Protein 1YIQ (pdb70)

Foldseek 3Di:
DDQWLADDDVCQCVLLVALQFQAWLLSHLLSQQAGADAPPFLVFVALKDFFEKFFDDAQFDEAERWGGDFQWIWTADFQFWIFIARNRHGHTQDIARPCQQLLLLLLDLWGRAAHTWHGHRQWIWGFGFNQKIWIARNRPRHTQDIDRRDPDPLASWTAHEYWGADPQWTKGWTDRLQQAAWTKIWIAGNHHRHTQEMGTFFDAALVDDADAPNRNVQSVFAADHLSNVQHFAFTLRYDWHADPVLQKIKTWTWATGQLALCLNGVVTGQRGPYQKIWIARNRHRGGDDMAHQGRSHRFRWTRSAYKGWDWDQAPNDIATWIWGQTQQFWIFTARPNRRQTRDIAGPADWQQFPAADNVVRYTHGDCVAPVQVPDPDFHWTPPGNCGQAHHFAWHADPVAQWIKGWTKTATKTWHADPDNDDRDSDSSWGRNNTDMDDWDLALLGLLVRLQRIWIKIFGHRVRVRDTQDMDIDSHGLWHHWHHYPSQWIWTWGQLFKIWIARNRYRHTSYIDGQQHGFHYYKHWRDDPRFIKIKTWGHDHIQCQFQAVSSSCLSVHAGTTMMTMMGRNRDDDHDHDDDDDDFDAFDDADPPVVLLVLLLVVCCGRPRRGCHNSQRGNNSHDRLLRDDPVCLVCQQVQCQPVCSSVSRHHCVVPDDVSNSVSNSNNSSVSNVSCVVDPVSSVPSD

Structure (mmCIF, N/CA/C/O backbone):
data_1YIQ
#
_entry.id   1YIQ
#
_cell.length_a   75.476
_cell.length_b   75.476
_cell.length_c   237.894
_cell.angle_alpha   90.00
_cell.angle_beta   90.00
_cell.angle_gamma   120.00
#
_symmetry.space_group_name_H-M   'P 61'
#
loop_
_entity.id
_entity.type
_entity.pdbx_description
1 polymer 'Quinohemoprotein alcohol dehydrogenase'
2 non-polymer 'CALCIUM ION'
3 non-polymer 'PYRROLOQUINOLINE QUINONE'
4 non-polymer 'HEME C'
5 non-polymer R-1,2-PROPANEDIOL
6 water water
#
loop_
_atom_site.group_PDB
_atom_site.id
_atom_site.type_symbol
_atom_site.label_atom_id
_atom_site.label_alt_id
_atom_site.label_comp_id
_atom_site.label_asym_id
_atom_site.label_entity_id
_atom_site.label_seq_id
_atom_site.pdbx_PDB_ins_code
_atom_site.Cartn_x
_atom_site.Cartn_y
_atom_site.Cartn_z
_atom_site.occupancy
_atom_site.B_iso_or_equiv
_atom_site.auth_seq_id
_atom_site.auth_comp_id
_atom_site.auth_asym_id
_atom_site.auth_atom_id
_atom_site.pdbx_PDB_model_num
ATOM 1 N N . ALA A 1 1 ? 3.602 66.738 -14.895 1.00 38.38 1 ALA A N 1
ATOM 2 C CA . ALA A 1 1 ? 3.673 65.590 -13.947 1.00 40.02 1 ALA A CA 1
ATOM 3 C C . ALA A 1 1 ? 5.118 65.148 -13.736 1.00 40.82 1 ALA A C 1
ATOM 4 O O . ALA A 1 1 ? 5.950 65.236 -14.642 1.00 40.81 1 ALA A O 1
ATOM 6 N N . ASP A 1 2 ? 5.404 64.672 -12.530 1.00 41.38 2 ASP A N 1
ATOM 7 C CA . ASP A 1 2 ? 6.740 64.213 -12.178 1.00 42.05 2 ASP A CA 1
ATOM 8 C C . ASP A 1 2 ? 7.009 62.881 -12.863 1.00 41.87 2 ASP A C 1
ATOM 9 O O . ASP A 1 2 ? 6.076 62.198 -13.294 1.00 41.23 2 ASP A O 1
ATOM 14 N N . ILE A 1 3 ? 8.284 62.525 -12.982 1.00 40.81 3 ILE A N 1
ATOM 15 C CA . ILE A 1 3 ? 8.666 61.264 -13.604 1.00 39.37 3 ILE A CA 1
ATOM 16 C C . ILE A 1 3 ? 7.935 60.136 -12.881 1.00 37.01 3 ILE A C 1
ATOM 17 O O . ILE A 1 3 ? 7.789 60.168 -11.660 1.00 36.95 3 ILE A O 1
ATOM 22 N N . PRO A 1 4 ? 7.442 59.139 -13.629 1.00 34.95 4 PRO A N 1
ATOM 23 C CA . PRO A 1 4 ? 6.732 58.021 -13.004 1.00 35.39 4 PRO A CA 1
ATOM 24 C C . PRO A 1 4 ? 7.683 57.243 -12.103 1.00 33.35 4 PRO A C 1
ATOM 25 O O . PRO A 1 4 ? 8.867 57.122 -12.410 1.00 34.36 4 PRO A O 1
ATOM 29 N N . ALA A 1 5 ? 7.168 56.733 -10.991 1.00 32.14 5 ALA A N 1
ATOM 30 C CA . ALA A 1 5 ? 7.976 55.943 -10.070 1.00 31.06 5 ALA A CA 1
ATOM 31 C C . ALA A 1 5 ? 9.287 56.633 -9.679 1.00 30.42 5 ALA A C 1
ATOM 32 O O . ALA A 1 5 ? 10.347 56.001 -9.652 1.00 28.55 5 ALA A O 1
ATOM 34 N N . ASN A 1 6 ? 9.218 57.925 -9.375 1.00 28.85 6 ASN A N 1
ATOM 35 C CA . ASN A 1 6 ? 10.416 58.660 -8.990 1.00 30.66 6 ASN A CA 1
ATOM 36 C C . ASN A 1 6 ? 10.657 58.507 -7.488 1.00 30.18 6 ASN A C 1
ATOM 37 O O . ASN A 1 6 ? 10.538 59.466 -6.721 1.00 29.58 6 ASN A O 1
ATOM 42 N N . VAL A 1 7 ? 11.003 57.293 -7.074 1.00 28.30 7 VAL A N 1
ATOM 43 C CA . VAL A 1 7 ? 11.240 57.006 -5.666 1.00 27.78 7 VAL A CA 1
ATOM 44 C C . VAL A 1 7 ? 12.721 56.942 -5.317 1.00 27.66 7 VAL A C 1
ATOM 45 O O . VAL A 1 7 ? 13.536 56.435 -6.090 1.00 28.81 7 VAL A O 1
ATOM 49 N N . ASP A 1 8 ? 13.064 57.475 -4.148 1.00 28.85 8 ASP A N 1
ATOM 50 C CA . ASP A 1 8 ? 14.440 57.461 -3.670 1.00 28.97 8 ASP A CA 1
ATOM 51 C C . ASP A 1 8 ? 14.454 57.186 -2.170 1.00 28.91 8 ASP A C 1
ATOM 52 O O . ASP A 1 8 ? 13.400 57.030 -1.553 1.00 28.79 8 ASP A O 1
ATOM 57 N N . GLY A 1 9 ? 15.647 57.136 -1.587 1.00 28.27 9 GLY A N 1
ATOM 58 C CA . GLY A 1 9 ? 15.771 56.851 -0.168 1.00 26.84 9 GLY A CA 1
ATOM 59 C C . GLY A 1 9 ? 14.927 57.690 0.770 1.00 27.49 9 GLY A C 1
ATOM 60 O O . GLY A 1 9 ? 14.240 57.155 1.643 1.00 27.42 9 GLY A O 1
ATOM 61 N N . ALA A 1 10 ? 14.979 59.004 0.595 1.00 29.15 10 ALA A N 1
ATOM 62 C CA . ALA A 1 10 ? 14.235 59.921 1.452 1.00 28.90 10 ALA A CA 1
ATOM 63 C C . ALA A 1 10 ? 12.724 59.830 1.273 1.00 29.15 10 ALA A C 1
ATOM 64 O O . ALA A 1 10 ? 11.968 60.036 2.229 1.00 30.07 10 ALA A O 1
ATOM 66 N N . ARG A 1 11 ? 12.277 59.527 0.058 1.00 28.67 11 ARG A N 1
ATOM 67 C CA . ARG A 1 11 ? 10.841 59.436 -0.187 1.00 27.51 11 ARG A CA 1
ATOM 68 C C . ARG A 1 11 ? 10.273 58.203 0.517 1.00 26.29 11 ARG A C 1
ATOM 69 O O . ARG A 1 11 ? 9.182 58.249 1.086 1.00 26.58 11 ARG A O 1
ATOM 77 N N . ILE A 1 12 ? 11.021 57.104 0.492 1.00 25.92 12 ILE A N 1
ATOM 78 C CA . ILE A 1 12 ? 10.577 55.885 1.152 1.00 25.54 12 ILE A CA 1
ATOM 79 C C . ILE A 1 12 ? 10.629 56.108 2.653 1.00 25.58 12 ILE A C 1
ATOM 80 O O . ILE A 1 12 ? 9.661 55.839 3.363 1.00 25.10 12 ILE A O 1
ATOM 85 N N . ILE A 1 13 ? 11.762 56.611 3.130 1.00 27.51 13 ILE A N 1
ATOM 86 C CA . ILE A 1 13 ? 11.940 56.891 4.551 1.00 29.01 13 ILE A CA 1
ATOM 87 C C . ILE A 1 13 ? 10.822 57.802 5.064 1.00 30.56 13 ILE A C 1
ATOM 88 O O . ILE A 1 13 ? 10.434 57.722 6.230 1.00 31.95 13 ILE A O 1
ATOM 93 N N . ALA A 1 14 ? 10.300 58.654 4.183 1.00 31.28 14 ALA A N 1
ATOM 94 C CA . ALA A 1 14 ? 9.224 59.577 4.541 1.00 32.37 14 ALA A CA 1
ATOM 95 C C . ALA A 1 14 ? 7.887 59.134 3.946 1.00 33.25 14 ALA A C 1
ATOM 96 O O . ALA A 1 14 ? 7.028 59.961 3.627 1.00 32.79 14 ALA A O 1
ATOM 98 N N . ALA A 1 15 ? 7.718 57.822 3.814 1.00 32.30 15 ALA A N 1
ATOM 99 C CA . ALA A 1 15 ? 6.505 57.239 3.254 1.00 30.36 15 ALA A CA 1
ATOM 100 C C . ALA A 1 15 ? 5.221 57.680 3.949 1.00 31.24 15 ALA A C 1
ATOM 101 O O . ALA A 1 15 ? 4.161 57.745 3.321 1.00 30.51 15 ALA A O 1
ATOM 103 N N . ASP A 1 16 ? 5.304 57.974 5.241 1.00 31.30 16 ASP A N 1
ATOM 104 C CA . ASP A 1 16 ? 4.123 58.395 5.985 1.00 34.12 16 ASP A CA 1
ATOM 105 C C . ASP A 1 16 ? 3.556 59.732 5.515 1.00 35.02 16 ASP A C 1
ATOM 106 O O . ASP A 1 16 ? 2.392 60.038 5.773 1.00 36.69 16 ASP A O 1
ATOM 111 N N . LYS A 1 17 ? 4.369 60.525 4.823 1.00 36.24 17 LYS A N 1
ATOM 112 C CA . LYS A 1 17 ? 3.904 61.808 4.304 1.00 37.73 17 LYS A CA 1
ATOM 113 C C . LYS A 1 17 ? 3.121 61.572 3.011 1.00 37.90 17 LYS A C 1
ATOM 114 O O . LYS A 1 17 ? 2.447 62.469 2.501 1.00 37.29 17 LYS A O 1
ATOM 120 N N . GLU A 1 18 ? 3.216 60.351 2.494 1.00 37.01 18 GLU A N 1
ATOM 121 C CA . GLU A 1 18 ? 2.534 59.953 1.266 1.00 36.15 18 GLU A CA 1
ATOM 122 C C . GLU A 1 18 ? 1.849 58.602 1.483 1.00 35.10 18 GLU A C 1
ATOM 123 O O . GLU A 1 18 ? 2.108 57.644 0.758 1.00 35.30 18 GLU A O 1
ATOM 129 N N . PRO A 1 19 ? 0.960 58.509 2.480 1.00 34.25 19 PRO A N 1
ATOM 130 C CA . PRO A 1 19 ? 0.257 57.255 2.765 1.00 32.18 19 PRO A CA 1
ATOM 131 C C . PRO A 1 19 ? -0.542 56.712 1.581 1.00 31.81 19 PRO A C 1
ATOM 132 O O . PRO A 1 19 ? -0.928 55.541 1.569 1.00 32.66 19 PRO A O 1
ATOM 136 N N . GLY A 1 20 ? -0.792 57.564 0.592 1.00 30.11 20 GLY A N 1
ATOM 137 C CA . GLY A 1 20 ? -1.540 57.143 -0.580 1.00 27.38 20 GLY A CA 1
ATOM 138 C C . GLY A 1 20 ? -0.698 56.338 -1.549 1.00 27.89 20 GLY A C 1
ATOM 139 O O . GLY A 1 20 ? -1.215 55.769 -2.510 1.00 29.78 20 GLY A O 1
ATOM 140 N N . ASN A 1 21 ? 0.607 56.297 -1.296 1.00 27.80 21 ASN A N 1
ATOM 141 C CA . ASN A 1 21 ? 1.545 55.548 -2.128 1.00 26.82 21 ASN A CA 1
ATOM 142 C C . ASN A 1 21 ? 2.107 54.341 -1.372 1.00 25.91 21 ASN A C 1
ATOM 143 O O . ASN A 1 21 ? 2.115 54.310 -0.137 1.00 21.51 21 ASN A O 1
ATOM 148 N N . TRP A 1 22 ? 2.580 53.361 -2.139 1.00 24.67 22 TRP A N 1
ATOM 149 C CA . TRP A 1 22 ? 3.182 52.133 -1.617 1.00 24.70 22 TRP A CA 1
ATOM 150 C C . TRP A 1 22 ? 4.421 51.998 -2.498 1.00 23.81 22 TRP A C 1
ATOM 151 O O . TRP A 1 22 ? 4.392 51.350 -3.541 1.00 24.37 22 TRP A O 1
ATOM 162 N N . MET A 1 23 ? 5.508 52.618 -2.052 1.00 25.11 23 MET A N 1
ATOM 163 C CA . MET A 1 23 ? 6.753 52.686 -2.812 1.00 24.44 23 MET A CA 1
ATOM 164 C C . MET A 1 23 ? 7.868 51.668 -2.572 1.00 24.61 23 MET A C 1
ATOM 165 O O . MET A 1 23 ? 8.950 51.792 -3.147 1.00 23.88 23 MET A O 1
ATOM 170 N N . SER A 1 24 ? 7.616 50.678 -1.726 1.00 22.74 24 SER A N 1
ATOM 171 C CA . SER A 1 24 ? 8.596 49.630 -1.454 1.00 21.75 24 SER A CA 1
ATOM 172 C C . SER A 1 24 ? 7.723 48.400 -1.233 1.00 22.16 24 SER A C 1
ATOM 173 O O . SER A 1 24 ? 6.570 48.541 -0.825 1.00 20.35 24 SER A O 1
ATOM 176 N N . THR A 1 25 ? 8.247 47.205 -1.497 1.00 19.93 25 THR A N 1
ATOM 177 C CA . THR A 1 25 ? 7.432 46.006 -1.356 1.00 19.95 25 THR A CA 1
ATOM 178 C C . THR A 1 25 ? 6.683 45.919 -0.023 1.00 20.80 25 THR A C 1
ATOM 179 O O . THR A 1 25 ? 5.536 45.460 0.019 1.00 19.57 25 THR A O 1
ATOM 183 N N . GLY A 1 26 ? 7.314 46.366 1.060 1.00 18.88 26 GLY A N 1
ATOM 184 C CA . GLY A 1 26 ? 6.646 46.337 2.356 1.00 21.65 26 GLY A CA 1
ATOM 185 C C . GLY A 1 26 ? 6.177 47.728 2.763 1.00 21.78 26 GLY A C 1
ATOM 186 O O . GLY A 1 26 ? 6.005 48.016 3.947 1.00 24.00 26 GLY A O 1
ATOM 187 N N . ARG A 1 27 ? 5.949 48.567 1.753 1.00 22.27 27 ARG A N 1
ATOM 188 C CA . ARG A 1 27 ? 5.543 49.974 1.877 1.00 22.62 27 ARG A CA 1
ATOM 189 C C . ARG A 1 27 ? 6.676 50.817 2.434 1.00 23.37 27 ARG A C 1
ATOM 190 O O . ARG A 1 27 ? 7.049 51.831 1.846 1.00 23.36 27 ARG A O 1
ATOM 198 N N . THR A 1 28 ? 7.224 50.385 3.566 1.00 23.06 28 THR A N 1
ATOM 199 C CA . THR A 1 28 ? 8.320 51.090 4.218 1.00 21.98 28 THR A CA 1
ATOM 200 C C . THR A 1 28 ? 9.514 50.160 4.374 1.00 23.50 28 THR A C 1
ATOM 201 O O . THR A 1 28 ? 9.372 48.944 4.245 1.00 24.30 28 THR A O 1
ATOM 205 N N . TYR A 1 29 ? 10.683 50.726 4.665 1.00 21.65 29 TYR A N 1
ATOM 206 C CA . TYR A 1 29 ? 11.884 49.919 4.842 1.00 22.28 29 TYR A CA 1
ATOM 207 C C . TYR A 1 29 ? 11.758 48.938 6.008 1.00 21.11 29 TYR A C 1
ATOM 208 O O . TYR A 1 29 ? 12.388 47.875 6.004 1.00 20.64 29 TYR A O 1
ATOM 217 N N . ASP A 1 30 ? 10.950 49.292 7.005 1.00 20.78 30 ASP A N 1
ATOM 218 C CA . ASP A 1 30 ? 10.744 48.422 8.160 1.00 19.30 30 ASP A CA 1
ATOM 219 C C . ASP A 1 30 ? 9.784 47.290 7.793 1.00 19.51 30 ASP A C 1
ATOM 220 O O . ASP A 1 30 ? 9.543 46.367 8.580 1.00 16.60 30 ASP A O 1
ATOM 225 N N . GLU A 1 31 ? 9.234 47.382 6.586 1.00 19.31 31 GLU A N 1
ATOM 226 C CA . GLU A 1 31 ? 8.321 46.378 6.061 1.00 18.02 31 GLU A CA 1
ATOM 227 C C . GLU A 1 31 ? 7.198 45.983 7.027 1.00 17.99 31 GLU A C 1
ATOM 228 O O . GLU A 1 31 ? 6.816 44.815 7.106 1.00 17.40 31 GLU A O 1
ATOM 234 N N . GLN A 1 32 ? 6.665 46.960 7.759 1.00 16.67 32 GLN A N 1
ATOM 235 C CA . GLN A 1 32 ? 5.570 46.694 8.688 1.00 15.87 32 GLN A CA 1
ATOM 236 C C . GLN A 1 32 ? 4.285 46.389 7.917 1.00 15.39 32 GLN A C 1
ATOM 237 O O . GLN A 1 32 ? 3.387 45.713 8.427 1.00 13.72 32 GLN A O 1
ATOM 243 N N . ARG A 1 33 ? 4.216 46.877 6.680 1.00 17.32 33 ARG A N 1
ATOM 244 C CA . ARG A 1 33 ? 3.042 46.681 5.836 1.00 18.50 33 ARG A CA 1
ATOM 245 C C . ARG A 1 33 ? 1.815 47.185 6.588 1.00 20.15 33 ARG A C 1
ATOM 246 O O . ARG A 1 33 ? 0.797 46.492 6.722 1.00 19.66 33 ARG A O 1
ATOM 254 N N . TYR A 1 34 ? 1.946 48.408 7.092 1.00 21.04 34 TYR A N 1
ATOM 255 C CA . TYR A 1 34 ? 0.893 49.079 7.838 1.00 22.04 34 TYR A CA 1
ATOM 256 C C . TYR A 1 34 ? 0.590 50.380 7.130 1.00 21.61 34 TYR A C 1
ATOM 257 O O . TYR A 1 34 ? 1.460 51.239 7.017 1.00 22.11 34 TYR A O 1
ATOM 266 N N . SER A 1 35 ? -0.641 50.528 6.658 1.00 21.66 35 SER A N 1
ATOM 267 C CA . SER A 1 35 ? -1.027 51.739 5.948 1.00 23.57 35 SER A CA 1
ATOM 268 C C . SER A 1 35 ? -1.733 52.751 6.845 1.00 24.77 35 SER A C 1
ATOM 269 O O . SER A 1 35 ? -2.710 52.421 7.521 1.00 25.49 35 SER A O 1
ATOM 272 N N . PRO A 1 36 ? -1.247 54.001 6.858 1.00 24.02 36 PRO A N 1
ATOM 273 C CA . PRO A 1 36 ? -1.852 55.051 7.681 1.00 24.59 36 PRO A CA 1
ATOM 274 C C . PRO A 1 36 ? -3.261 55.427 7.205 1.00 25.77 36 PRO A C 1
ATOM 275 O O . PRO A 1 36 ? -4.044 56.002 7.963 1.00 25.71 36 PRO A O 1
ATOM 279 N N . LEU A 1 37 ? -3.573 55.097 5.951 1.00 27.03 37 LEU A N 1
ATOM 280 C CA . LEU A 1 37 ? -4.875 55.403 5.352 1.00 27.38 37 LEU A CA 1
ATOM 281 C C . LEU A 1 37 ? -6.040 54.841 6.168 1.00 29.69 37 LEU A C 1
ATOM 282 O O . LEU A 1 37 ? -5.964 53.723 6.682 1.00 30.09 37 LEU A O 1
ATOM 287 N N . LYS A 1 38 ? -7.117 55.613 6.290 1.00 31.29 38 LYS A N 1
ATOM 288 C CA . LYS A 1 38 ? -8.274 55.152 7.048 1.00 31.81 38 LYS A CA 1
ATOM 289 C C . LYS A 1 38 ? -9.646 55.560 6.503 1.00 32.31 38 LYS A C 1
ATOM 290 O O . LYS A 1 38 ? -10.628 55.569 7.250 1.00 32.28 38 LYS A O 1
ATOM 296 N N . GLN A 1 39 ? -9.726 55.899 5.217 1.00 32.63 39 GLN A N 1
ATOM 297 C CA . GLN A 1 39 ? -11.016 56.260 4.627 1.00 32.38 39 GLN A CA 1
ATOM 298 C C . GLN A 1 39 ? -11.892 55.027 4.823 1.00 31.12 39 GLN A C 1
ATOM 299 O O . GLN A 1 39 ? -13.073 55.123 5.148 1.00 30.30 39 GLN A O 1
ATOM 305 N N . ILE A 1 40 ? -11.288 53.864 4.615 1.00 29.73 40 ILE A N 1
ATOM 306 C CA . ILE A 1 40 ? -11.969 52.594 4.797 1.00 28.13 40 ILE A CA 1
ATOM 307 C C . ILE A 1 40 ? -11.631 52.176 6.225 1.00 28.49 40 ILE A C 1
ATOM 308 O O . ILE A 1 40 ? -10.465 52.230 6.626 1.00 28.87 40 ILE A O 1
ATOM 313 N N . SER A 1 41 ? -12.636 51.777 6.998 1.00 27.28 41 SER A N 1
ATOM 314 C CA . SER A 1 41 ? -12.394 51.382 8.380 1.00 28.06 41 SER A CA 1
ATOM 315 C C . SER A 1 41 ? -13.326 50.275 8.847 1.00 28.63 41 SER A C 1
ATOM 316 O O . SER A 1 41 ? -14.121 49.744 8.073 1.00 28.97 41 SER A O 1
ATOM 319 N N . ASP A 1 42 ? -13.222 49.935 10.126 1.00 29.10 42 ASP A N 1
ATOM 320 C CA . ASP A 1 42 ? -14.061 48.901 10.702 1.00 30.65 42 ASP A CA 1
ATOM 321 C C . ASP A 1 42 ? -15.498 49.409 10.818 1.00 34.00 42 ASP A C 1
ATOM 322 O O . ASP A 1 42 ? -16.390 48.684 11.254 1.00 35.78 42 ASP A O 1
ATOM 327 N N . GLN A 1 43 ? -15.719 50.657 10.409 1.00 34.95 43 GLN A N 1
ATOM 328 C CA . GLN A 1 43 ? -17.052 51.254 10.471 1.00 36.31 43 GLN A CA 1
ATOM 329 C C . GLN A 1 43 ? -17.807 51.151 9.143 1.00 37.07 43 GLN A C 1
ATOM 330 O O . GLN A 1 43 ? -19.039 51.094 9.129 1.00 38.21 43 GLN A O 1
ATOM 336 N N . ASN A 1 44 ? -17.075 51.120 8.030 1.00 35.87 44 ASN A N 1
ATOM 337 C CA . ASN A 1 44 ? -17.711 51.058 6.719 1.00 34.61 44 ASN A CA 1
ATOM 338 C C . ASN A 1 44 ? -17.137 50.037 5.738 1.00 34.89 44 ASN A C 1
ATOM 339 O O . ASN A 1 44 ? -17.616 49.934 4.608 1.00 34.01 44 ASN A O 1
ATOM 344 N N . VAL A 1 45 ? -16.113 49.296 6.149 1.00 34.13 45 VAL A N 1
ATOM 345 C CA . VAL A 1 45 ? -15.509 48.312 5.258 1.00 31.91 45 VAL A CA 1
ATOM 346 C C . VAL A 1 45 ? -16.576 47.401 4.642 1.00 32.54 45 VAL A C 1
ATOM 347 O O . VAL A 1 45 ? -16.369 46.826 3.573 1.00 31.85 45 VAL A O 1
ATOM 351 N N . GLY A 1 46 ? -17.719 47.286 5.315 1.00 32.23 46 GLY A N 1
ATOM 352 C CA . GLY A 1 46 ? -18.797 46.451 4.814 1.00 32.09 46 GLY A CA 1
ATOM 353 C C . GLY A 1 46 ? -19.400 46.973 3.519 1.00 32.56 46 GLY A C 1
ATOM 354 O O . GLY A 1 46 ? -20.116 46.248 2.830 1.00 30.90 46 GLY A O 1
ATOM 355 N N . GLN A 1 47 ? -19.109 48.229 3.187 1.00 32.51 47 GLN A N 1
ATOM 356 C CA . GLN A 1 47 ? -19.628 48.848 1.966 1.00 34.69 47 GLN A CA 1
ATOM 357 C C . GLN A 1 47 ? -18.666 48.638 0.795 1.00 34.94 47 GLN A C 1
ATOM 358 O O . GLN A 1 47 ? -18.963 49.006 -0.344 1.00 35.13 47 GLN A O 1
ATOM 364 N N . LEU A 1 48 ? -17.514 48.044 1.086 1.00 34.00 48 LEU A N 1
ATOM 365 C CA . LEU A 1 48 ? -16.489 47.792 0.080 1.00 32.76 48 LEU A CA 1
ATOM 366 C C . LEU A 1 48 ? -17.019 46.958 -1.090 1.00 32.76 48 LEU A C 1
ATOM 367 O O . LEU A 1 48 ? -17.862 46.077 -0.911 1.00 33.50 48 LEU A O 1
ATOM 372 N N . GLY A 1 49 ? -16.523 47.248 -2.289 1.00 31.96 49 GLY A N 1
ATOM 373 C CA . GLY A 1 49 ? -16.949 46.518 -3.469 1.00 30.23 49 GLY A CA 1
ATOM 374 C C . GLY A 1 49 ? -15.903 46.594 -4.565 1.00 31.06 49 GLY A C 1
ATOM 375 O O . GLY A 1 49 ? -15.171 47.582 -4.665 1.00 32.54 49 GLY A O 1
ATOM 376 N N . LEU A 1 50 ? -15.829 45.554 -5.391 1.00 31.20 50 LEU A N 1
ATOM 377 C CA . LEU A 1 50 ? -14.852 45.506 -6.480 1.00 30.68 50 LEU A CA 1
ATOM 378 C C . LEU A 1 50 ? -14.959 46.751 -7.348 1.00 28.73 50 LEU A C 1
ATOM 379 O O . LEU A 1 50 ? -16.044 47.088 -7.811 1.00 28.20 50 LEU A O 1
ATOM 384 N N . ALA A 1 51 ? -13.833 47.429 -7.563 1.00 29.35 51 ALA A N 1
ATOM 385 C CA . ALA A 1 51 ? -13.801 48.642 -8.381 1.00 29.24 51 ALA A CA 1
ATOM 386 C C . ALA A 1 51 ? -13.367 48.320 -9.808 1.00 30.22 51 ALA A C 1
ATOM 387 O O . ALA A 1 51 ? -13.950 48.816 -10.775 1.00 32.67 51 ALA A O 1
ATOM 389 N N . TRP A 1 52 ? -12.323 47.507 -9.932 1.00 27.78 52 TRP A N 1
ATOM 390 C CA . TRP A 1 52 ? -11.817 47.097 -11.234 1.00 25.78 52 TRP A CA 1
ATOM 391 C C . TRP A 1 52 ? -10.953 45.863 -11.100 1.00 25.84 52 TRP A C 1
ATOM 392 O O . TRP A 1 52 ? -10.490 45.531 -10.012 1.00 26.56 52 TRP A O 1
ATOM 403 N N . SER A 1 53 ? -10.746 45.177 -12.215 1.00 26.38 53 SER A N 1
ATOM 404 C CA . SER A 1 53 ? -9.925 43.984 -12.220 1.00 26.04 53 SER A CA 1
ATOM 405 C C . SER A 1 53 ? -9.167 43.911 -13.530 1.00 27.14 53 SER A C 1
ATOM 406 O O . SER A 1 53 ? -9.559 44.527 -14.524 1.00 27.39 53 SER A O 1
ATOM 409 N N . TYR A 1 54 ? -8.070 43.161 -13.517 1.00 27.69 54 TYR A N 1
ATOM 410 C CA . TYR A 1 54 ? -7.243 42.975 -14.695 1.00 26.32 54 TYR A CA 1
ATOM 411 C C . TYR A 1 54 ? -6.844 41.509 -14.762 1.00 26.72 54 TYR A C 1
ATOM 412 O O . TYR A 1 54 ? -6.347 40.950 -13.782 1.00 25.18 54 TYR A O 1
ATOM 421 N N . LYS A 1 55 ? -7.063 40.893 -15.918 1.00 24.87 55 LYS A N 1
ATOM 422 C CA . LYS A 1 55 ? -6.727 39.489 -16.109 1.00 24.27 55 LYS A CA 1
ATOM 423 C C . LYS A 1 55 ? -5.251 39.347 -16.472 1.00 25.56 55 LYS A C 1
ATOM 424 O O . LYS A 1 55 ? -4.761 40.016 -17.385 1.00 26.51 55 LYS A O 1
ATOM 430 N N . LEU A 1 56 ? -4.543 38.491 -15.741 1.00 25.74 56 LEU A N 1
ATOM 431 C CA . LEU A 1 56 ? -3.134 38.254 -16.008 1.00 25.72 56 LEU A CA 1
ATOM 432 C C . LEU A 1 56 ? -3.039 37.190 -17.101 1.00 27.54 56 LEU A C 1
ATOM 433 O O . LEU A 1 56 ? -3.999 36.456 -17.341 1.00 27.70 56 LEU A O 1
ATOM 438 N N . ASP A 1 57 ? -1.885 37.112 -17.757 1.00 29.16 57 ASP A N 1
ATOM 439 C CA . ASP A 1 57 ? -1.683 36.181 -18.864 1.00 29.54 57 ASP A CA 1
ATOM 440 C C . ASP A 1 57 ? -1.637 34.679 -18.580 1.00 29.04 57 ASP A C 1
ATOM 441 O O . ASP A 1 57 ? -2.109 33.892 -19.397 1.00 30.33 57 ASP A O 1
ATOM 446 N N . LEU A 1 58 ? -1.070 34.265 -17.452 1.00 27.35 58 LEU A N 1
ATOM 447 C CA . LEU A 1 58 ? -1.014 32.833 -17.145 1.00 26.31 58 LEU A CA 1
ATOM 448 C C . LEU A 1 58 ? -1.697 32.482 -15.829 1.00 24.32 58 LEU A C 1
ATOM 449 O O . LEU A 1 58 ? -1.499 33.153 -14.820 1.00 25.25 58 LEU A O 1
ATOM 454 N N . ASP A 1 59 ? -2.493 31.421 -15.835 1.00 23.02 59 ASP A N 1
ATOM 455 C CA . ASP A 1 59 ? -3.176 31.014 -14.618 1.00 23.05 59 ASP A CA 1
ATOM 456 C C . ASP A 1 59 ? -2.325 30.079 -13.763 1.00 20.85 59 ASP A C 1
ATOM 457 O O . ASP A 1 59 ? -2.565 28.874 -13.690 1.00 19.25 59 ASP A O 1
ATOM 462 N N . ARG A 1 60 ? -1.315 30.658 -13.127 1.00 19.68 60 ARG A N 1
ATOM 463 C CA . ARG A 1 60 ? -0.427 29.920 -12.239 1.00 18.58 60 ARG A CA 1
ATOM 464 C C . ARG A 1 60 ? -0.265 30.800 -11.001 1.00 18.14 60 ARG A C 1
ATOM 465 O O . ARG A 1 60 ? -0.886 31.863 -10.916 1.00 17.59 60 ARG A O 1
ATOM 473 N N . GLY A 1 61 ? 0.540 30.363 -10.038 1.00 17.79 61 GLY A N 1
ATOM 474 C CA . GLY A 1 61 ? 0.717 31.138 -8.822 1.00 14.56 61 GLY A CA 1
ATOM 475 C C . GLY A 1 61 ? 0.949 32.631 -8.997 1.00 16.23 61 GLY A C 1
ATOM 476 O O . GLY A 1 61 ? 1.747 33.060 -9.831 1.00 17.23 61 GLY A O 1
ATOM 477 N N . VAL A 1 62 ? 0.239 33.425 -8.202 1.00 17.34 62 VAL A N 1
ATOM 478 C CA . VAL A 1 62 ? 0.366 34.883 -8.217 1.00 14.41 62 VAL A CA 1
ATOM 479 C C . VAL A 1 62 ? 0.743 35.299 -6.797 1.00 16.36 62 VAL A C 1
ATOM 480 O O . VAL A 1 62 ? -0.081 35.238 -5.880 1.00 17.01 62 VAL A O 1
ATOM 484 N N . GLU A 1 63 ? 1.989 35.727 -6.614 1.00 14.32 63 GLU A N 1
ATOM 485 C CA . GLU A 1 63 ? 2.463 36.087 -5.288 1.00 14.02 63 GLU A CA 1
ATOM 486 C C . GLU A 1 63 ? 2.895 37.536 -5.131 1.00 15.51 63 GLU A C 1
ATOM 487 O O . GLU A 1 63 ? 3.403 37.929 -4.077 1.00 16.60 63 GLU A O 1
ATOM 493 N N . ALA A 1 64 ? 2.671 38.331 -6.165 1.00 16.13 64 ALA A N 1
ATOM 494 C CA . ALA A 1 64 ? 3.094 39.728 -6.170 1.00 19.54 64 ALA A CA 1
ATOM 495 C C . ALA A 1 64 ? 2.459 40.716 -5.198 1.00 20.22 64 ALA A C 1
ATOM 496 O O . ALA A 1 64 ? 1.241 40.742 -5.008 1.00 21.12 64 ALA A O 1
ATOM 498 N N . THR A 1 65 ? 3.310 41.527 -4.574 1.00 20.63 65 THR A N 1
ATOM 499 C CA . THR A 1 65 ? 2.831 42.601 -3.718 1.00 20.02 65 THR A CA 1
ATOM 500 C C . THR A 1 65 ? 2.902 43.795 -4.679 1.00 20.17 65 THR A C 1
ATOM 501 O O . THR A 1 65 ? 3.983 44.162 -5.142 1.00 20.24 65 THR A O 1
ATOM 505 N N . PRO A 1 66 ? 1.750 44.387 -5.025 1.00 19.50 66 PRO A N 1
ATOM 506 C CA . PRO A 1 66 ? 1.743 45.534 -5.941 1.00 19.60 66 PRO A CA 1
ATOM 507 C C . PRO A 1 66 ? 2.504 46.733 -5.389 1.00 21.20 66 PRO A C 1
ATOM 508 O O . PRO A 1 66 ? 2.599 46.916 -4.172 1.00 22.74 66 PRO A O 1
ATOM 512 N N . ILE A 1 67 ? 3.055 47.537 -6.294 1.00 21.19 67 ILE A N 1
ATOM 513 C CA . ILE A 1 67 ? 3.776 48.753 -5.935 1.00 21.46 67 ILE A CA 1
ATOM 514 C C . ILE A 1 67 ? 2.945 49.875 -6.554 1.00 22.67 67 ILE A C 1
ATOM 515 O O . ILE A 1 67 ? 2.596 49.811 -7.736 1.00 24.40 67 ILE A O 1
ATOM 520 N N . VAL A 1 68 ? 2.613 50.890 -5.767 1.00 23.57 68 VAL A N 1
ATOM 521 C CA . VAL A 1 68 ? 1.812 51.992 -6.292 1.00 26.02 68 VAL A CA 1
ATOM 522 C C . VAL A 1 68 ? 2.471 53.350 -6.060 1.00 26.42 68 VAL A C 1
ATOM 523 O O . VAL A 1 68 ? 2.779 53.723 -4.932 1.00 28.05 68 VAL A O 1
ATOM 527 N N . VAL A 1 69 ? 2.688 54.082 -7.147 1.00 27.84 69 VAL A N 1
ATOM 528 C CA . VAL A 1 69 ? 3.316 55.395 -7.080 1.00 28.60 69 VAL A CA 1
ATOM 529 C C . VAL A 1 69 ? 2.626 56.405 -7.986 1.00 28.66 69 VAL A C 1
ATOM 530 O O . VAL A 1 69 ? 2.586 56.236 -9.205 1.00 28.49 69 VAL A O 1
ATOM 534 N N . ASP A 1 70 ? 2.078 57.449 -7.379 1.00 30.00 70 ASP A N 1
ATOM 535 C CA . ASP A 1 70 ? 1.429 58.521 -8.120 1.00 29.27 70 ASP A CA 1
ATOM 536 C C . ASP A 1 70 ? 0.516 58.055 -9.258 1.00 31.22 70 ASP A C 1
ATOM 537 O O . ASP A 1 70 ? 0.804 58.289 -10.437 1.00 30.03 70 ASP A O 1
ATOM 542 N N . GLY A 1 71 ? -0.580 57.390 -8.898 1.00 31.29 71 GLY A N 1
ATOM 543 C CA . GLY A 1 71 ? -1.531 56.928 -9.894 1.00 31.29 71 GLY A CA 1
ATOM 544 C C . GLY A 1 71 ? -1.224 55.666 -10.690 1.00 31.12 71 GLY A C 1
ATOM 545 O O . GLY A 1 71 ? -2.127 55.124 -11.335 1.00 31.87 71 GLY A O 1
ATOM 546 N N . VAL A 1 72 ? 0.019 55.187 -10.666 1.00 29.61 72 VAL A N 1
ATOM 547 C CA . VAL A 1 72 ? 0.358 53.979 -11.418 1.00 25.96 72 VAL A CA 1
ATOM 548 C C . VAL A 1 72 ? 0.710 52.794 -10.529 1.00 26.22 72 VAL A C 1
ATOM 549 O O . VAL A 1 72 ? 1.399 52.932 -9.518 1.00 27.06 72 VAL A O 1
ATOM 553 N N . MET A 1 73 ? 0.222 51.625 -10.921 1.00 26.04 73 MET A N 1
ATOM 554 C CA . MET A 1 73 ? 0.486 50.402 -10.186 1.00 25.30 73 MET A CA 1
ATOM 555 C C . MET A 1 73 ? 1.445 49.525 -10.982 1.00 24.37 73 MET A C 1
ATOM 556 O O . MET A 1 73 ? 1.289 49.351 -12.192 1.00 21.60 73 MET A O 1
ATOM 561 N N . TYR A 1 74 ? 2.441 48.982 -10.295 1.00 22.66 74 TYR A N 1
ATOM 562 C CA . TYR A 1 74 ? 3.417 48.116 -10.935 1.00 23.24 74 TYR A CA 1
ATOM 563 C C . TYR A 1 74 ? 3.344 46.765 -10.241 1.00 22.57 74 TYR A C 1
ATOM 564 O O . TYR A 1 74 ? 3.706 46.640 -9.069 1.00 21.66 74 TYR A O 1
ATOM 573 N N . THR A 1 75 ? 2.847 45.761 -10.956 1.00 20.47 75 THR A N 1
ATOM 574 C CA . THR A 1 75 ? 2.718 44.432 -10.381 1.00 19.79 75 THR A CA 1
ATOM 575 C C . THR A 1 75 ? 3.220 43.370 -11.355 1.00 19.32 75 THR A C 1
ATOM 576 O O . THR A 1 75 ? 3.625 43.689 -12.477 1.00 19.39 75 THR A O 1
ATOM 580 N N . THR A 1 76 ? 3.198 42.110 -10.931 1.00 18.94 76 THR A N 1
ATOM 581 C CA . THR A 1 76 ? 3.697 41.028 -11.777 1.00 19.77 76 THR A CA 1
ATOM 582 C C . THR A 1 76 ? 2.813 39.794 -11.836 1.00 20.02 76 THR A C 1
ATOM 583 O O . THR A 1 76 ? 1.920 39.601 -11.014 1.00 19.67 76 THR A O 1
ATOM 587 N N . GLY A 1 77 ? 3.089 38.961 -12.829 1.00 20.38 77 GLY A N 1
ATOM 588 C CA . GLY A 1 77 ? 2.353 37.728 -13.010 1.00 19.89 77 GLY A CA 1
ATOM 589 C C . GLY A 1 77 ? 3.348 36.591 -13.159 1.00 21.20 77 GLY A C 1
ATOM 590 O O . GLY A 1 77 ? 4.554 36.789 -12.959 1.00 20.58 77 GLY A O 1
ATOM 591 N N . PRO A 1 78 ? 2.879 35.383 -13.498 1.00 19.72 78 PRO A N 1
ATOM 592 C CA . PRO A 1 78 ? 3.781 34.241 -13.660 1.00 20.17 78 PRO A CA 1
ATOM 593 C C . PRO A 1 78 ? 4.888 34.503 -14.678 1.00 21.57 78 PRO A C 1
ATOM 594 O O . PRO A 1 78 ? 4.681 35.179 -15.688 1.00 21.93 78 PRO A O 1
ATOM 598 N N . PHE A 1 79 ? 6.064 33.957 -14.397 1.00 21.12 79 PHE A N 1
ATOM 599 C CA . PHE A 1 79 ? 7.233 34.115 -15.252 1.00 20.08 79 PHE A CA 1
ATOM 600 C C . PHE A 1 79 ? 7.760 35.536 -15.307 1.00 19.45 79 PHE A C 1
ATOM 601 O O . PHE A 1 79 ? 8.318 35.975 -16.313 1.00 19.14 79 PHE A O 1
ATOM 609 N N . SER A 1 80 ? 7.568 36.243 -14.199 1.00 20.24 80 SER A N 1
ATOM 610 C CA . SER A 1 80 ? 8.065 37.600 -14.023 1.00 18.80 80 SER A CA 1
ATOM 611 C C . SER A 1 80 ? 7.592 38.660 -15.009 1.00 18.84 80 SER A C 1
ATOM 612 O O . SER A 1 80 ? 8.281 39.654 -15.218 1.00 19.74 80 SER A O 1
ATOM 615 N N . VAL A 1 81 ? 6.438 38.463 -15.630 1.00 20.24 81 VAL A N 1
ATOM 616 C CA . VAL A 1 81 ? 5.933 39.475 -16.548 1.00 21.04 81 VAL A CA 1
ATOM 617 C C . VAL A 1 81 ? 5.495 40.675 -15.696 1.00 22.81 81 VAL A C 1
ATOM 618 O O . VAL A 1 81 ? 4.724 40.521 -14.746 1.00 24.72 81 VAL A O 1
ATOM 622 N N . VAL A 1 82 ? 5.990 41.862 -16.038 1.00 23.18 82 VAL A N 1
ATOM 623 C CA . VAL A 1 82 ? 5.682 43.083 -15.290 1.00 22.78 82 VAL A CA 1
ATOM 624 C C . VAL A 1 82 ? 4.569 43.925 -15.901 1.00 24.73 82 VAL A C 1
ATOM 625 O O . VAL A 1 82 ? 4.580 44.219 -17.095 1.00 28.48 82 VAL A O 1
ATOM 629 N N . TYR A 1 83 ? 3.612 44.332 -15.079 1.00 25.89 83 TYR A N 1
ATOM 630 C CA . TYR A 1 83 ? 2.511 45.148 -15.572 1.00 26.07 83 TYR A CA 1
ATOM 631 C C . TYR A 1 83 ? 2.459 46.510 -14.900 1.00 26.18 83 TYR A C 1
ATOM 632 O O . TYR A 1 83 ? 2.703 46.631 -13.701 1.00 28.26 83 TYR A O 1
ATOM 641 N N . ALA A 1 84 ? 2.158 47.535 -15.694 1.00 27.27 84 ALA A N 1
ATOM 642 C CA . ALA A 1 84 ? 2.004 48.902 -15.202 1.00 25.93 84 ALA A CA 1
ATOM 643 C C . ALA A 1 84 ? 0.555 49.216 -15.544 1.00 26.70 84 ALA A C 1
ATOM 644 O O . ALA A 1 84 ? 0.171 49.190 -16.713 1.00 26.56 84 ALA A O 1
ATOM 646 N N . LEU A 1 85 ? -0.251 49.486 -14.523 1.00 27.42 85 LEU A N 1
ATOM 647 C CA . LEU A 1 85 ? -1.669 49.764 -14.717 1.00 27.69 85 LEU A CA 1
ATOM 648 C C . LEU A 1 85 ? -2.084 51.095 -14.103 1.00 29.72 85 LEU A C 1
ATOM 649 O O . LEU A 1 85 ? -1.489 51.558 -13.129 1.00 30.53 85 LEU A O 1
ATOM 654 N N . ASP A 1 86 ? -3.108 51.708 -14.681 1.00 31.54 86 ASP A N 1
ATOM 655 C CA . ASP A 1 86 ? -3.628 52.964 -14.160 1.00 32.32 86 ASP A CA 1
ATOM 656 C C . ASP A 1 86 ? -4.309 52.522 -12.869 1.00 31.77 86 ASP A C 1
ATOM 657 O O . ASP A 1 86 ? -5.247 51.733 -12.911 1.00 32.55 86 ASP A O 1
ATOM 662 N N . ALA A 1 87 ? -3.832 53.015 -11.730 1.00 32.83 87 ALA A N 1
ATOM 663 C CA . ALA A 1 87 ? -4.377 52.620 -10.428 1.00 33.17 87 ALA A CA 1
ATOM 664 C C . ALA A 1 87 ? -5.832 53.003 -10.174 1.00 34.74 87 ALA A C 1
ATOM 665 O O . ALA A 1 87 ? -6.441 52.532 -9.207 1.00 35.22 87 ALA A O 1
ATOM 667 N N . ARG A 1 88 ? -6.393 53.842 -11.037 1.00 34.90 88 ARG A N 1
ATOM 668 C CA . ARG A 1 88 ? -7.774 54.275 -10.867 1.00 36.18 88 ARG A CA 1
ATOM 669 C C . ARG A 1 88 ? -8.809 53.352 -11.500 1.00 35.70 88 ARG A C 1
ATOM 670 O O . ARG A 1 88 ? -9.855 53.091 -10.904 1.00 35.56 88 ARG A O 1
ATOM 678 N N . ASP A 1 89 ? -8.520 52.847 -12.697 1.00 35.66 89 ASP A N 1
ATOM 679 C CA . ASP A 1 89 ? -9.475 51.991 -13.395 1.00 36.08 89 ASP A CA 1
ATOM 680 C C . ASP A 1 89 ? -8.926 50.678 -13.947 1.00 36.57 89 ASP A C 1
ATOM 681 O O . ASP A 1 89 ? -9.666 49.910 -14.571 1.00 37.21 89 ASP A O 1
ATOM 686 N N . GLY A 1 90 ? -7.638 50.420 -13.732 1.00 35.11 90 GLY A N 1
ATOM 687 C CA . GLY A 1 90 ? -7.044 49.182 -14.214 1.00 32.57 90 GLY A CA 1
ATOM 688 C C . GLY A 1 90 ? -6.627 49.165 -15.675 1.00 31.59 90 GLY A C 1
ATOM 689 O O . GLY A 1 90 ? -6.306 48.115 -16.222 1.00 30.54 90 GLY A O 1
ATOM 690 N N . ARG A 1 91 ? -6.632 50.326 -16.317 1.00 32.79 91 ARG A N 1
ATOM 691 C CA . ARG A 1 91 ? -6.233 50.405 -17.718 1.00 31.23 91 ARG A CA 1
ATOM 692 C C . ARG A 1 91 ? -4.777 49.971 -17.853 1.00 30.47 91 ARG A C 1
ATOM 693 O O . ARG A 1 91 ? -3.929 50.344 -17.040 1.00 29.32 91 ARG A O 1
ATOM 701 N N . LEU A 1 92 ? -4.488 49.182 -18.881 1.00 30.35 92 LEU A N 1
ATOM 702 C CA . LEU A 1 92 ? -3.131 48.709 -19.107 1.00 30.38 92 LEU A CA 1
ATOM 703 C C . LEU A 1 92 ? -2.289 49.808 -19.754 1.00 29.99 92 LEU A C 1
ATOM 704 O O . LEU A 1 92 ? -2.594 50.277 -20.852 1.00 28.61 92 LEU A O 1
ATOM 709 N N . ILE A 1 93 ? -1.243 50.229 -19.047 1.00 28.67 93 ILE A N 1
ATOM 710 C CA . ILE A 1 93 ? -0.336 51.262 -19.535 1.00 29.57 93 ILE A CA 1
ATOM 711 C C . ILE A 1 93 ? 0.712 50.580 -20.420 1.00 31.49 93 ILE A C 1
ATOM 712 O O . ILE A 1 93 ? 0.762 50.828 -21.628 1.00 32.20 93 ILE A O 1
ATOM 717 N N . TRP A 1 94 ? 1.546 49.730 -19.822 1.00 30.86 94 TRP A N 1
ATOM 718 C CA . TRP A 1 94 ? 2.534 48.970 -20.584 1.00 29.77 94 TRP A CA 1
ATOM 719 C C . TRP A 1 94 ? 2.772 47.602 -19.953 1.00 29.99 94 TRP A C 1
ATOM 720 O O . TRP A 1 94 ? 2.487 47.388 -18.774 1.00 29.88 94 TRP A O 1
ATOM 731 N N . LYS A 1 95 ? 3.279 46.674 -20.756 1.00 29.70 95 LYS A N 1
ATOM 732 C CA . LYS A 1 95 ? 3.554 45.318 -20.304 1.00 29.49 95 LYS A CA 1
ATOM 733 C C . LYS A 1 95 ? 4.969 44.922 -20.708 1.00 29.71 95 LYS A C 1
ATOM 734 O O . LYS A 1 95 ? 5.321 44.989 -21.885 1.00 30.83 95 LYS A O 1
ATOM 740 N N . TYR A 1 96 ? 5.783 44.518 -19.737 1.00 28.95 96 TYR A N 1
ATOM 741 C CA . TYR A 1 96 ? 7.145 44.096 -20.032 1.00 27.25 96 TYR A CA 1
ATOM 742 C C . TYR A 1 96 ? 7.347 42.615 -19.719 1.00 27.74 96 TYR A C 1
ATOM 743 O O . TYR A 1 96 ? 7.341 42.207 -18.556 1.00 27.25 96 TYR A O 1
ATOM 752 N N . ASP A 1 97 ? 7.521 41.814 -20.762 1.00 25.98 97 ASP A N 1
ATOM 753 C CA . ASP A 1 97 ? 7.742 40.387 -20.588 1.00 26.80 97 ASP A CA 1
ATOM 754 C C . ASP A 1 97 ? 9.230 40.142 -20.823 1.00 26.07 97 ASP A C 1
ATOM 755 O O . ASP A 1 97 ? 9.721 40.245 -21.946 1.00 26.54 97 ASP A O 1
ATOM 760 N N . PRO A 1 98 ? 9.974 39.833 -19.752 1.00 25.42 98 PRO A N 1
ATOM 761 C CA . PRO A 1 98 ? 11.413 39.584 -19.882 1.00 23.65 98 PRO A CA 1
ATOM 762 C C . PRO A 1 98 ? 11.688 38.306 -20.659 1.00 23.63 98 PRO A C 1
ATOM 763 O O . PRO A 1 98 ? 12.829 38.017 -21.017 1.00 23.49 98 PRO A O 1
ATOM 767 N N . GLN A 1 99 ? 10.627 37.552 -20.925 1.00 23.87 99 GLN A N 1
ATOM 768 C CA . GLN A 1 99 ? 10.740 36.290 -21.642 1.00 25.76 99 GLN A CA 1
ATOM 769 C C . GLN A 1 99 ? 11.709 35.366 -20.908 1.00 24.90 99 GLN A C 1
ATOM 770 O O . GLN A 1 99 ? 12.735 34.969 -21.460 1.00 26.49 99 GLN A O 1
ATOM 776 N N . SER A 1 100 ? 11.387 35.030 -19.662 1.00 22.63 100 SER A N 1
ATOM 777 C CA . SER A 1 100 ? 12.244 34.148 -18.877 1.00 23.16 100 SER A CA 1
ATOM 778 C C . SER A 1 100 ? 12.490 32.893 -19.710 1.00 22.04 100 SER A C 1
ATOM 779 O O . SER A 1 100 ? 11.549 32.318 -20.262 1.00 22.50 100 SER A O 1
ATOM 782 N N . ASP A 1 101 ? 13.755 32.490 -19.811 1.00 20.75 101 ASP A N 1
ATOM 783 C CA . ASP A 1 101 ? 14.148 31.323 -20.600 1.00 19.71 101 ASP A CA 1
ATOM 784 C C . ASP A 1 101 ? 13.411 30.076 -20.150 1.00 19.58 101 ASP A C 1
ATOM 785 O O . ASP A 1 101 ? 13.735 29.487 -19.118 1.00 20.12 101 ASP A O 1
ATOM 790 N N . ARG A 1 102 ? 12.442 29.655 -20.952 1.00 19.55 102 ARG A N 1
ATOM 791 C CA . ARG A 1 102 ? 11.639 28.489 -20.623 1.00 19.76 102 ARG A CA 1
ATOM 792 C C . ARG A 1 102 ? 12.428 27.189 -20.527 1.00 20.44 102 ARG A C 1
ATOM 793 O O . ARG A 1 102 ? 12.017 26.263 -19.829 1.00 21.64 102 ARG A O 1
ATOM 801 N N . HIS A 1 103 ? 13.560 27.123 -21.220 1.00 20.02 103 HIS A N 1
ATOM 802 C CA . HIS A 1 103 ? 14.408 25.935 -21.179 1.00 19.00 103 HIS A CA 1
ATOM 803 C C . HIS A 1 103 ? 14.851 25.680 -19.743 1.00 19.60 103 HIS A C 1
ATOM 804 O O . HIS A 1 103 ? 15.207 24.555 -19.384 1.00 20.40 103 HIS A O 1
ATOM 811 N N . ARG A 1 104 ? 14.832 26.732 -18.927 1.00 17.58 104 ARG A N 1
ATOM 812 C CA . ARG A 1 104 ? 15.238 26.627 -17.529 1.00 19.44 104 ARG A CA 1
ATOM 813 C C . ARG A 1 104 ? 14.042 26.739 -16.574 1.00 19.13 104 ARG A C 1
ATOM 814 O O . ARG A 1 104 ? 14.207 27.007 -15.381 1.00 20.53 104 ARG A O 1
ATOM 822 N N . ALA A 1 105 ? 12.840 26.530 -17.094 1.00 18.38 105 ALA A N 1
ATOM 823 C CA . ALA A 1 105 ? 11.648 26.638 -16.266 1.00 18.32 105 ALA A CA 1
ATOM 824 C C . ALA A 1 105 ? 11.606 25.588 -15.161 1.00 17.61 105 ALA A C 1
ATOM 825 O O . ALA A 1 105 ? 11.060 25.833 -14.084 1.00 18.47 105 ALA A O 1
ATOM 827 N N . GLY A 1 106 ? 12.191 24.424 -15.426 1.00 16.93 106 GLY A N 1
ATOM 828 C CA . GLY A 1 106 ? 12.201 23.355 -14.444 1.00 14.84 106 GLY A CA 1
ATOM 829 C C . GLY A 1 106 ? 13.209 23.576 -13.334 1.00 17.40 106 GLY A C 1
ATOM 830 O O . GLY A 1 106 ? 13.338 22.745 -12.436 1.00 18.48 106 GLY A O 1
ATOM 831 N N . GLU A 1 107 ? 13.931 24.690 -13.387 1.00 15.24 107 GLU A N 1
ATOM 832 C CA . GLU A 1 107 ? 14.920 24.984 -12.357 1.00 16.48 107 GLU A CA 1
ATOM 833 C C . GLU A 1 107 ? 14.242 25.675 -11.192 1.00 16.13 107 GLU A C 1
ATOM 834 O O . GLU A 1 107 ? 14.871 25.958 -10.173 1.00 16.98 107 GLU A O 1
ATOM 840 N N . ALA A 1 108 ? 12.951 25.947 -11.356 1.00 15.06 108 ALA A N 1
ATOM 841 C CA . ALA A 1 108 ? 12.162 26.594 -10.317 1.00 16.03 108 ALA A CA 1
ATOM 842 C C . ALA A 1 108 ? 11.467 25.489 -9.523 1.00 18.42 108 ALA A C 1
ATOM 843 O O . ALA A 1 108 ? 10.689 24.700 -10.067 1.00 18.72 108 ALA A O 1
ATOM 845 N N . CYS A 1 109 ? 11.760 25.439 -8.231 1.00 19.07 109 CYS A N 1
ATOM 846 C CA . CYS A 1 109 ? 11.206 24.422 -7.349 1.00 17.13 109 CYS A CA 1
ATOM 847 C C . CYS A 1 109 ? 9.744 24.544 -7.100 1.00 16.81 109 CYS A C 1
ATOM 848 O O . CYS A 1 109 ? 9.010 23.556 -7.031 1.00 15.41 109 CYS A O 1
ATOM 851 N N . CYS A 1 110 ? 9.324 25.784 -6.973 1.00 16.41 110 CYS A N 1
ATOM 852 C CA . CYS A 1 110 ? 7.990 26.025 -6.526 1.00 17.47 110 CYS A CA 1
ATOM 853 C C . CYS A 1 110 ? 7.056 26.881 -7.365 1.00 17.45 110 CYS A C 1
ATOM 854 O O . CYS A 1 110 ? 6.453 27.827 -6.855 1.00 18.98 110 CYS A O 1
ATOM 857 N N . ASP A 1 111 ? 6.920 26.517 -8.640 1.00 16.41 111 ASP A N 1
ATOM 858 C CA . ASP A 1 111 ? 6.063 27.221 -9.593 1.00 19.30 111 ASP A CA 1
ATOM 859 C C . ASP A 1 111 ? 6.746 28.511 -10.081 1.00 20.70 111 ASP A C 1
ATOM 860 O O . ASP A 1 111 ? 7.594 29.077 -9.385 1.00 20.96 111 ASP A O 1
ATOM 865 N N . ALA A 1 112 ? 6.382 28.956 -11.282 1.00 18.79 112 ALA A N 1
ATOM 866 C CA . ALA A 1 112 ? 6.971 30.148 -11.901 1.00 18.82 112 ALA A CA 1
ATOM 867 C C . ALA A 1 112 ? 6.480 31.456 -11.297 1.00 18.11 112 ALA A C 1
ATOM 868 O O . ALA A 1 112 ? 5.955 32.314 -12.007 1.00 19.75 112 ALA A O 1
ATOM 870 N N . VAL A 1 113 ? 6.697 31.634 -10.001 1.00 16.74 113 VAL A N 1
ATOM 871 C CA . VAL A 1 113 ? 6.218 32.821 -9.314 1.00 15.42 113 VAL A CA 1
ATOM 872 C C . VAL A 1 113 ? 7.168 34.012 -9.248 1.00 18.89 113 VAL A C 1
ATOM 873 O O . VAL A 1 113 ? 8.360 33.908 -9.551 1.00 17.24 113 VAL A O 1
ATOM 877 N N . ASN A 1 114 ? 6.610 35.150 -8.842 1.00 19.63 114 ASN A N 1
ATOM 878 C CA . ASN A 1 114 ? 7.354 36.394 -8.677 1.00 18.41 114 ASN A CA 1
ATOM 879 C C . ASN A 1 114 ? 6.607 37.211 -7.629 1.00 20.02 114 ASN A C 1
ATOM 880 O O . ASN A 1 114 ? 5.398 37.429 -7.753 1.00 20.90 114 ASN A O 1
ATOM 885 N N . ARG A 1 115 ? 7.317 37.670 -6.598 1.00 18.97 115 ARG A N 1
ATOM 886 C CA . ARG A 1 115 ? 6.665 38.417 -5.522 1.00 19.66 115 ARG A CA 1
ATOM 887 C C . ARG A 1 115 ? 6.583 39.935 -5.672 1.00 20.21 115 ARG A C 1
ATOM 888 O O . ARG A 1 115 ? 6.259 40.636 -4.714 1.00 21.64 115 ARG A O 1
ATOM 896 N N . GLY A 1 116 ? 6.865 40.441 -6.869 1.00 18.95 116 GLY A N 1
ATOM 897 C CA . GLY A 1 116 ? 6.764 41.871 -7.085 1.00 19.10 116 GLY A CA 1
ATOM 898 C C . GLY A 1 116 ? 8.022 42.589 -7.522 1.00 19.14 116 GLY A C 1
ATOM 899 O O . GLY A 1 116 ? 9.094 41.995 -7.626 1.00 16.78 116 GLY A O 1
ATOM 900 N N . VAL A 1 117 ? 7.880 43.888 -7.772 1.00 20.66 117 VAL A N 1
ATOM 901 C CA . VAL A 1 117 ? 8.998 44.714 -8.204 1.00 21.08 117 VAL A CA 1
ATOM 902 C C . VAL A 1 117 ? 9.341 45.769 -7.168 1.00 23.12 117 VAL A C 1
ATOM 903 O O . VAL A 1 117 ? 8.695 45.882 -6.122 1.00 22.80 117 VAL A O 1
ATOM 907 N N . ALA A 1 118 ? 10.374 46.541 -7.484 1.00 24.42 118 ALA A N 1
ATOM 908 C CA . ALA A 1 118 ? 10.831 47.632 -6.637 1.00 23.40 118 ALA A CA 1
ATOM 909 C C . ALA A 1 118 ? 10.981 48.818 -7.582 1.00 23.20 118 ALA A C 1
ATOM 910 O O . ALA A 1 118 ? 11.071 48.637 -8.799 1.00 21.28 118 ALA A O 1
ATOM 912 N N . VAL A 1 119 ? 10.986 50.028 -7.034 1.00 23.19 119 VAL A N 1
ATOM 913 C CA . VAL A 1 119 ? 11.128 51.214 -7.866 1.00 23.08 119 VAL A CA 1
ATOM 914 C C . VAL A 1 119 ? 12.216 52.130 -7.344 1.00 22.88 119 VAL A C 1
ATOM 915 O O . VAL A 1 119 ? 12.567 52.081 -6.165 1.00 20.43 119 VAL A O 1
ATOM 919 N N . TRP A 1 120 ? 12.746 52.966 -8.232 1.00 25.04 120 TRP A N 1
ATOM 920 C CA . TRP A 1 120 ? 13.807 53.896 -7.863 1.00 25.90 120 TRP A CA 1
ATOM 921 C C . TRP A 1 120 ? 14.162 54.834 -9.005 1.00 26.80 120 TRP A C 1
ATOM 922 O O . TRP A 1 120 ? 14.444 54.392 -10.124 1.00 25.14 120 TRP A O 1
ATOM 933 N N . LYS A 1 121 ? 14.151 56.131 -8.714 1.00 29.04 121 LYS A N 1
ATOM 934 C CA . LYS A 1 121 ? 14.487 57.142 -9.708 1.00 31.61 121 LYS A CA 1
ATOM 935 C C . LYS A 1 121 ? 13.980 56.814 -11.111 1.00 31.32 121 LYS A C 1
ATOM 936 O O . LYS A 1 121 ? 14.769 56.661 -12.044 1.00 33.35 121 LYS A O 1
ATOM 942 N N . GLY A 1 122 ? 12.664 56.689 -11.247 1.00 29.62 122 GLY A N 1
ATOM 943 C CA . GLY A 1 122 ? 12.064 56.415 -12.543 1.00 30.74 122 GLY A CA 1
ATOM 944 C C . GLY A 1 122 ? 12.294 55.062 -13.197 1.00 31.73 122 GLY A C 1
ATOM 945 O O . GLY A 1 122 ? 12.119 54.925 -14.411 1.00 31.88 122 GLY A O 1
ATOM 946 N N . LYS A 1 123 ? 12.680 54.061 -12.412 1.00 29.89 123 LYS A N 1
ATOM 947 C CA . LYS A 1 123 ? 12.904 52.722 -12.954 1.00 27.94 123 LYS A CA 1
ATOM 948 C C . LYS A 1 123 ? 12.215 51.642 -12.118 1.00 26.56 123 LYS A C 1
ATOM 949 O O . LYS A 1 123 ? 12.064 51.780 -10.899 1.00 24.73 123 LYS A O 1
ATOM 955 N N . VAL A 1 124 ? 11.791 50.578 -12.796 1.00 23.86 124 VAL A N 1
ATOM 956 C CA . VAL A 1 124 ? 11.129 49.441 -12.170 1.00 23.47 124 VAL A CA 1
ATOM 957 C C . VAL A 1 124 ? 12.102 48.268 -12.246 1.00 24.79 124 VAL A C 1
ATOM 958 O O . VAL A 1 124 ? 12.630 47.956 -13.316 1.00 25.05 124 VAL A O 1
ATOM 962 N N . TYR A 1 125 ? 12.333 47.622 -11.107 1.00 23.37 125 TYR A N 1
ATOM 963 C CA . TYR A 1 125 ? 13.269 46.510 -11.033 1.00 22.22 125 TYR A CA 1
ATOM 964 C C . TYR A 1 125 ? 12.552 45.200 -10.785 1.00 21.55 125 TYR A C 1
ATOM 965 O O . TYR A 1 125 ? 11.719 45.103 -9.887 1.00 24.77 125 TYR A O 1
ATOM 974 N N . VAL A 1 126 ? 12.883 44.194 -11.588 1.00 20.12 126 VAL A N 1
ATOM 975 C CA . VAL A 1 126 ? 12.255 42.889 -11.467 1.00 19.15 126 VAL A CA 1
ATOM 976 C C . VAL A 1 126 ? 13.270 41.753 -11.510 1.00 19.74 126 VAL A C 1
ATOM 977 O O . VAL A 1 126 ? 14.233 41.781 -12.283 1.00 19.02 126 VAL A O 1
ATOM 981 N N . GLY A 1 127 ? 13.049 40.761 -10.659 1.00 19.98 127 GLY A N 1
ATOM 982 C CA . GLY A 1 127 ? 13.918 39.607 -10.631 1.00 19.27 127 GLY A CA 1
ATOM 983 C C . GLY A 1 127 ? 13.243 38.596 -11.525 1.00 19.96 127 GLY A C 1
ATOM 984 O O . GLY A 1 127 ? 12.120 38.165 -11.245 1.00 21.27 127 GLY A O 1
ATOM 985 N N . VAL A 1 128 ? 13.914 38.226 -12.611 1.00 19.28 128 VAL A N 1
ATOM 986 C CA . VAL A 1 128 ? 13.354 37.273 -13.559 1.00 18.98 128 VAL A CA 1
ATOM 987 C C . VAL A 1 128 ? 13.595 35.827 -13.124 1.00 19.19 128 VAL A C 1
ATOM 988 O O . VAL A 1 128 ? 14.645 35.498 -12.568 1.00 20.40 128 VAL A O 1
ATOM 992 N N . LEU A 1 129 ? 12.617 34.962 -13.369 1.00 18.68 129 LEU A N 1
ATOM 993 C CA . LEU A 1 129 ? 12.746 33.563 -12.982 1.00 17.66 129 LEU A CA 1
ATOM 994 C C . LEU A 1 129 ? 14.096 32.971 -13.376 1.00 17.75 129 LEU A C 1
ATOM 995 O O . LEU A 1 129 ? 14.777 32.390 -12.538 1.00 18.55 129 LEU A O 1
ATOM 1000 N N . ASP A 1 130 ? 14.492 33.123 -14.641 1.00 18.46 130 ASP A N 1
ATOM 1001 C CA . ASP A 1 130 ? 15.760 32.546 -15.093 1.00 19.02 130 ASP A CA 1
ATOM 1002 C C . ASP A 1 130 ? 17.028 33.122 -14.464 1.00 18.94 130 ASP A C 1
ATOM 1003 O O . ASP A 1 130 ? 18.137 32.811 -14.894 1.00 19.31 130 ASP A O 1
ATOM 1008 N N . GLY A 1 131 ? 16.868 33.962 -13.448 1.00 20.53 131 GLY A N 1
ATOM 1009 C CA . GLY A 1 131 ? 18.030 34.501 -12.765 1.00 18.37 131 GLY A CA 1
ATOM 1010 C C . GLY A 1 131 ? 18.524 35.888 -13.120 1.00 19.26 131 GLY A C 1
ATOM 1011 O O . GLY A 1 131 ? 19.535 36.332 -12.572 1.00 20.12 131 GLY A O 1
ATOM 1012 N N . ARG A 1 132 ? 17.842 36.579 -14.027 1.00 19.34 132 ARG A N 1
ATOM 1013 C CA . ARG A 1 132 ? 18.265 37.929 -14.405 1.00 19.82 132 ARG A CA 1
ATOM 1014 C C . ARG A 1 132 ? 17.636 38.985 -13.509 1.00 19.80 132 ARG A C 1
ATOM 1015 O O . ARG A 1 132 ? 16.531 38.801 -13.005 1.00 19.99 132 ARG A O 1
ATOM 1023 N N . LEU A 1 133 ? 18.353 40.088 -13.313 1.00 19.92 133 LEU A N 1
ATOM 1024 C CA . LEU A 1 133 ? 17.839 41.215 -12.553 1.00 20.39 133 LEU A CA 1
ATOM 1025 C C . LEU A 1 133 ? 17.773 42.308 -13.614 1.00 23.05 133 LEU A C 1
ATOM 1026 O O . LEU A 1 133 ? 18.782 42.614 -14.248 1.00 23.58 133 LEU A O 1
ATOM 1031 N N . GLU A 1 134 ? 16.596 42.888 -13.828 1.00 24.26 134 GLU A N 1
ATOM 1032 C CA . GLU A 1 134 ? 16.467 43.910 -14.856 1.00 23.91 134 GLU A CA 1
ATOM 1033 C C . GLU A 1 134 ? 15.806 45.207 -14.421 1.00 24.91 134 GLU A C 1
ATOM 1034 O O . GLU A 1 134 ? 14.919 45.216 -13.563 1.00 27.34 134 GLU A O 1
ATOM 1040 N N . ALA A 1 135 ? 16.259 46.304 -15.023 1.00 23.38 135 ALA A N 1
ATOM 1041 C CA . ALA A 1 135 ? 15.709 47.628 -14.757 1.00 25.40 135 ALA A CA 1
ATOM 1042 C C . ALA A 1 135 ? 14.806 47.959 -15.943 1.00 24.55 135 ALA A C 1
ATOM 1043 O O . ALA A 1 135 ? 15.116 47.614 -17.079 1.00 24.76 135 ALA A O 1
ATOM 1045 N N . ILE A 1 136 ? 13.692 48.624 -15.675 1.00 25.14 136 ILE A N 1
ATOM 1046 C CA . ILE A 1 136 ? 12.739 48.972 -16.724 1.00 26.23 136 ILE A CA 1
ATOM 1047 C C . ILE A 1 136 ? 12.363 50.446 -16.623 1.00 27.17 136 ILE A C 1
ATOM 1048 O O . ILE A 1 136 ? 12.091 50.948 -15.532 1.00 24.64 136 ILE A O 1
ATOM 1053 N N . ASP A 1 137 ? 12.359 51.138 -17.758 1.00 28.81 137 ASP A N 1
ATOM 1054 C CA . ASP A 1 137 ? 11.981 52.548 -17.778 1.00 31.95 137 ASP A CA 1
ATOM 1055 C C . ASP A 1 137 ? 10.512 52.596 -17.366 1.00 32.11 137 ASP A C 1
ATOM 1056 O O . ASP A 1 137 ? 9.667 51.971 -18.008 1.00 31.96 137 ASP A O 1
ATOM 1061 N N . ALA A 1 138 ? 10.212 53.331 -16.299 1.00 31.98 138 ALA A N 1
ATOM 1062 C CA . ALA A 1 138 ? 8.846 53.442 -15.792 1.00 34.30 138 ALA A CA 1
ATOM 1063 C C . ALA A 1 138 ? 7.864 54.069 -16.779 1.00 35.84 138 ALA A C 1
ATOM 1064 O O . ALA A 1 138 ? 6.677 53.745 -16.783 1.00 36.46 138 ALA A O 1
ATOM 1066 N N . LYS A 1 139 ? 8.368 54.965 -17.616 1.00 37.65 139 LYS A N 1
ATOM 1067 C CA . LYS A 1 139 ? 7.551 55.658 -18.602 1.00 39.22 139 LYS A CA 1
ATOM 1068 C C . LYS A 1 139 ? 7.372 54.877 -19.913 1.00 38.32 139 LYS A C 1
ATOM 1069 O O . LYS A 1 139 ? 6.249 54.701 -20.381 1.00 37.78 139 LYS A O 1
ATOM 1075 N N . THR A 1 140 ? 8.470 54.397 -20.493 1.00 37.64 140 THR A N 1
ATOM 1076 C CA . THR A 1 140 ? 8.409 53.683 -21.772 1.00 37.58 140 THR A CA 1
ATOM 1077 C C . THR A 1 140 ? 8.066 52.198 -21.719 1.00 37.41 140 THR A C 1
ATOM 1078 O O . THR A 1 140 ? 7.541 51.643 -22.686 1.00 37.82 140 THR A O 1
ATOM 1082 N N . GLY A 1 141 ? 8.359 51.552 -20.598 1.00 36.15 141 GLY A N 1
ATOM 1083 C CA . GLY A 1 141 ? 8.082 50.135 -20.499 1.00 33.33 141 GLY A CA 1
ATOM 1084 C C . GLY A 1 141 ? 9.188 49.353 -21.181 1.00 32.84 141 GLY A C 1
ATOM 1085 O O . GLY A 1 141 ? 9.105 48.133 -21.317 1.00 33.54 141 GLY A O 1
ATOM 1086 N N . GLN A 1 142 ? 10.227 50.062 -21.613 1.00 31.18 142 GLN A N 1
ATOM 1087 C CA . GLN A 1 142 ? 11.365 49.437 -22.279 1.00 32.54 142 GLN A CA 1
ATOM 1088 C C . GLN A 1 142 ? 12.483 49.126 -21.287 1.00 31.55 142 GLN A C 1
ATOM 1089 O O . GLN A 1 142 ? 12.670 49.840 -20.299 1.00 30.58 142 GLN A O 1
ATOM 1095 N N . ARG A 1 143 ? 13.231 48.065 -21.568 1.00 31.82 143 ARG A N 1
ATOM 1096 C CA . ARG A 1 143 ? 14.338 47.648 -20.713 1.00 32.61 143 ARG A CA 1
ATOM 1097 C C . ARG A 1 143 ? 15.445 48.702 -20.669 1.00 32.92 143 ARG A C 1
ATOM 1098 O O . ARG A 1 143 ? 15.803 49.280 -21.698 1.00 33.91 143 ARG A O 1
ATOM 1106 N N . ALA A 1 144 ? 15.979 48.945 -19.473 1.00 32.36 144 ALA A N 1
ATOM 1107 C CA . ALA A 1 144 ? 17.059 49.914 -19.273 1.00 30.77 144 ALA A CA 1
ATOM 1108 C C . ALA A 1 144 ? 18.372 49.143 -19.226 1.00 31.15 144 ALA A C 1
ATOM 1109 O O . ALA A 1 144 ? 19.323 49.465 -19.936 1.00 31.75 144 ALA A O 1
ATOM 1111 N N . TRP A 1 145 ? 18.427 48.133 -18.364 1.00 29.32 145 TRP A N 1
ATOM 1112 C CA . TRP A 1 145 ? 19.604 47.278 -18.276 1.00 27.08 145 TRP A CA 1
ATOM 1113 C C . TRP A 1 145 ? 19.232 45.889 -17.782 1.00 26.55 145 TRP A C 1
ATOM 1114 O O . TRP A 1 145 ? 18.123 45.661 -17.296 1.00 28.02 145 TRP A O 1
ATOM 1125 N N . SER A 1 146 ? 20.160 44.953 -17.921 1.00 27.02 146 SER A N 1
ATOM 1126 C CA . SER A 1 146 ? 19.914 43.580 -17.514 1.00 25.88 146 SER A CA 1
ATOM 1127 C C . SER A 1 146 ? 21.208 42.883 -17.151 1.00 26.66 146 SER A C 1
ATOM 1128 O O . SER A 1 146 ? 22.193 42.973 -17.884 1.00 28.82 146 SER A O 1
ATOM 1131 N N . VAL A 1 147 ? 21.209 42.197 -16.015 1.00 25.70 147 VAL A N 1
ATOM 1132 C CA . VAL A 1 147 ? 22.388 41.465 -15.592 1.00 27.23 147 VAL A CA 1
ATOM 1133 C C . VAL A 1 147 ? 21.992 40.052 -15.175 1.00 26.11 147 VAL A C 1
ATOM 1134 O O . VAL A 1 147 ? 20.918 39.832 -14.621 1.00 27.88 147 VAL A O 1
ATOM 1138 N N . ASP A 1 148 ? 22.861 39.097 -15.476 1.00 25.91 148 ASP A N 1
ATOM 1139 C CA . ASP A 1 148 ? 22.643 37.703 -15.114 1.00 25.10 148 ASP A CA 1
ATOM 1140 C C . ASP A 1 148 ? 23.310 37.559 -13.746 1.00 24.71 148 ASP A C 1
ATOM 1141 O O . ASP A 1 148 ? 24.544 37.559 -13.655 1.00 22.93 148 ASP A O 1
ATOM 1146 N N . THR A 1 149 ? 22.500 37.448 -12.692 1.00 21.98 149 THR A N 1
ATOM 1147 C CA . THR A 1 149 ? 23.018 37.322 -11.327 1.00 19.49 149 THR A CA 1
ATOM 1148 C C . THR A 1 149 ? 23.605 35.952 -10.992 1.00 19.31 149 THR A C 1
ATOM 1149 O O . THR A 1 149 ? 24.225 35.782 -9.939 1.00 17.18 149 THR A O 1
ATOM 1153 N N . ARG A 1 150 ? 23.402 34.977 -11.870 1.00 19.86 150 ARG A N 1
ATOM 1154 C CA . ARG A 1 150 ? 23.896 33.623 -11.621 1.00 20.64 150 ARG A CA 1
ATOM 1155 C C . ARG A 1 150 ? 25.417 33.516 -11.589 1.00 21.40 150 ARG A C 1
ATOM 1156 O O . ARG A 1 150 ? 26.091 33.798 -12.585 1.00 21.12 150 ARG A O 1
ATOM 1164 N N . ALA A 1 151 ? 25.946 33.094 -10.441 1.00 21.07 151 ALA A N 1
ATOM 1165 C CA . ALA A 1 151 ? 27.386 32.942 -10.255 1.00 24.06 151 ALA A CA 1
ATOM 1166 C C . ALA A 1 151 ? 27.948 31.688 -10.936 1.00 24.81 151 ALA A C 1
ATOM 1167 O O . ALA A 1 151 ? 29.158 31.560 -11.126 1.00 26.39 151 ALA A O 1
ATOM 1169 N N . ASP A 1 152 ? 27.064 30.768 -11.296 1.00 25.32 152 ASP A N 1
ATOM 1170 C CA . ASP A 1 152 ? 27.466 29.528 -11.957 1.00 24.78 152 ASP A CA 1
ATOM 1171 C C . ASP A 1 152 ? 26.293 29.045 -12.802 1.00 24.21 152 ASP A C 1
ATOM 1172 O O . ASP A 1 152 ? 25.270 28.613 -12.268 1.00 23.98 152 ASP A O 1
ATOM 1177 N N . HIS A 1 153 ? 26.448 29.120 -14.119 1.00 24.10 153 HIS A N 1
ATOM 1178 C CA . HIS A 1 153 ? 25.402 28.706 -15.044 1.00 24.11 153 HIS A CA 1
ATOM 1179 C C . HIS A 1 153 ? 25.084 27.210 -14.969 1.00 25.83 153 HIS A C 1
ATOM 1180 O O . HIS A 1 153 ? 24.082 26.753 -15.523 1.00 27.42 153 HIS A O 1
ATOM 1187 N N . LYS A 1 154 ? 25.930 26.451 -14.280 1.00 24.42 154 LYS A N 1
ATOM 1188 C CA . LYS A 1 154 ? 25.719 25.014 -14.141 1.00 24.74 154 LYS A CA 1
ATOM 1189 C C . LYS A 1 154 ? 24.764 24.690 -12.985 1.00 23.87 154 LYS A C 1
ATOM 1190 O O . LYS A 1 154 ? 24.326 23.550 -12.833 1.00 22.15 154 LYS A O 1
ATOM 1196 N N . ARG A 1 155 ? 24.450 25.697 -12.175 1.00 24.79 155 ARG A N 1
ATOM 1197 C CA . ARG A 1 155 ? 23.563 25.524 -11.025 1.00 22.14 155 ARG A CA 1
ATOM 1198 C C . ARG A 1 155 ? 22.162 26.071 -11.294 1.00 21.09 155 ARG A C 1
ATOM 1199 O O . ARG A 1 155 ? 21.992 27.053 -12.017 1.00 18.84 155 ARG A O 1
ATOM 1207 N N . SER A 1 156 ? 21.163 25.424 -10.699 1.00 21.47 156 SER A N 1
ATOM 1208 C CA . SER A 1 156 ? 19.772 25.811 -10.863 1.00 18.89 156 SER A CA 1
ATOM 1209 C C . SER A 1 156 ? 19.401 27.022 -10.012 1.00 19.97 156 SER A C 1
ATOM 1210 O O . SER A 1 156 ? 18.692 26.892 -9.015 1.00 19.21 156 SER A O 1
ATOM 1213 N N . TYR A 1 157 ? 19.891 28.192 -10.411 1.00 20.22 157 TYR A N 1
ATOM 1214 C CA . TYR A 1 157 ? 19.611 29.446 -9.717 1.00 20.91 157 TYR A CA 1
ATOM 1215 C C . TYR A 1 157 ? 18.419 30.132 -10.379 1.00 21.49 157 TYR A C 1
ATOM 1216 O O . TYR A 1 157 ? 18.311 30.162 -11.613 1.00 22.17 157 TYR A O 1
ATOM 1225 N N . THR A 1 158 ? 17.535 30.693 -9.561 1.00 17.66 158 THR A N 1
ATOM 1226 C CA . THR A 1 158 ? 16.365 31.400 -10.071 1.00 16.81 158 THR A CA 1
ATOM 1227 C C . THR A 1 158 ? 16.075 32.557 -9.127 1.00 16.11 158 THR A C 1
ATOM 1228 O O . THR A 1 158 ? 16.649 32.632 -8.041 1.00 16.35 158 THR A O 1
ATOM 1232 N N . ILE A 1 159 ? 15.200 33.466 -9.545 1.00 15.51 159 ILE A N 1
ATOM 1233 C CA . ILE A 1 159 ? 14.811 34.587 -8.692 1.00 15.88 159 ILE A CA 1
ATOM 1234 C C . ILE A 1 159 ? 13.288 34.640 -8.667 1.00 14.97 159 ILE A C 1
ATOM 1235 O O . ILE A 1 159 ? 12.642 34.670 -9.719 1.00 15.59 159 ILE A O 1
ATOM 1240 N N . THR A 1 160 ? 12.723 34.637 -7.466 1.00 14.10 160 THR A N 1
ATOM 1241 C CA . THR A 1 160 ? 11.273 34.673 -7.288 1.00 13.81 160 THR A CA 1
ATOM 1242 C C . THR A 1 160 ? 10.797 35.836 -6.409 1.00 16.77 160 THR A C 1
ATOM 1243 O O . THR A 1 160 ? 9.657 36.281 -6.524 1.00 18.26 160 THR A O 1
ATOM 1247 N N . GLY A 1 161 ? 11.667 36.319 -5.528 1.00 16.76 161 GLY A N 1
ATOM 1248 C CA . GLY A 1 161 ? 11.285 37.403 -4.639 1.00 17.55 161 GLY A CA 1
ATOM 1249 C C . GLY A 1 161 ? 11.361 38.802 -5.220 1.00 18.52 161 GLY A C 1
ATOM 1250 O O . GLY A 1 161 ? 11.765 38.999 -6.368 1.00 19.04 161 GLY A O 1
ATOM 1251 N N . ALA A 1 162 ? 10.965 39.784 -4.416 1.00 17.03 162 ALA A N 1
ATOM 1252 C CA . ALA A 1 162 ? 10.991 41.170 -4.845 1.00 15.73 162 ALA A CA 1
ATOM 1253 C C . ALA A 1 162 ? 12.286 41.816 -4.390 1.00 17.14 162 ALA A C 1
ATOM 1254 O O . ALA A 1 162 ? 12.760 41.572 -3.280 1.00 16.12 162 ALA A O 1
ATOM 1256 N N . PRO A 1 163 ? 12.903 42.619 -5.260 1.00 17.33 163 PRO A N 1
ATOM 1257 C CA . PRO A 1 163 ? 14.143 43.251 -4.813 1.00 18.03 163 PRO A CA 1
ATOM 1258 C C . PRO A 1 163 ? 13.807 44.443 -3.928 1.00 20.35 163 PRO A C 1
ATOM 1259 O O . PRO A 1 163 ? 12.666 44.898 -3.893 1.00 20.05 163 PRO A O 1
ATOM 1263 N N . ARG A 1 164 ? 14.791 44.916 -3.178 1.00 19.52 164 ARG A N 1
ATOM 1264 C CA . ARG A 1 164 ? 14.602 46.087 -2.342 1.00 18.95 164 ARG A CA 1
ATOM 1265 C C . ARG A 1 164 ? 15.708 47.019 -2.807 1.00 22.40 164 ARG A C 1
ATOM 1266 O O . ARG A 1 164 ? 16.768 46.554 -3.244 1.00 21.84 164 ARG A O 1
ATOM 1274 N N . VAL A 1 165 ? 15.473 48.325 -2.745 1.00 23.36 165 VAL A N 1
ATOM 1275 C CA . VAL A 1 165 ? 16.506 49.260 -3.163 1.00 22.82 165 VAL A CA 1
ATOM 1276 C C . VAL A 1 165 ? 16.971 50.068 -1.965 1.00 22.61 165 VAL A C 1
ATOM 1277 O O . VAL A 1 165 ? 16.181 50.723 -1.289 1.00 23.30 165 VAL A O 1
ATOM 1281 N N . VAL A 1 166 ? 18.270 50.002 -1.712 1.00 22.57 166 VAL A N 1
ATOM 1282 C CA . VAL A 1 166 ? 18.881 50.671 -0.581 1.00 21.82 166 VAL A CA 1
ATOM 1283 C C . VAL A 1 166 ? 20.100 51.492 -0.992 1.00 21.93 166 VAL A C 1
ATOM 1284 O O . VAL A 1 166 ? 21.052 50.960 -1.560 1.00 22.49 166 VAL A O 1
ATOM 1288 N N . ASN A 1 167 ? 20.054 52.790 -0.707 1.00 22.61 167 ASN A N 1
ATOM 1289 C CA . ASN A 1 167 ? 21.156 53.696 -1.018 1.00 24.30 167 ASN A CA 1
ATOM 1290 C C . ASN A 1 167 ? 21.588 53.591 -2.470 1.00 23.31 167 ASN A C 1
ATOM 1291 O O . ASN A 1 167 ? 22.780 53.518 -2.769 1.00 22.01 167 ASN A O 1
ATOM 1296 N N . GLY A 1 168 ? 20.613 53.583 -3.371 1.00 24.10 168 GLY A N 1
ATOM 1297 C CA . GLY A 1 168 ? 20.921 53.492 -4.785 1.00 25.94 168 GLY A CA 1
ATOM 1298 C C . GLY A 1 168 ? 21.401 52.122 -5.226 1.00 27.49 168 GLY A C 1
ATOM 1299 O O . GLY A 1 168 ? 21.922 51.968 -6.336 1.00 28.29 168 GLY A O 1
ATOM 1300 N N . LYS A 1 169 ? 21.232 51.126 -4.362 1.00 26.43 169 LYS A N 1
ATOM 1301 C CA . LYS A 1 169 ? 21.644 49.769 -4.682 1.00 25.94 169 LYS A CA 1
ATOM 1302 C C . LYS A 1 169 ? 20.432 48.832 -4.692 1.00 24.68 169 LYS A C 1
ATOM 1303 O O . LYS A 1 169 ? 19.610 48.843 -3.768 1.00 22.29 169 LYS A O 1
ATOM 1309 N N . VAL A 1 170 ? 20.317 48.035 -5.749 1.00 23.16 170 VAL A N 1
ATOM 1310 C CA . VAL A 1 170 ? 19.222 47.080 -5.868 1.00 22.19 170 VAL A CA 1
ATOM 1311 C C . VAL A 1 170 ? 19.692 45.771 -5.247 1.00 22.49 170 VAL A C 1
ATOM 1312 O O . VAL A 1 170 ? 20.656 45.166 -5.724 1.00 23.26 170 VAL A O 1
ATOM 1316 N N . VAL A 1 171 ? 19.018 45.354 -4.177 1.00 20.22 171 VAL A N 1
ATOM 1317 C CA . VAL A 1 171 ? 19.359 44.124 -3.465 1.00 20.08 171 VAL A CA 1
ATOM 1318 C C . VAL A 1 171 ? 18.484 42.948 -3.889 1.00 20.60 171 VAL A C 1
ATOM 1319 O O . VAL A 1 171 ? 17.260 43.055 -3.906 1.00 21.70 171 VAL A O 1
ATOM 1323 N N . ILE A 1 172 ? 19.116 41.827 -4.230 1.00 19.24 172 ILE A N 1
ATOM 1324 C CA . ILE A 1 172 ? 18.374 40.643 -4.626 1.00 17.97 172 ILE A CA 1
ATOM 1325 C C . ILE A 1 172 ? 19.154 39.370 -4.350 1.00 19.49 172 ILE A C 1
ATOM 1326 O O . ILE A 1 172 ? 20.385 39.353 -4.408 1.00 20.32 172 ILE A O 1
ATOM 1331 N N . GLY A 1 173 ? 18.422 38.306 -4.044 1.00 18.05 173 GLY A N 1
ATOM 1332 C CA . GLY A 1 173 ? 19.035 37.021 -3.786 1.00 17.85 173 GLY A CA 1
ATOM 1333 C C . GLY A 1 173 ? 18.612 36.074 -4.894 1.00 18.49 173 GLY A C 1
ATOM 1334 O O . GLY A 1 173 ? 18.518 36.475 -6.055 1.00 17.65 173 GLY A O 1
ATOM 1335 N N . ASN A 1 174 ? 18.335 34.824 -4.542 1.00 17.88 174 ASN A N 1
ATOM 1336 C CA . ASN A 1 174 ? 17.919 33.834 -5.530 1.00 16.72 174 ASN A CA 1
ATOM 1337 C C . ASN A 1 174 ? 17.419 32.568 -4.841 1.00 15.56 174 ASN A C 1
ATOM 1338 O O . ASN A 1 174 ? 17.578 32.402 -3.628 1.00 15.61 174 ASN A O 1
ATOM 1343 N N . GLY A 1 175 ? 16.810 31.679 -5.617 1.00 16.47 175 GLY A N 1
ATOM 1344 C CA . GLY A 1 175 ? 16.311 30.436 -5.056 1.00 15.90 175 GLY A CA 1
ATOM 1345 C C . GLY A 1 175 ? 17.030 29.268 -5.695 1.00 16.44 175 GLY A C 1
ATOM 1346 O O . GLY A 1 175 ? 17.706 29.439 -6.708 1.00 16.99 175 GLY A O 1
ATOM 1347 N N . GLY A 1 176 ? 16.898 28.082 -5.110 1.00 16.81 176 GLY A N 1
ATOM 1348 C CA . GLY A 1 176 ? 17.545 26.917 -5.683 1.00 16.24 176 GLY A CA 1
ATOM 1349 C C . GLY A 1 176 ? 18.122 25.919 -4.695 1.00 17.01 176 GLY A C 1
ATOM 1350 O O . GLY A 1 176 ? 18.768 24.954 -5.103 1.00 18.84 176 GLY A O 1
ATOM 1351 N N . ALA A 1 177 ? 17.899 26.128 -3.402 1.00 16.60 177 ALA A N 1
ATOM 1352 C CA . ALA A 1 177 ? 18.425 25.205 -2.405 1.00 15.60 177 ALA A CA 1
ATOM 1353 C C . ALA A 1 177 ? 17.829 23.800 -2.523 1.00 18.06 177 ALA A C 1
ATOM 1354 O O . ALA A 1 177 ? 18.356 22.852 -1.936 1.00 20.10 177 ALA A O 1
ATOM 1356 N N . GLU A 1 178 ? 16.740 23.657 -3.277 1.00 15.84 178 GLU A N 1
ATOM 1357 C CA . GLU A 1 178 ? 16.122 22.346 -3.455 1.00 17.28 178 GLU A CA 1
ATOM 1358 C C . GLU A 1 178 ? 16.831 21.543 -4.527 1.00 18.98 178 GLU A C 1
ATOM 1359 O O . GLU A 1 178 ? 16.657 20.326 -4.614 1.00 19.28 178 GLU A O 1
ATOM 1365 N N . PHE A 1 179 ? 17.621 22.234 -5.343 1.00 16.17 179 PHE A N 1
ATOM 1366 C CA . PHE A 1 179 ? 18.373 21.595 -6.412 1.00 17.80 179 PHE A CA 1
ATOM 1367 C C . PHE A 1 179 ? 19.850 21.478 -6.018 1.00 18.02 179 PHE A C 1
ATOM 1368 O O . PHE A 1 179 ? 20.578 20.620 -6.520 1.00 18.57 179 PHE A O 1
ATOM 1376 N N . GLY A 1 180 ? 20.281 22.338 -5.104 1.00 17.88 180 GLY A N 1
ATOM 1377 C CA . GLY A 1 180 ? 21.661 22.310 -4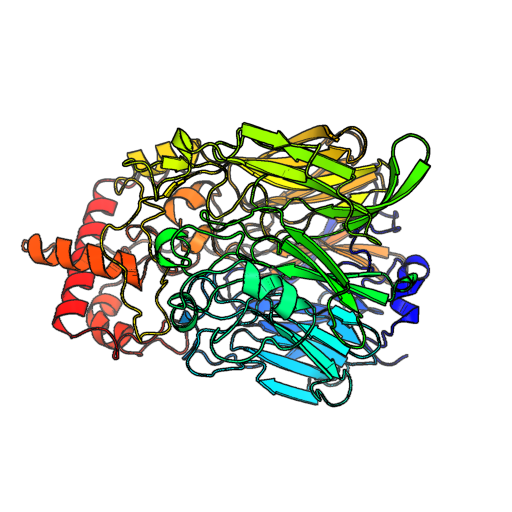.662 1.00 15.64 180 GLY A CA 1
ATOM 1378 C C . GLY A 1 180 ? 22.481 23.469 -5.201 1.00 18.11 180 GLY A C 1
ATOM 1379 O O . GLY A 1 180 ? 23.045 23.379 -6.292 1.00 19.18 180 GLY A O 1
ATOM 1380 N N . VAL A 1 181 ? 22.532 24.569 -4.453 1.00 17.08 181 VAL A N 1
ATOM 1381 C CA . VAL A 1 181 ? 23.320 25.729 -4.858 1.00 15.37 181 VAL A CA 1
ATOM 1382 C C . VAL A 1 181 ? 23.873 26.419 -3.621 1.00 18.44 181 VAL A C 1
ATOM 1383 O O . VAL A 1 181 ? 23.413 26.171 -2.498 1.00 19.44 181 VAL A O 1
ATOM 1387 N N . ARG A 1 182 ? 24.866 27.278 -3.834 1.00 19.37 182 ARG A N 1
ATOM 1388 C CA . ARG A 1 182 ? 25.475 28.034 -2.750 1.00 18.17 182 ARG A CA 1
ATOM 1389 C C . ARG A 1 182 ? 24.754 29.374 -2.731 1.00 18.53 182 ARG A C 1
ATOM 1390 O O . ARG A 1 182 ? 24.781 30.110 -3.718 1.00 17.61 182 ARG A O 1
ATOM 1398 N N . GLY A 1 183 ? 24.108 29.680 -1.611 1.00 18.72 183 GLY A N 1
ATOM 1399 C CA . GLY A 1 183 ? 23.366 30.921 -1.494 1.00 17.33 183 GLY A CA 1
ATOM 1400 C C . GLY A 1 183 ? 24.206 32.177 -1.392 1.00 18.21 183 GLY A C 1
ATOM 1401 O O . GLY A 1 183 ? 25.346 32.146 -0.927 1.00 17.77 183 GLY A O 1
ATOM 1402 N N . TYR A 1 184 ? 23.630 33.293 -1.829 1.00 16.47 184 TYR A N 1
ATOM 1403 C CA . TYR A 1 184 ? 24.316 34.579 -1.783 1.00 17.52 184 TYR A CA 1
ATOM 1404 C C . TYR A 1 184 ? 23.349 35.726 -2.078 1.00 16.98 184 TYR A C 1
ATOM 1405 O O . TYR A 1 184 ? 22.260 35.516 -2.621 1.00 16.25 184 TYR A O 1
ATOM 1414 N N . VAL A 1 185 ? 23.751 36.932 -1.696 1.00 17.05 185 VAL A N 1
ATOM 1415 C CA . VAL A 1 185 ? 22.945 38.129 -1.917 1.00 18.41 185 VAL A CA 1
ATOM 1416 C C . VAL A 1 185 ? 23.821 39.139 -2.642 1.00 21.75 185 VAL A C 1
ATOM 1417 O O . VAL A 1 185 ? 24.956 39.391 -2.228 1.00 22.20 185 VAL A O 1
ATOM 1421 N N . THR A 1 186 ? 23.309 39.710 -3.727 1.00 21.59 186 THR A N 1
ATOM 1422 C CA . THR A 1 186 ? 24.089 40.682 -4.480 1.00 22.90 186 THR A CA 1
ATOM 1423 C C . THR A 1 186 ? 23.410 42.039 -4.499 1.00 25.63 186 THR A C 1
ATOM 1424 O O . THR A 1 186 ? 22.181 42.136 -4.448 1.00 27.66 186 THR A O 1
ATOM 1428 N N . ALA A 1 187 ? 24.221 43.090 -4.556 1.00 26.45 187 ALA A N 1
ATOM 1429 C CA . ALA A 1 187 ? 23.714 44.452 -4.609 1.00 25.68 187 ALA A CA 1
ATOM 1430 C C . ALA A 1 187 ? 24.217 45.050 -5.911 1.00 26.70 187 ALA A C 1
ATOM 1431 O O . ALA A 1 187 ? 25.416 45.033 -6.183 1.00 27.12 187 ALA A O 1
ATOM 1433 N N . TYR A 1 188 ? 23.303 45.562 -6.726 1.00 26.40 188 TYR A N 1
ATOM 1434 C CA . TYR A 1 188 ? 23.689 46.158 -7.998 1.00 26.78 188 TYR A CA 1
ATOM 1435 C C . TYR A 1 188 ? 23.329 47.637 -8.017 1.00 26.38 188 TYR A C 1
ATOM 1436 O O . TYR A 1 188 ? 22.382 48.056 -7.355 1.00 26.70 188 TYR A O 1
ATOM 1445 N N . ASP A 1 189 ? 24.094 48.429 -8.765 1.00 28.73 189 ASP A N 1
ATOM 1446 C CA . ASP A 1 189 ? 23.836 49.863 -8.857 1.00 28.58 189 ASP A CA 1
ATOM 1447 C C . ASP A 1 189 ? 22.506 50.085 -9.563 1.00 28.24 189 ASP A C 1
ATOM 1448 O O . ASP A 1 189 ? 22.263 49.529 -10.635 1.00 27.62 189 ASP A O 1
ATOM 1453 N N . ALA A 1 190 ? 21.651 50.904 -8.965 1.00 27.70 190 ALA A N 1
ATOM 1454 C CA . ALA A 1 190 ? 20.343 51.182 -9.542 1.00 29.55 190 ALA A CA 1
ATOM 1455 C C . ALA A 1 190 ? 20.427 51.782 -10.944 1.00 30.33 190 ALA A C 1
ATOM 1456 O O . ALA A 1 190 ? 19.548 51.559 -11.774 1.00 30.22 190 ALA A O 1
ATOM 1458 N N . GLU A 1 191 ? 21.495 52.524 -11.217 1.00 32.61 191 GLU A N 1
ATOM 1459 C CA . GLU A 1 191 ? 21.650 53.166 -12.521 1.00 34.80 191 GLU A CA 1
ATOM 1460 C C . GLU A 1 191 ? 22.257 52.318 -13.641 1.00 33.54 191 GLU A C 1
ATOM 1461 O O . GLU A 1 191 ? 21.687 52.224 -14.725 1.00 32.60 191 GLU A O 1
ATOM 1467 N N . THR A 1 192 ? 23.411 51.713 -13.383 1.00 34.27 192 THR A N 1
ATOM 1468 C CA . THR A 1 192 ? 24.099 50.912 -14.397 1.00 35.27 192 THR A CA 1
ATOM 1469 C C . THR A 1 192 ? 23.986 49.401 -14.229 1.00 35.07 192 THR A C 1
ATOM 1470 O O . THR A 1 192 ? 24.349 48.641 -15.127 1.00 34.86 192 THR A O 1
ATOM 1474 N N . GLY A 1 193 ? 23.493 48.960 -13.079 1.00 35.77 193 GLY A N 1
ATOM 1475 C CA . GLY A 1 193 ? 23.388 47.533 -12.851 1.00 33.65 193 GLY A CA 1
ATOM 1476 C C . GLY A 1 193 ? 24.774 46.965 -12.605 1.00 32.60 193 GLY A C 1
ATOM 1477 O O . GLY A 1 193 ? 24.998 45.763 -12.735 1.00 32.35 193 GLY A O 1
ATOM 1478 N N . LYS A 1 194 ? 25.712 47.841 -12.258 1.00 31.77 194 LYS A N 1
ATOM 1479 C CA . LYS A 1 194 ? 27.078 47.420 -11.980 1.00 32.48 194 LYS A CA 1
ATOM 1480 C C . LYS A 1 194 ? 27.109 46.783 -10.592 1.00 30.66 194 LYS A C 1
ATOM 1481 O O . LYS A 1 194 ? 26.639 47.377 -9.623 1.00 29.14 194 LYS A O 1
ATOM 1487 N N . GLU A 1 195 ? 27.662 45.579 -10.487 1.00 30.19 195 GLU A N 1
ATOM 1488 C CA . GLU A 1 195 ? 27.711 44.904 -9.194 1.00 31.04 195 GLU A CA 1
ATOM 1489 C C . GLU A 1 195 ? 28.470 45.709 -8.144 1.00 30.60 195 GLU A C 1
ATOM 1490 O O . GLU A 1 195 ? 29.654 45.996 -8.313 1.00 31.14 195 GLU A O 1
ATOM 1496 N N . ALA A 1 196 ? 27.784 46.063 -7.058 1.00 28.94 196 ALA A N 1
ATOM 1497 C CA . ALA A 1 196 ? 28.393 46.821 -5.969 1.00 28.04 196 ALA A CA 1
ATOM 1498 C C . ALA A 1 196 ? 29.115 45.874 -5.011 1.00 28.65 196 ALA A C 1
ATOM 1499 O O . ALA A 1 196 ? 30.281 46.086 -4.677 1.00 29.96 196 ALA A O 1
ATOM 1501 N N . TRP A 1 197 ? 28.410 44.837 -4.562 1.00 27.79 197 TRP A N 1
ATOM 1502 C CA . TRP A 1 197 ? 28.983 43.838 -3.662 1.00 25.65 197 TRP A CA 1
ATOM 1503 C C . TRP A 1 197 ? 28.162 42.556 -3.667 1.00 24.32 197 TRP A C 1
ATOM 1504 O O . TRP A 1 197 ? 27.043 42.531 -4.174 1.00 25.07 197 TRP A O 1
ATOM 1515 N N . ARG A 1 198 ? 28.735 41.491 -3.114 1.00 23.94 198 ARG A N 1
ATOM 1516 C CA . ARG A 1 198 ? 28.065 40.198 -3.030 1.00 24.31 198 ARG A CA 1
ATOM 1517 C C . ARG A 1 198 ? 28.442 39.506 -1.729 1.00 24.63 198 ARG A C 1
ATOM 1518 O O . ARG A 1 198 ? 29.623 39.340 -1.423 1.00 24.75 198 ARG A O 1
ATOM 1526 N N . PHE A 1 199 ? 27.424 39.113 -0.969 1.00 25.42 199 PHE A N 1
ATOM 1527 C CA . PHE A 1 199 ? 27.603 38.436 0.312 1.00 24.03 199 PHE A CA 1
ATOM 1528 C C . PHE A 1 199 ? 27.126 36.990 0.216 1.00 23.57 199 PHE A C 1
ATOM 1529 O O . PHE A 1 199 ? 25.930 36.741 0.071 1.00 25.06 199 PHE A O 1
ATOM 1537 N N . TYR A 1 200 ? 28.056 36.042 0.277 1.00 21.49 200 TYR A N 1
ATOM 1538 C CA . TYR A 1 200 ? 27.690 34.629 0.246 1.00 21.89 200 TYR A CA 1
ATOM 1539 C C . TYR A 1 200 ? 27.197 34.235 1.637 1.00 21.67 200 TYR A C 1
ATOM 1540 O O . TYR A 1 200 ? 27.736 34.699 2.643 1.00 20.99 200 TYR A O 1
ATOM 1549 N N . THR A 1 201 ? 26.186 33.373 1.692 1.00 19.43 201 THR A N 1
ATOM 1550 C CA . THR A 1 201 ? 25.605 32.967 2.968 1.00 18.57 201 THR A CA 1
ATOM 1551 C C . THR A 1 201 ? 26.161 31.701 3.614 1.00 19.86 201 THR A C 1
ATOM 1552 O O . THR A 1 201 ? 25.842 31.406 4.769 1.00 20.70 201 THR A O 1
ATOM 1556 N N . VAL A 1 202 ? 26.966 30.945 2.868 1.00 17.99 202 VAL A N 1
ATOM 1557 C CA . VAL A 1 202 ? 27.585 29.720 3.381 1.00 17.54 202 VAL A CA 1
ATOM 1558 C C . VAL A 1 202 ? 28.959 29.565 2.745 1.00 16.98 202 VAL A C 1
ATOM 1559 O O . VAL A 1 202 ? 29.194 30.020 1.629 1.00 17.53 202 VAL A O 1
ATOM 1563 N N . PRO A 1 203 ? 29.885 28.909 3.446 1.00 17.83 203 PRO A N 1
ATOM 1564 C CA . PRO A 1 203 ? 31.222 28.745 2.876 1.00 20.07 203 PRO A CA 1
ATOM 1565 C C . PRO A 1 203 ? 31.291 27.982 1.563 1.00 22.78 203 PRO A C 1
ATOM 1566 O O . PRO A 1 203 ? 30.357 27.269 1.185 1.00 21.64 203 PRO A O 1
ATOM 1570 N N . GLY A 1 204 ? 32.411 28.167 0.867 1.00 24.08 204 GLY A N 1
ATOM 1571 C CA . GLY A 1 204 ? 32.651 27.480 -0.388 1.00 25.89 204 GLY A CA 1
ATOM 1572 C C . GLY A 1 204 ? 33.754 26.468 -0.125 1.00 28.34 204 GLY A C 1
ATOM 1573 O O . GLY A 1 204 ? 33.801 25.875 0.958 1.00 25.87 204 GLY A O 1
ATOM 1574 N N . ASP A 1 205 ? 34.644 26.277 -1.096 1.00 30.90 205 ASP A N 1
ATOM 1575 C CA . ASP A 1 205 ? 35.754 25.332 -0.950 1.00 34.42 205 ASP A CA 1
ATOM 1576 C C . ASP A 1 205 ? 36.530 25.640 0.334 1.00 35.74 205 ASP A C 1
ATOM 1577 O O . ASP A 1 205 ? 37.176 26.680 0.438 1.00 36.72 205 ASP A O 1
ATOM 1582 N N . PRO A 1 206 ? 36.476 24.736 1.325 1.00 36.87 206 PRO A N 1
ATOM 1583 C CA . PRO A 1 206 ? 37.169 24.918 2.605 1.00 39.82 206 PRO A CA 1
ATOM 1584 C C . PRO A 1 206 ? 38.690 24.964 2.492 1.00 42.81 206 PRO A C 1
ATOM 1585 O O . PRO A 1 206 ? 39.377 25.342 3.440 1.00 43.81 206 PRO A O 1
ATOM 1589 N N . LYS A 1 207 ? 39.212 24.573 1.334 1.00 44.82 207 LYS A N 1
ATOM 1590 C CA . LYS A 1 207 ? 40.652 24.590 1.096 1.00 47.20 207 LYS A CA 1
ATOM 1591 C C . LYS A 1 207 ? 41.121 26.034 0.992 1.00 47.82 207 LYS A C 1
ATOM 1592 O O . LYS A 1 207 ? 42.174 26.399 1.514 1.00 49.67 207 LYS A O 1
ATOM 1598 N N . LEU A 1 208 ? 40.323 26.848 0.309 1.00 46.80 208 LEU A N 1
ATOM 1599 C CA . LEU A 1 208 ? 40.637 28.252 0.105 1.00 45.91 208 LEU A CA 1
ATOM 1600 C C . LEU A 1 208 ? 40.336 29.071 1.354 1.00 46.38 208 LEU A C 1
ATOM 1601 O O . LEU A 1 208 ? 39.396 28.776 2.092 1.00 46.63 208 LEU A O 1
ATOM 1606 N N . PRO A 1 209 ? 41.146 30.107 1.613 1.00 46.46 209 PRO A N 1
ATOM 1607 C CA . PRO A 1 209 ? 40.948 30.961 2.785 1.00 45.96 209 PRO A CA 1
ATOM 1608 C C . PRO A 1 209 ? 39.608 31.682 2.734 1.00 45.11 209 PRO A C 1
ATOM 1609 O O . PRO A 1 209 ? 39.195 32.176 1.683 1.00 43.34 209 PRO A O 1
ATOM 1613 N N . PRO A 1 210 ? 38.909 31.744 3.875 1.00 44.74 210 PRO A N 1
ATOM 1614 C CA . PRO A 1 210 ? 37.608 32.412 3.954 1.00 45.08 210 PRO A CA 1
ATOM 1615 C C . PRO A 1 210 ? 37.707 33.877 3.540 1.00 45.18 210 PRO A C 1
ATOM 1616 O O . PRO A 1 210 ? 38.664 34.566 3.893 1.00 45.38 210 PRO A O 1
ATOM 1620 N N . GLU A 1 211 ? 36.718 34.350 2.791 1.00 44.79 211 GLU A N 1
ATOM 1621 C CA . GLU A 1 211 ? 36.724 35.731 2.343 1.00 45.19 211 GLU A CA 1
ATOM 1622 C C . GLU A 1 211 ? 35.682 36.576 3.058 1.00 44.10 211 GLU A C 1
ATOM 1623 O O . GLU A 1 211 ? 34.485 36.463 2.793 1.00 43.92 211 GLU A O 1
ATOM 1629 N N . GLY A 1 212 ? 36.154 37.427 3.965 1.00 42.44 212 GLY A N 1
ATOM 1630 C CA . GLY A 1 212 ? 35.262 38.288 4.718 1.00 40.43 212 GLY A CA 1
ATOM 1631 C C . GLY A 1 212 ? 35.015 37.751 6.112 1.00 39.35 212 GLY A C 1
ATOM 1632 O O . GLY A 1 212 ? 35.089 36.543 6.343 1.00 38.94 212 GLY A O 1
ATOM 1633 N N . LYS A 1 213 ? 34.723 38.650 7.043 1.00 38.64 213 LYS A N 1
ATOM 1634 C CA . LYS A 1 213 ? 34.463 38.270 8.425 1.00 39.03 213 LYS A CA 1
ATOM 1635 C C . LYS A 1 213 ? 33.328 37.256 8.496 1.00 37.09 213 LYS A C 1
ATOM 1636 O O . LYS A 1 213 ? 33.384 36.299 9.266 1.00 36.59 213 LYS A O 1
ATOM 1642 N N . GLY A 1 214 ? 32.300 37.478 7.685 1.00 35.43 214 GLY A N 1
ATOM 1643 C CA . GLY A 1 214 ? 31.163 36.581 7.678 1.00 33.66 214 GLY A CA 1
ATOM 1644 C C . GLY A 1 214 ? 31.575 35.143 7.457 1.00 32.73 214 GLY A C 1
ATOM 1645 O O . GLY A 1 214 ? 31.167 34.244 8.196 1.00 30.26 214 GLY A O 1
ATOM 1646 N N . MET A 1 215 ? 32.404 34.922 6.445 1.00 32.63 215 MET A N 1
ATOM 1647 C CA . MET A 1 215 ? 32.848 33.575 6.132 1.00 33.01 215 MET A CA 1
ATOM 1648 C C . MET A 1 215 ? 33.893 33.029 7.104 1.00 32.64 215 MET A C 1
ATOM 1649 O O . MET A 1 215 ? 33.981 31.817 7.302 1.00 32.01 215 MET A O 1
ATOM 1654 N N . GLU A 1 216 ? 34.688 33.904 7.712 1.00 32.52 216 GLU A N 1
ATOM 1655 C CA . GLU A 1 216 ? 35.692 33.421 8.657 1.00 34.43 216 GLU A CA 1
ATOM 1656 C C . GLU A 1 216 ? 34.931 32.766 9.799 1.00 33.22 216 GLU A C 1
ATOM 1657 O O . GLU A 1 216 ? 35.335 31.727 10.317 1.00 33.76 216 GLU A O 1
ATOM 1663 N N . ILE A 1 217 ? 33.820 33.390 10.175 1.00 31.66 217 ILE A N 1
ATOM 1664 C CA . ILE A 1 217 ? 32.978 32.889 11.250 1.00 33.23 217 ILE A CA 1
ATOM 1665 C C . ILE A 1 217 ? 32.211 31.629 10.840 1.00 31.69 217 ILE A C 1
ATOM 1666 O O . ILE A 1 217 ? 32.159 30.654 11.587 1.00 31.93 217 ILE A O 1
ATOM 1671 N N . ALA A 1 218 ? 31.630 31.652 9.645 1.00 29.87 218 ALA A N 1
ATOM 1672 C CA . ALA A 1 218 ? 30.857 30.521 9.143 1.00 28.54 218 ALA A CA 1
ATOM 1673 C C . ALA A 1 218 ? 31.681 29.261 8.883 1.00 27.92 218 ALA A C 1
ATOM 1674 O O . ALA A 1 218 ? 31.272 28.159 9.255 1.00 27.42 218 ALA A O 1
ATOM 1676 N N . ALA A 1 219 ? 32.837 29.427 8.243 1.00 28.03 219 ALA A N 1
ATOM 1677 C CA . ALA A 1 219 ? 33.707 28.302 7.900 1.00 29.21 219 ALA A CA 1
ATOM 1678 C C . ALA A 1 219 ? 33.965 27.324 9.045 1.00 29.55 219 ALA A C 1
ATOM 1679 O O . ALA A 1 219 ? 34.111 26.127 8.819 1.00 28.82 219 ALA A O 1
ATOM 1681 N N . LYS A 1 220 ? 34.021 27.834 10.269 1.00 31.17 220 LYS A N 1
ATOM 1682 C CA . LYS A 1 220 ? 34.271 26.997 11.437 1.00 33.42 220 LYS A CA 1
ATOM 1683 C C . LYS A 1 220 ? 33.120 26.036 11.734 1.00 32.42 220 LYS A C 1
ATOM 1684 O O . LYS A 1 220 ? 33.326 24.970 12.314 1.00 34.52 220 LYS A O 1
ATOM 1690 N N . THR A 1 221 ? 31.912 26.410 11.330 1.00 30.59 221 THR A N 1
ATOM 1691 C CA . THR A 1 221 ? 30.725 25.605 11.610 1.00 28.44 221 THR A CA 1
ATOM 1692 C C . THR A 1 221 ? 30.360 24.504 10.609 1.00 30.59 221 THR A C 1
ATOM 1693 O O . THR A 1 221 ? 29.270 23.923 10.697 1.00 28.99 221 THR A O 1
ATOM 1697 N N . TRP A 1 222 ? 31.255 24.218 9.664 1.00 29.32 222 TRP A N 1
ATOM 1698 C CA . TRP A 1 222 ? 31.010 23.168 8.673 1.00 29.57 222 TRP A CA 1
ATOM 1699 C C . TRP A 1 222 ? 32.139 22.138 8.699 1.00 30.27 222 TRP A C 1
ATOM 1700 O O . TRP A 1 222 ? 33.311 22.491 8.849 1.00 31.10 222 TRP A O 1
ATOM 1711 N N . PHE A 1 223 ? 31.784 20.868 8.547 1.00 30.20 223 PHE A N 1
ATOM 1712 C CA . PHE A 1 223 ? 32.781 19.801 8.561 1.00 30.32 223 PHE A CA 1
ATOM 1713 C C . PHE A 1 223 ? 32.785 19.027 7.255 1.00 30.20 223 PHE A C 1
ATOM 1714 O O . PHE A 1 223 ? 31.739 18.820 6.642 1.00 30.27 223 PHE A O 1
ATOM 1722 N N . GLY A 1 224 ? 33.972 18.611 6.829 1.00 32.15 224 GLY A N 1
ATOM 1723 C CA . GLY A 1 224 ? 34.093 17.886 5.578 1.00 31.35 224 GLY A CA 1
ATOM 1724 C C . GLY A 1 224 ? 33.969 18.881 4.441 1.00 31.58 224 GLY A C 1
ATOM 1725 O O . GLY A 1 224 ? 33.885 20.087 4.680 1.00 32.10 224 GLY A O 1
ATOM 1726 N N . ASP A 1 225 ? 33.953 18.398 3.204 1.00 30.66 225 ASP A N 1
ATOM 1727 C CA . ASP A 1 225 ? 33.832 19.303 2.069 1.00 29.40 225 ASP A CA 1
ATOM 1728 C C . ASP A 1 225 ? 32.853 18.775 1.035 1.00 28.46 225 ASP A C 1
ATOM 1729 O O . ASP A 1 225 ? 32.833 19.229 -0.109 1.00 27.44 225 ASP A O 1
ATOM 1734 N N . ALA A 1 226 ? 32.029 17.820 1.454 1.00 26.68 226 ALA A N 1
ATOM 1735 C CA . ALA A 1 226 ? 31.036 17.229 0.572 1.00 25.58 226 ALA A CA 1
ATOM 1736 C C . ALA A 1 226 ? 29.922 18.226 0.242 1.00 25.16 226 ALA A C 1
ATOM 1737 O O . ALA A 1 226 ? 29.214 18.065 -0.751 1.00 21.88 226 ALA A O 1
ATOM 1739 N N . TYR A 1 227 ? 29.775 19.253 1.075 1.00 25.84 227 TYR A N 1
ATOM 1740 C CA . TYR A 1 227 ? 28.734 20.258 0.871 1.00 27.02 227 TYR A CA 1
ATOM 1741 C C . TYR A 1 227 ? 29.078 21.179 -0.292 1.00 27.40 227 TYR A C 1
ATOM 1742 O O . TYR A 1 227 ? 28.211 21.871 -0.827 1.00 27.89 227 TYR A O 1
ATOM 1751 N N . VAL A 1 228 ? 30.347 21.198 -0.675 1.00 26.51 228 VAL A N 1
ATOM 1752 C CA . VAL A 1 228 ? 30.769 22.042 -1.778 1.00 27.08 228 VAL A CA 1
ATOM 1753 C C . VAL A 1 228 ? 30.088 21.605 -3.066 1.00 28.90 228 VAL A C 1
ATOM 1754 O O . VAL A 1 228 ? 29.607 22.440 -3.827 1.00 28.81 228 VAL A O 1
ATOM 1758 N N . GLU A 1 229 ? 30.037 20.299 -3.311 1.00 30.60 229 GLU A N 1
ATOM 1759 C CA . GLU A 1 229 ? 29.398 19.804 -4.528 1.00 31.69 229 GLU A CA 1
ATOM 1760 C C . GLU A 1 229 ? 27.883 19.865 -4.385 1.00 29.88 229 GLU A C 1
ATOM 1761 O O . GLU A 1 229 ? 27.163 20.037 -5.373 1.00 29.65 229 GLU A O 1
ATOM 1767 N N . GLN A 1 230 ? 27.398 19.712 -3.156 1.00 27.57 230 GLN A N 1
ATOM 1768 C CA . GLN A 1 230 ? 25.960 19.763 -2.903 1.00 27.10 230 GLN A CA 1
ATOM 1769 C C . GLN A 1 230 ? 25.481 21.196 -3.075 1.00 23.77 230 GLN A C 1
ATOM 1770 O O . GLN A 1 230 ? 24.403 21.436 -3.615 1.00 22.55 230 GLN A O 1
ATOM 1776 N N . GLY A 1 231 ? 26.302 22.139 -2.618 1.00 21.12 231 GLY A N 1
ATOM 1777 C CA . GLY A 1 231 ? 25.964 23.547 -2.731 1.00 20.67 231 GLY A CA 1
ATOM 1778 C C . GLY A 1 231 ? 25.992 24.281 -1.403 1.00 20.09 231 GLY A C 1
ATOM 1779 O O . GLY A 1 231 ? 26.471 25.414 -1.319 1.00 20.42 231 GLY A O 1
ATOM 1780 N N . GLY A 1 232 ? 25.471 23.638 -0.363 1.00 19.40 232 GLY A N 1
ATOM 1781 C CA . GLY A 1 232 ? 25.449 24.253 0.951 1.00 18.43 232 GLY A CA 1
ATOM 1782 C C . GLY A 1 232 ? 24.074 24.789 1.302 1.00 18.32 232 GLY A C 1
ATOM 1783 O O . GLY A 1 232 ? 23.611 24.634 2.433 1.00 19.01 232 GLY A O 1
ATOM 1784 N N . GLY A 1 233 ? 23.416 25.411 0.328 1.00 17.12 233 GLY A N 1
ATOM 1785 C CA . GLY A 1 233 ? 22.095 25.976 0.562 1.00 17.40 233 GLY A CA 1
ATOM 1786 C C . GLY A 1 233 ? 22.176 27.426 1.005 1.00 15.62 233 GLY A C 1
ATOM 1787 O O . GLY A 1 233 ? 23.031 28.181 0.528 1.00 15.08 233 GLY A O 1
ATOM 1788 N N . GLY A 1 234 ? 21.281 27.817 1.910 1.00 14.88 234 GLY A N 1
ATOM 1789 C CA . GLY A 1 234 ? 21.273 29.176 2.427 1.00 13.47 234 GLY A CA 1
ATOM 1790 C C . GLY A 1 234 ? 20.849 30.265 1.456 1.00 15.79 234 GLY A C 1
ATOM 1791 O O . GLY A 1 234 ? 21.280 31.418 1.575 1.00 15.31 234 GLY A O 1
ATOM 1792 N N . THR A 1 235 ? 20.006 29.922 0.490 1.00 14.71 235 THR A N 1
ATOM 1793 C CA . THR A 1 235 ? 19.554 30.918 -0.461 1.00 14.39 235 THR A CA 1
ATOM 1794 C C . THR A 1 235 ? 18.668 31.934 0.257 1.00 15.16 235 THR A C 1
ATOM 1795 O O . THR A 1 235 ? 17.943 31.579 1.192 1.00 14.64 235 THR A O 1
ATOM 1799 N N . ALA A 1 236 ? 18.764 33.193 -0.167 1.00 14.77 236 ALA A N 1
ATOM 1800 C CA . ALA A 1 236 ? 17.961 34.288 0.375 1.00 16.77 236 ALA A CA 1
ATOM 1801 C C . ALA A 1 236 ? 17.002 34.632 -0.767 1.00 16.36 236 ALA A C 1
ATOM 1802 O O . ALA A 1 236 ? 17.185 35.607 -1.484 1.00 15.95 236 ALA A O 1
ATOM 1804 N N . TRP A 1 237 ? 15.976 33.810 -0.922 1.00 16.34 237 TRP A N 1
ATOM 1805 C CA . TRP A 1 237 ? 15.020 33.964 -2.007 1.00 17.00 237 TRP A CA 1
ATOM 1806 C C . TRP A 1 237 ? 13.757 34.749 -1.695 1.00 17.21 237 TRP A C 1
ATOM 1807 O O . TRP A 1 237 ? 12.792 34.671 -2.445 1.00 18.61 237 TRP A O 1
ATOM 1818 N N . ASP A 1 238 ? 13.736 35.508 -0.610 1.00 18.22 238 ASP A N 1
ATOM 1819 C CA . ASP A 1 238 ? 12.511 36.227 -0.307 1.00 18.71 238 ASP A CA 1
ATOM 1820 C C . ASP A 1 238 ? 12.637 37.572 0.401 1.00 19.22 238 ASP A C 1
ATOM 1821 O O . ASP A 1 238 ? 12.900 38.595 -0.230 1.00 20.28 238 ASP A O 1
ATOM 1826 N N . SER A 1 239 ? 12.447 37.561 1.716 1.00 18.55 239 SER A N 1
ATOM 1827 C CA . SER A 1 239 ? 12.477 38.775 2.514 1.00 16.54 239 SER A CA 1
ATOM 1828 C C . SER A 1 239 ? 13.818 39.443 2.786 1.00 18.06 239 SER A C 1
ATOM 1829 O O . SER A 1 239 ? 14.867 38.800 2.874 1.00 17.14 239 SER A O 1
ATOM 1832 N N . PHE A 1 240 ? 13.740 40.764 2.925 1.00 19.06 240 PHE A N 1
ATOM 1833 C CA . PHE A 1 240 ? 14.868 41.635 3.216 1.00 18.88 240 PHE A CA 1
ATOM 1834 C C . PHE A 1 240 ? 14.234 42.792 3.977 1.00 19.76 240 PHE A C 1
ATOM 1835 O O . PHE A 1 240 ? 13.069 43.110 3.750 1.00 20.94 240 PHE A O 1
ATOM 1843 N N . ALA A 1 241 ? 14.988 43.404 4.884 1.00 19.53 241 ALA A N 1
ATOM 1844 C CA . ALA A 1 241 ? 14.508 44.546 5.660 1.00 20.95 241 ALA A CA 1
ATOM 1845 C C . ALA A 1 241 ? 15.680 45.521 5.748 1.00 20.44 241 ALA A C 1
ATOM 1846 O O . ALA A 1 241 ? 16.824 45.133 5.521 1.00 21.06 241 ALA A O 1
ATOM 1848 N N . TYR A 1 242 ? 15.410 46.776 6.087 1.00 20.97 242 TYR A N 1
ATOM 1849 C CA . TYR A 1 242 ? 16.476 47.765 6.139 1.00 19.90 242 TYR A CA 1
ATOM 1850 C C . TYR A 1 242 ? 16.258 48.871 7.163 1.00 20.75 242 TYR A C 1
ATOM 1851 O O . TYR A 1 242 ? 15.167 49.435 7.262 1.00 21.24 242 TYR A O 1
ATOM 1860 N N . ASP A 1 243 ? 17.305 49.181 7.923 1.00 21.36 243 ASP A N 1
ATOM 1861 C CA . ASP A 1 243 ? 17.239 50.248 8.916 1.00 23.82 243 ASP A CA 1
ATOM 1862 C C . ASP A 1 243 ? 18.214 51.359 8.519 1.00 25.70 243 ASP A C 1
ATOM 1863 O O . ASP A 1 243 ? 19.429 51.208 8.642 1.00 24.87 243 ASP A O 1
ATOM 1868 N N . PRO A 1 244 ? 17.685 52.492 8.030 1.00 26.58 244 PRO A N 1
ATOM 1869 C CA . PRO A 1 244 ? 18.487 53.640 7.601 1.00 28.74 244 PRO A CA 1
ATOM 1870 C C . PRO A 1 244 ? 19.453 54.152 8.660 1.00 31.78 244 PRO A C 1
ATOM 1871 O O . PRO A 1 244 ? 20.621 54.388 8.375 1.00 34.45 244 PRO A O 1
ATOM 1875 N N . GLU A 1 245 ? 18.962 54.318 9.882 1.00 35.18 245 GLU A N 1
ATOM 1876 C CA . GLU A 1 245 ? 19.783 54.829 10.973 1.00 37.30 245 GLU A CA 1
ATOM 1877 C C . GLU A 1 245 ? 21.022 53.991 11.264 1.00 36.71 245 GLU A C 1
ATOM 1878 O O . GLU A 1 245 ? 22.081 54.537 11.573 1.00 37.55 245 GLU A O 1
ATOM 1884 N N . LEU A 1 246 ? 20.896 52.670 11.179 1.00 35.16 246 LEU A N 1
ATOM 1885 C CA . LEU A 1 246 ? 22.033 51.788 11.435 1.00 33.33 246 LEU A CA 1
ATOM 1886 C C . LEU A 1 246 ? 22.690 51.351 10.136 1.00 31.46 246 LEU A C 1
ATOM 1887 O O . LEU A 1 246 ? 23.713 50.676 10.146 1.00 34.39 246 LEU A O 1
ATOM 1892 N N . ASN A 1 247 ? 22.090 51.747 9.021 1.00 31.84 247 ASN A N 1
ATOM 1893 C CA . ASN A 1 247 ? 22.585 51.408 7.693 1.00 29.91 247 ASN A CA 1
ATOM 1894 C C . ASN A 1 247 ? 22.848 49.910 7.576 1.00 28.30 247 ASN A C 1
ATOM 1895 O O . ASN A 1 247 ? 23.835 49.475 6.980 1.00 27.69 247 ASN A O 1
ATOM 1900 N N . LEU A 1 248 ? 21.952 49.124 8.160 1.00 26.67 248 LEU A N 1
ATOM 1901 C CA . LEU A 1 248 ? 22.070 47.672 8.121 1.00 25.17 248 LEU A CA 1
ATOM 1902 C C . LEU A 1 248 ? 20.993 47.032 7.252 1.00 24.56 248 LEU A C 1
ATOM 1903 O O . LEU A 1 248 ? 19.807 47.353 7.366 1.00 22.55 248 LEU A O 1
ATOM 1908 N N . LEU A 1 249 ? 21.422 46.145 6.362 1.00 24.58 249 LEU A N 1
ATOM 1909 C CA . LEU A 1 249 ? 20.489 45.411 5.518 1.00 24.00 249 LEU A CA 1
ATOM 1910 C C . LEU A 1 249 ? 20.295 44.079 6.239 1.00 23.12 249 LEU A C 1
ATOM 1911 O O . LEU A 1 249 ? 21.268 43.444 6.653 1.00 23.18 249 LEU A O 1
ATOM 1916 N N . TYR A 1 250 ? 19.045 43.670 6.414 1.00 22.86 250 TYR A N 1
ATOM 1917 C CA . TYR A 1 250 ? 18.755 42.406 7.082 1.00 23.17 250 TYR A CA 1
ATOM 1918 C C . TYR A 1 250 ? 18.408 41.350 6.033 1.00 23.14 250 TYR A C 1
ATOM 1919 O O . TYR A 1 250 ? 17.454 41.512 5.265 1.00 23.80 250 TYR A O 1
ATOM 1928 N N . ILE A 1 251 ? 19.208 40.283 5.999 1.00 20.48 251 ILE A N 1
ATOM 1929 C CA . ILE A 1 251 ? 19.032 39.192 5.049 1.00 17.78 251 ILE A CA 1
ATOM 1930 C C . ILE A 1 251 ? 18.468 37.928 5.694 1.00 19.63 251 ILE A C 1
ATOM 1931 O O . ILE A 1 251 ? 18.975 37.466 6.718 1.00 19.62 251 ILE A O 1
ATOM 1936 N N . GLY A 1 252 ? 17.424 37.371 5.083 1.00 18.21 252 GLY A N 1
ATOM 1937 C CA . GLY A 1 252 ? 16.829 36.143 5.579 1.00 15.29 252 GLY A CA 1
ATOM 1938 C C . GLY A 1 252 ? 17.437 34.986 4.807 1.00 16.34 252 GLY A C 1
ATOM 1939 O O . GLY A 1 252 ? 17.209 34.853 3.604 1.00 17.05 252 GLY A O 1
ATOM 1940 N N . VAL A 1 253 ? 18.213 34.150 5.491 1.00 17.47 253 VAL A N 1
ATOM 1941 C CA . VAL A 1 253 ? 18.877 33.013 4.855 1.00 18.80 253 VAL A CA 1
ATOM 1942 C C . VAL A 1 253 ? 18.068 31.708 4.941 1.00 19.73 253 VAL A C 1
ATOM 1943 O O . VAL A 1 253 ? 17.522 31.369 5.992 1.00 21.25 253 VAL A O 1
ATOM 1947 N N . GLY A 1 254 ? 18.007 30.980 3.825 1.00 19.24 254 GLY A N 1
ATOM 1948 C CA . GLY A 1 254 ? 17.248 29.737 3.756 1.00 17.69 254 GLY A CA 1
ATOM 1949 C C . GLY A 1 254 ? 17.848 28.442 4.295 1.00 18.08 254 GLY A C 1
ATOM 1950 O O . GLY A 1 254 ? 18.793 28.452 5.081 1.00 18.30 254 GLY A O 1
ATOM 1951 N N . ASN A 1 255 ? 17.289 27.320 3.845 1.00 16.67 255 ASN A N 1
ATOM 1952 C CA . ASN A 1 255 ? 17.695 25.983 4.288 1.00 18.28 255 ASN A CA 1
ATOM 1953 C C . ASN A 1 255 ? 18.983 25.411 3.711 1.00 18.12 255 ASN A C 1
ATOM 1954 O O . ASN A 1 255 ? 19.524 25.915 2.732 1.00 17.62 255 ASN A O 1
ATOM 1959 N N . GLY A 1 256 ? 19.445 24.322 4.320 1.00 19.04 256 GLY A N 1
ATOM 1960 C CA . GLY A 1 256 ? 20.662 23.673 3.865 1.00 19.77 256 GLY A CA 1
ATOM 1961 C C . GLY A 1 256 ? 20.445 22.722 2.700 1.00 20.09 256 GLY A C 1
ATOM 1962 O O . GLY A 1 256 ? 19.379 22.129 2.552 1.00 21.69 256 GLY A O 1
ATOM 1963 N N . SER A 1 257 ? 21.465 22.580 1.867 1.00 20.33 257 SER A N 1
ATOM 1964 C CA . SER A 1 257 ? 21.401 21.694 0.718 1.00 21.07 257 SER A CA 1
ATOM 1965 C C . SER A 1 257 ? 22.678 20.854 0.720 1.00 20.88 257 SER A C 1
ATOM 1966 O O . SER A 1 257 ? 23.771 21.418 0.722 1.00 23.65 257 SER A O 1
ATOM 1969 N N . LEU A 1 258 ? 22.570 19.526 0.802 1.00 20.69 258 LEU A N 1
ATOM 1970 C CA . LEU A 1 258 ? 21.311 18.792 0.908 1.00 20.94 258 LEU A CA 1
ATOM 1971 C C . LEU A 1 258 ? 20.641 19.040 2.263 1.00 21.71 258 LEU A C 1
ATOM 1972 O O . LEU A 1 258 ? 21.234 19.649 3.156 1.00 21.75 258 LEU A O 1
ATOM 1977 N N . TRP A 1 259 ? 19.412 18.548 2.416 1.00 21.27 259 TRP A N 1
ATOM 1978 C CA . TRP A 1 259 ? 18.664 18.707 3.667 1.00 21.37 259 TRP A CA 1
ATOM 1979 C C . TRP A 1 259 ? 19.275 17.909 4.804 1.00 20.37 259 TRP A C 1
ATOM 1980 O O . TRP A 1 259 ? 19.392 18.395 5.924 1.00 21.77 259 TRP A O 1
ATOM 1991 N N . ASP A 1 260 ? 19.651 16.671 4.514 1.00 21.79 260 ASP A N 1
ATOM 1992 C CA . ASP A 1 260 ? 20.224 15.791 5.525 1.00 20.86 260 ASP A CA 1
ATOM 1993 C C . ASP A 1 260 ? 21.577 16.293 6.013 1.00 21.10 260 ASP A C 1
ATOM 1994 O O . ASP A 1 260 ? 22.537 16.353 5.249 1.00 23.15 260 ASP A O 1
ATOM 1999 N N . PRO A 1 261 ? 21.672 16.652 7.304 1.00 21.16 261 PRO A N 1
ATOM 2000 C CA . PRO A 1 261 ? 22.920 17.151 7.884 1.00 21.39 261 PRO A CA 1
ATOM 2001 C C . PRO A 1 261 ? 24.063 16.135 7.905 1.00 23.28 261 PRO A C 1
ATOM 2002 O O . PRO A 1 261 ? 25.238 16.515 7.858 1.00 25.01 261 PRO A O 1
ATOM 2006 N N . LYS A 1 262 ? 23.732 14.850 7.970 1.00 23.95 262 LYS A N 1
ATOM 2007 C CA . LYS A 1 262 ? 24.768 13.824 7.990 1.00 27.25 262 LYS A CA 1
ATOM 2008 C C . LYS A 1 262 ? 25.517 13.796 6.662 1.00 26.39 262 LYS A C 1
ATOM 2009 O O . LYS A 1 262 ? 26.743 13.734 6.640 1.00 26.43 262 LYS A O 1
ATOM 2015 N N . TRP A 1 263 ? 24.777 13.851 5.559 1.00 25.62 263 TRP A N 1
ATOM 2016 C CA . TRP A 1 263 ? 25.383 13.847 4.231 1.00 24.45 263 TRP A CA 1
ATOM 2017 C C . TRP A 1 263 ? 25.951 15.224 3.890 1.00 24.65 263 TRP A C 1
ATOM 2018 O O . TRP A 1 263 ? 26.947 15.332 3.180 1.00 24.36 263 TRP A O 1
ATOM 2029 N N . ARG A 1 264 ? 25.319 16.275 4.404 1.00 23.44 264 ARG A N 1
ATOM 2030 C CA . ARG A 1 264 ? 25.766 17.634 4.122 1.00 22.97 264 ARG A CA 1
ATOM 2031 C C . ARG A 1 264 ? 27.002 18.090 4.897 1.00 23.23 264 ARG A C 1
ATOM 2032 O O . ARG A 1 264 ? 27.917 18.677 4.314 1.00 25.09 264 ARG A O 1
ATOM 2040 N N . SER A 1 265 ? 27.040 17.826 6.200 1.00 22.70 265 SER A N 1
ATOM 2041 C CA . SER A 1 265 ? 28.167 18.275 7.013 1.00 21.96 265 SER A CA 1
ATOM 2042 C C . SER A 1 265 ? 28.572 17.294 8.111 1.00 24.51 265 SER A C 1
ATOM 2043 O O . SER A 1 265 ? 28.840 17.697 9.251 1.00 21.77 265 SER A O 1
ATOM 2046 N N . GLN A 1 266 ? 28.620 16.010 7.763 1.00 26.13 266 GLN A N 1
ATOM 2047 C CA . GLN A 1 266 ? 29.000 14.962 8.706 1.00 27.50 266 GLN A CA 1
ATOM 2048 C C . GLN A 1 266 ? 28.187 15.009 9.992 1.00 28.29 266 GLN A C 1
ATOM 2049 O O . GLN A 1 266 ? 28.638 14.534 11.037 1.00 26.39 266 GLN A O 1
ATOM 2055 N N . ALA A 1 267 ? 26.985 15.576 9.914 1.00 26.97 267 ALA A N 1
ATOM 2056 C CA . ALA A 1 267 ? 26.111 15.673 11.080 1.00 27.18 267 ALA A CA 1
ATOM 2057 C C . ALA A 1 267 ? 26.762 16.481 12.199 1.00 26.28 267 ALA A C 1
ATOM 2058 O O . ALA A 1 267 ? 26.453 16.286 13.370 1.00 28.19 267 ALA A O 1
ATOM 2060 N N . LYS A 1 268 ? 27.660 17.387 11.831 1.00 26.45 268 LYS A N 1
ATOM 2061 C CA . LYS A 1 268 ? 28.354 18.226 12.804 1.00 27.42 268 LYS A CA 1
ATOM 2062 C C . LYS A 1 268 ? 28.270 19.679 12.367 1.00 26.00 268 LYS A C 1
ATOM 2063 O O . LYS A 1 268 ? 28.070 19.962 11.187 1.00 24.59 268 LYS A O 1
ATOM 2069 N N . GLY A 1 269 ? 28.440 20.590 13.323 1.00 25.10 269 GLY A N 1
ATOM 2070 C CA . GLY A 1 269 ? 28.406 22.012 13.021 1.00 25.82 269 GLY A CA 1
ATOM 2071 C C . GLY A 1 269 ? 27.036 22.661 12.899 1.00 24.74 269 GLY A C 1
ATOM 2072 O O . GLY A 1 269 ? 26.039 22.008 12.585 1.00 26.31 269 GLY A O 1
ATOM 2073 N N . ASP A 1 270 ? 26.993 23.963 13.157 1.00 22.98 270 ASP A N 1
ATOM 2074 C CA . ASP A 1 270 ? 25.757 24.732 13.070 1.00 24.25 270 ASP A CA 1
ATOM 2075 C C . ASP A 1 270 ? 25.459 25.093 11.612 1.00 24.19 270 ASP A C 1
ATOM 2076 O O . ASP A 1 270 ? 24.323 25.418 11.261 1.00 23.66 270 ASP A O 1
ATOM 2081 N N . ASN A 1 271 ? 26.496 25.046 10.777 1.00 23.59 271 ASN A N 1
ATOM 2082 C CA . ASN A 1 271 ? 26.382 25.343 9.354 1.00 22.75 271 ASN A CA 1
ATOM 2083 C C . ASN A 1 271 ? 25.850 26.747 9.073 1.00 22.46 271 ASN A C 1
ATOM 2084 O O . ASN A 1 271 ? 24.819 26.906 8.419 1.00 23.50 271 ASN A O 1
ATOM 2089 N N . LEU A 1 272 ? 26.558 27.762 9.562 1.00 22.35 272 LEU A N 1
ATOM 2090 C CA . LEU A 1 272 ? 26.155 29.150 9.350 1.00 22.13 272 LEU A CA 1
ATOM 2091 C C . LEU A 1 272 ? 26.325 29.517 7.876 1.00 20.73 272 LEU A C 1
ATOM 2092 O O . LEU A 1 272 ? 27.228 29.008 7.220 1.00 21.97 272 LEU A O 1
ATOM 2097 N N . PHE A 1 273 ? 25.453 30.371 7.343 1.00 21.00 273 PHE A N 1
ATOM 2098 C CA . PHE A 1 273 ? 24.374 31.016 8.091 1.00 20.16 273 PHE A CA 1
ATOM 2099 C C . PHE A 1 273 ? 23.004 30.414 7.791 1.00 21.72 273 PHE A C 1
ATOM 2100 O O . PHE A 1 273 ? 22.000 31.129 7.766 1.00 21.92 273 PHE A O 1
ATOM 2108 N N . LEU A 1 274 ? 22.960 29.105 7.561 1.00 19.00 274 LEU A N 1
ATOM 2109 C CA . LEU A 1 274 ? 21.698 28.438 7.269 1.00 17.00 274 LEU A CA 1
ATOM 2110 C C . LEU A 1 274 ? 20.609 28.818 8.263 1.00 16.60 274 LEU A C 1
ATOM 2111 O O . LEU A 1 274 ? 20.884 28.991 9.448 1.00 16.49 274 LEU A O 1
ATOM 2116 N N . SER A 1 275 ? 19.376 28.938 7.769 1.00 16.92 275 SER A N 1
ATOM 2117 C CA . SER A 1 275 ? 18.216 29.255 8.604 1.00 16.44 275 SER A CA 1
ATOM 2118 C C . SER A 1 275 ? 18.522 30.369 9.604 1.00 16.52 275 SER A C 1
ATOM 2119 O O . SER A 1 275 ? 18.153 30.271 10.775 1.00 16.87 275 SER A O 1
ATOM 2122 N N . SER A 1 276 ? 19.193 31.422 9.140 1.00 17.18 276 SER A N 1
ATOM 2123 C CA . SER A 1 276 ? 19.559 32.539 10.008 1.00 17.32 276 SER A CA 1
ATOM 2124 C C . SER A 1 276 ? 19.118 33.907 9.495 1.00 18.87 276 SER A C 1
ATOM 2125 O O . SER A 1 276 ? 18.798 34.085 8.312 1.00 19.52 276 SER A O 1
ATOM 2128 N N . ILE A 1 277 ? 19.110 34.867 10.417 1.00 19.62 277 ILE A N 1
ATOM 2129 C CA . ILE A 1 277 ? 18.790 36.263 10.125 1.00 18.31 277 ILE A CA 1
ATOM 2130 C C . ILE A 1 277 ? 20.165 36.930 10.143 1.00 19.25 277 ILE A C 1
ATOM 2131 O O . ILE A 1 277 ? 20.860 36.909 11.161 1.00 19.47 277 ILE A O 1
ATOM 2136 N N . VAL A 1 278 ? 20.572 37.508 9.023 1.00 19.06 278 VAL A N 1
ATOM 2137 C CA . VAL A 1 278 ? 21.888 38.123 8.965 1.00 17.19 278 VAL A CA 1
ATOM 2138 C C . VAL A 1 278 ? 21.851 39.598 8.617 1.00 17.53 278 VAL A C 1
ATOM 2139 O O . VAL A 1 278 ? 21.212 40.001 7.644 1.00 18.45 278 VAL A O 1
ATOM 2143 N N . ALA A 1 279 ? 22.552 40.396 9.419 1.00 16.88 279 ALA A N 1
ATOM 2144 C CA . ALA A 1 279 ? 22.635 41.837 9.207 1.00 18.22 279 ALA A CA 1
ATOM 2145 C C . ALA A 1 279 ? 24.007 42.192 8.643 1.00 20.16 279 ALA A C 1
ATOM 2146 O O . ALA A 1 279 ? 25.029 41.729 9.154 1.00 21.36 279 ALA A O 1
ATOM 2148 N N . VAL A 1 280 ? 24.026 43.004 7.588 1.00 21.09 280 VAL A N 1
ATOM 2149 C CA . VAL A 1 280 ? 25.280 43.444 6.979 1.00 21.85 280 VAL A CA 1
ATOM 2150 C C . VAL A 1 280 ? 25.182 44.922 6.596 1.00 22.96 280 VAL A C 1
ATOM 2151 O O . VAL A 1 280 ? 24.085 45.469 6.465 1.00 22.88 280 VAL A O 1
ATOM 2155 N N . ASN A 1 281 ? 26.332 45.567 6.428 1.00 23.93 281 ASN A N 1
ATOM 2156 C CA . ASN A 1 281 ? 26.358 46.969 6.044 1.00 25.61 281 ASN A CA 1
ATOM 2157 C C . ASN A 1 281 ? 25.725 47.084 4.660 1.00 25.94 281 ASN A C 1
ATOM 2158 O O . ASN A 1 281 ? 26.179 46.455 3.703 1.00 25.04 281 ASN A O 1
ATOM 2163 N N . ALA A 1 282 ? 24.678 47.890 4.556 1.00 25.94 282 ALA A N 1
ATOM 2164 C CA . ALA A 1 282 ? 23.981 48.060 3.288 1.00 27.09 282 ALA A CA 1
ATOM 2165 C C . ALA A 1 282 ? 24.894 48.482 2.137 1.00 27.36 282 ALA A C 1
ATOM 2166 O O . ALA A 1 282 ? 24.666 48.094 0.995 1.00 26.68 282 ALA A O 1
ATOM 2168 N N . ASP A 1 283 ? 25.928 49.264 2.435 1.00 29.55 283 ASP A N 1
ATOM 2169 C CA . ASP A 1 283 ? 26.834 49.746 1.394 1.00 29.85 283 ASP A CA 1
ATOM 2170 C C . ASP A 1 283 ? 28.013 48.842 1.020 1.00 30.21 283 ASP A C 1
ATOM 2171 O O . ASP A 1 283 ? 28.453 48.844 -0.133 1.00 29.04 283 ASP A O 1
ATOM 2176 N N . THR A 1 284 ? 28.526 48.076 1.977 1.00 28.40 284 THR A N 1
ATOM 2177 C CA . THR A 1 284 ? 29.660 47.198 1.698 1.00 29.91 284 THR A CA 1
ATOM 2178 C C . THR A 1 284 ? 29.253 45.733 1.639 1.00 30.06 284 THR A C 1
ATOM 2179 O O . THR A 1 284 ? 29.870 44.942 0.931 1.00 30.43 284 THR A O 1
ATOM 2183 N N . GLY A 1 285 ? 28.222 45.378 2.397 1.00 30.65 285 GLY A N 1
ATOM 2184 C CA . GLY A 1 285 ? 27.752 44.007 2.419 1.00 29.94 285 GLY A CA 1
ATOM 2185 C C . GLY A 1 285 ? 28.483 43.166 3.446 1.00 30.57 285 GLY A C 1
ATOM 2186 O O . GLY A 1 285 ? 28.221 41.969 3.571 1.00 30.74 285 GLY A O 1
ATOM 2187 N N . GLU A 1 286 ? 29.393 43.784 4.194 1.00 29.49 286 GLU A N 1
ATOM 2188 C CA . GLU A 1 286 ? 30.151 43.048 5.198 1.00 30.50 286 GLU A CA 1
ATOM 2189 C C . GLU A 1 286 ? 29.324 42.685 6.433 1.00 27.87 286 GLU A C 1
ATOM 2190 O O . GLU A 1 286 ? 28.453 43.435 6.877 1.00 24.01 286 GLU A O 1
ATOM 2196 N N . TYR A 1 287 ? 29.612 41.511 6.976 1.00 26.87 287 TYR A N 1
ATOM 2197 C CA . TYR A 1 287 ? 28.913 40.994 8.143 1.00 27.22 287 TYR A CA 1
ATOM 2198 C C . TYR A 1 287 ? 28.973 41.892 9.381 1.00 28.18 287 TYR A C 1
ATOM 2199 O O . TYR A 1 287 ? 30.002 42.505 9.673 1.00 27.97 287 TYR A O 1
ATOM 2208 N N . VAL A 1 288 ? 27.858 41.954 10.103 1.00 27.04 288 VAL A N 1
ATOM 2209 C CA . VAL A 1 288 ? 27.771 42.729 11.331 1.00 26.24 288 VAL A CA 1
ATOM 2210 C C . VAL A 1 288 ? 27.291 41.810 12.455 1.00 26.28 288 VAL A C 1
ATOM 2211 O O . VAL A 1 288 ? 27.977 41.642 13.463 1.00 27.04 288 VAL A O 1
ATOM 2215 N N . TRP A 1 289 ? 26.111 41.219 12.290 1.00 25.92 289 TRP A N 1
ATOM 2216 C CA . TRP A 1 289 ? 25.594 40.285 13.287 1.00 24.67 289 TRP A CA 1
ATOM 2217 C C . TRP A 1 289 ? 24.638 39.293 12.657 1.00 24.09 289 TRP A C 1
ATOM 2218 O O . TRP A 1 289 ? 24.220 39.456 11.512 1.00 23.85 289 TRP A O 1
ATOM 2229 N N . HIS A 1 290 ? 24.305 38.252 13.409 1.00 23.60 290 HIS A N 1
ATOM 2230 C CA . HIS A 1 290 ? 23.394 37.236 12.916 1.00 23.78 290 HIS A CA 1
ATOM 2231 C C . HIS A 1 290 ? 22.744 36.486 14.068 1.00 23.68 290 HIS A C 1
ATOM 2232 O O . HIS A 1 290 ? 23.232 36.505 15.201 1.00 23.57 290 HIS A O 1
ATOM 2239 N N . TYR A 1 291 ? 21.630 35.835 13.761 1.00 20.51 291 TYR A N 1
ATOM 2240 C CA . TYR A 1 291 ? 20.937 34.998 14.721 1.00 21.27 291 TYR A CA 1
ATOM 2241 C C . TYR A 1 291 ? 20.446 33.785 13.936 1.00 21.86 291 TYR A C 1
ATOM 2242 O O . TYR A 1 291 ? 19.699 33.926 12.964 1.00 20.58 291 TYR A O 1
ATOM 2251 N N . GLN A 1 292 ? 20.878 32.599 14.349 1.00 21.82 292 GLN A N 1
ATOM 2252 C CA . GLN A 1 292 ? 20.472 31.376 13.670 1.00 22.73 292 GLN A CA 1
ATOM 2253 C C . GLN A 1 292 ? 19.246 30.773 14.350 1.00 22.17 292 GLN A C 1
ATOM 2254 O O . GLN A 1 292 ? 19.305 30.381 15.510 1.00 24.17 292 GLN A O 1
ATOM 2260 N N . THR A 1 293 ? 18.133 30.714 13.624 1.00 22.00 293 THR A N 1
ATOM 2261 C CA . THR A 1 293 ? 16.894 30.168 14.164 1.00 19.16 293 THR A CA 1
ATOM 2262 C C . THR A 1 293 ? 16.944 28.647 14.249 1.00 20.54 293 THR A C 1
ATOM 2263 O O . THR A 1 293 ? 16.360 28.059 15.158 1.00 21.41 293 THR A O 1
ATOM 2267 N N . THR A 1 294 ? 17.638 28.009 13.308 1.00 20.79 294 THR A N 1
ATOM 2268 C CA . THR A 1 294 ? 17.729 26.549 13.302 1.00 22.13 294 THR A CA 1
ATOM 2269 C C . THR A 1 294 ? 19.141 26.021 13.040 1.00 24.29 294 THR A C 1
ATOM 2270 O O . THR A 1 294 ? 19.487 25.687 11.903 1.00 25.10 294 THR A O 1
ATOM 2274 N N . PRO A 1 295 ? 19.971 25.924 14.090 1.00 23.59 295 PRO A N 1
ATOM 2275 C CA . PRO A 1 295 ? 21.338 25.423 13.919 1.00 24.06 295 PRO A CA 1
ATOM 2276 C C . PRO A 1 295 ? 21.310 24.030 13.295 1.00 23.54 295 PRO A C 1
ATOM 2277 O O . PRO A 1 295 ? 20.498 23.193 13.682 1.00 24.90 295 PRO A O 1
ATOM 2281 N N . GLY A 1 296 ? 22.187 23.789 12.328 1.00 22.48 296 GLY A N 1
ATOM 2282 C CA . GLY A 1 296 ? 22.230 22.489 11.677 1.00 23.12 296 GLY A CA 1
ATOM 2283 C C . GLY A 1 296 ? 20.934 22.086 10.988 1.00 23.49 296 GLY A C 1
ATOM 2284 O O . GLY A 1 296 ? 20.596 20.904 10.944 1.00 22.71 296 GLY A O 1
ATOM 2285 N N . ASP A 1 297 ? 20.217 23.069 10.444 1.00 22.23 297 ASP A N 1
ATOM 2286 C CA . ASP A 1 297 ? 18.953 22.834 9.751 1.00 22.30 297 ASP A CA 1
ATOM 2287 C C . ASP A 1 297 ? 18.918 21.502 9.016 1.00 22.08 297 ASP A C 1
ATOM 2288 O O . ASP A 1 297 ? 19.781 21.211 8.179 1.00 20.55 297 ASP A O 1
ATOM 2293 N N . ALA A 1 298 ? 17.903 20.703 9.331 1.00 21.46 298 ALA A N 1
ATOM 2294 C CA . ALA A 1 298 ? 17.740 19.388 8.726 1.00 21.79 298 ALA A CA 1
ATOM 2295 C C . ALA A 1 298 ? 16.318 19.137 8.242 1.00 21.39 298 ALA A C 1
ATOM 2296 O O . ALA A 1 298 ? 16.023 18.058 7.731 1.00 22.63 298 ALA A O 1
ATOM 2298 N N . TRP A 1 299 ? 15.443 20.128 8.384 1.00 20.67 299 TRP A N 1
ATOM 2299 C CA . TRP A 1 299 ? 14.043 19.951 7.993 1.00 19.89 299 TRP A CA 1
ATOM 2300 C C . TRP A 1 299 ? 13.517 20.969 6.985 1.00 17.04 299 TRP A C 1
ATOM 2301 O O . TRP A 1 299 ? 12.311 21.189 6.906 1.00 18.38 299 TRP A O 1
ATOM 2312 N N . ASP A 1 300 ? 14.414 21.570 6.209 1.00 16.43 300 ASP A N 1
ATOM 2313 C CA . ASP A 1 300 ? 14.037 22.572 5.208 1.00 16.82 300 ASP A CA 1
ATOM 2314 C C . ASP A 1 300 ? 13.507 23.812 5.910 1.00 15.00 300 ASP A C 1
ATOM 2315 O O . ASP A 1 300 ? 12.624 24.485 5.395 1.00 17.25 300 ASP A O 1
ATOM 2320 N N . TYR A 1 301 ? 14.038 24.098 7.095 1.00 16.21 301 TYR A N 1
ATOM 2321 C CA . TYR A 1 301 ? 13.612 25.262 7.868 1.00 15.02 301 TYR A CA 1
ATOM 2322 C C . TYR A 1 301 ? 14.350 26.522 7.441 1.00 15.67 301 TYR A C 1
ATOM 2323 O O . TYR A 1 301 ? 15.433 26.817 7.937 1.00 15.86 301 TYR A O 1
ATOM 2332 N N . THR A 1 302 ? 13.756 27.261 6.517 1.00 15.74 302 THR A N 1
ATOM 2333 C CA . THR A 1 302 ? 14.343 28.504 6.041 1.00 15.75 302 THR A CA 1
ATOM 2334 C C . THR A 1 302 ? 14.098 29.614 7.062 1.00 17.54 302 THR A C 1
ATOM 2335 O O . THR A 1 302 ? 13.323 29.451 8.014 1.00 17.26 302 THR A O 1
ATOM 2339 N N . ALA A 1 303 ? 14.775 30.739 6.857 1.00 17.04 303 ALA A N 1
ATOM 2340 C CA . ALA A 1 303 ? 14.602 31.922 7.693 1.00 18.15 303 ALA A CA 1
ATOM 2341 C C . ALA A 1 303 ? 14.578 33.101 6.715 1.00 18.34 303 ALA A C 1
ATOM 2342 O O . ALA A 1 303 ? 15.116 34.175 6.983 1.00 18.54 303 ALA A O 1
ATOM 2344 N N . THR A 1 304 ? 13.945 32.863 5.570 1.00 17.20 304 THR A N 1
ATOM 2345 C CA . THR A 1 304 ? 13.800 33.858 4.510 1.00 17.95 304 THR A CA 1
ATOM 2346 C C . THR A 1 304 ? 12.469 34.567 4.691 1.00 17.62 304 THR A C 1
ATOM 2347 O O . THR A 1 304 ? 12.124 35.480 3.939 1.00 17.30 304 THR A O 1
ATOM 2351 N N . GLN A 1 305 ? 11.722 34.120 5.692 1.00 19.02 305 GLN A N 1
ATOM 2352 C CA . GLN A 1 305 ? 10.415 34.672 5.984 1.00 17.87 305 GLN A CA 1
ATOM 2353 C C . GLN A 1 305 ? 10.445 36.137 6.400 1.00 17.31 305 GLN A C 1
ATOM 2354 O O . GLN A 1 305 ? 11.439 36.634 6.936 1.00 15.89 305 GLN A O 1
ATOM 2360 N N . HIS A 1 306 ? 9.329 36.809 6.141 1.00 18.37 306 HIS A N 1
ATOM 2361 C CA . HIS A 1 306 ? 9.133 38.226 6.427 1.00 20.38 306 HIS A CA 1
ATOM 2362 C C . HIS A 1 306 ? 9.700 38.696 7.761 1.00 20.22 306 HIS A C 1
ATOM 2363 O O . HIS A 1 306 ? 9.429 38.104 8.809 1.00 23.29 306 HIS A O 1
ATOM 2370 N N . MET A 1 307 ? 10.491 39.764 7.711 1.00 18.12 307 MET A N 1
ATOM 2371 C CA . MET A 1 307 ? 11.090 40.351 8.910 1.00 18.43 307 MET A CA 1
ATOM 2372 C C . MET A 1 307 ? 10.541 41.767 9.057 1.00 17.72 307 MET A C 1
ATOM 2373 O O . MET A 1 307 ? 10.564 42.552 8.102 1.00 17.53 307 MET A O 1
ATOM 2378 N N . ILE A 1 308 ? 10.044 42.087 10.247 1.00 17.09 308 ILE A N 1
ATOM 2379 C CA . ILE A 1 308 ? 9.473 43.405 10.508 1.00 18.45 308 ILE A CA 1
ATOM 2380 C C . ILE A 1 308 ? 10.271 44.182 11.548 1.00 20.24 308 ILE A C 1
ATOM 2381 O O . ILE A 1 308 ? 10.535 43.677 12.637 1.00 20.80 308 ILE A O 1
ATOM 2386 N N . LEU A 1 309 ? 10.649 45.411 11.204 1.00 22.29 309 LEU A N 1
ATOM 2387 C CA . LEU A 1 309 ? 11.403 46.266 12.115 1.00 22.67 309 LEU A CA 1
ATOM 2388 C C . LEU A 1 309 ? 10.399 47.155 12.846 1.00 24.43 309 LEU A C 1
ATOM 2389 O O . LEU A 1 309 ? 9.554 47.790 12.214 1.00 26.18 309 LEU A O 1
ATOM 2394 N N . ALA A 1 310 ? 10.484 47.190 14.172 1.00 24.37 310 ALA A N 1
ATOM 2395 C CA . ALA A 1 310 ? 9.577 48.007 14.976 1.00 25.81 310 ALA A CA 1
ATOM 2396 C C . ALA A 1 310 ? 10.205 48.349 16.322 1.00 26.16 310 ALA A C 1
ATOM 2397 O O . ALA A 1 310 ? 11.332 47.952 16.608 1.00 25.55 310 ALA A O 1
ATOM 2399 N N . GLU A 1 311 ? 9.470 49.103 17.135 1.00 27.77 311 GLU A N 1
ATOM 2400 C CA . GLU A 1 311 ? 9.927 49.482 18.466 1.00 31.00 311 GLU A CA 1
ATOM 2401 C C . GLU A 1 311 ? 8.890 48.981 19.472 1.00 29.92 311 GLU A C 1
ATOM 2402 O O . GLU A 1 311 ? 7.697 49.245 19.329 1.00 29.30 311 GLU A O 1
ATOM 2408 N N . LEU A 1 312 ? 9.345 48.259 20.488 1.00 29.47 312 LEU A N 1
ATOM 2409 C CA . LEU A 1 312 ? 8.430 47.702 21.478 1.00 28.75 312 LEU A CA 1
ATOM 2410 C C . LEU A 1 312 ? 8.904 47.885 22.916 1.00 30.31 312 LEU A C 1
ATOM 2411 O O . LEU A 1 312 ? 10.090 48.090 23.174 1.00 29.11 312 LEU A O 1
ATOM 2416 N N . PRO A 1 313 ? 7.967 47.819 23.873 1.00 30.61 313 PRO A N 1
ATOM 2417 C CA . PRO A 1 313 ? 8.302 47.962 25.288 1.00 32.06 313 PRO A CA 1
ATOM 2418 C C . PRO A 1 313 ? 8.719 46.582 25.803 1.00 32.40 313 PRO A C 1
ATOM 2419 O O . PRO A 1 313 ? 7.891 45.677 25.915 1.00 31.13 313 PRO A O 1
ATOM 2423 N N . ILE A 1 314 ? 10.007 46.427 26.089 1.00 33.82 314 ILE A N 1
ATOM 2424 C CA . ILE A 1 314 ? 10.548 45.170 26.588 1.00 34.77 314 ILE A CA 1
ATOM 2425 C C . ILE A 1 314 ? 11.240 45.437 27.919 1.00 38.03 314 ILE A C 1
ATOM 2426 O O . ILE A 1 314 ? 12.219 46.181 27.974 1.00 39.79 314 ILE A O 1
ATOM 2431 N N . ASP A 1 315 ? 10.730 44.831 28.987 1.00 41.49 315 ASP A N 1
ATOM 2432 C CA . ASP A 1 315 ? 11.301 45.001 30.321 1.00 45.22 315 ASP A CA 1
ATOM 2433 C C . ASP A 1 315 ? 11.239 46.443 30.808 1.00 45.94 315 ASP A C 1
ATOM 2434 O O . ASP A 1 315 ? 12.102 46.880 31.567 1.00 46.49 315 ASP A O 1
ATOM 2439 N N . GLY A 1 316 ? 10.225 47.179 30.366 1.00 46.90 316 GLY A N 1
ATOM 2440 C CA . GLY A 1 316 ? 10.080 48.560 30.790 1.00 47.26 316 GLY A CA 1
ATOM 2441 C C . GLY A 1 316 ? 10.909 49.559 30.006 1.00 47.99 316 GLY A C 1
ATOM 2442 O O . GLY A 1 316 ? 10.902 50.754 30.314 1.00 49.53 316 GLY A O 1
ATOM 2443 N N . LYS A 1 317 ? 11.628 49.080 28.994 1.00 46.75 317 LYS A N 1
ATOM 2444 C CA . LYS A 1 317 ? 12.456 49.955 28.168 1.00 45.02 317 LYS A CA 1
ATOM 2445 C C . LYS A 1 317 ? 12.149 49.779 26.679 1.00 42.28 317 LYS A C 1
ATOM 2446 O O . LYS A 1 317 ? 11.942 48.658 26.207 1.00 41.30 317 LYS A O 1
ATOM 2452 N N . PRO A 1 318 ? 12.109 50.891 25.923 1.00 38.57 318 PRO A N 1
ATOM 2453 C CA . PRO A 1 318 ? 11.829 50.847 24.482 1.00 34.78 318 PRO A CA 1
ATOM 2454 C C . PRO A 1 318 ? 12.988 50.175 23.763 1.00 32.15 318 PRO A C 1
ATOM 2455 O O . PRO A 1 318 ? 14.141 50.571 23.937 1.00 30.48 318 PRO A O 1
ATOM 2459 N N . ARG A 1 319 ? 12.688 49.160 22.959 1.00 29.06 319 ARG A N 1
ATOM 2460 C CA . ARG A 1 319 ? 13.731 48.456 22.225 1.00 26.23 319 ARG A CA 1
ATOM 2461 C C . ARG A 1 319 ? 13.442 48.460 20.723 1.00 27.73 319 ARG A C 1
ATOM 2462 O O . ARG A 1 319 ? 12.319 48.167 20.296 1.00 28.24 319 ARG A O 1
ATOM 2470 N N . LYS A 1 320 ? 14.449 48.812 19.928 1.00 27.21 320 LYS A N 1
ATOM 2471 C CA . LYS A 1 320 ? 14.310 48.809 18.476 1.00 28.24 320 LYS A CA 1
ATOM 2472 C C . LYS A 1 320 ? 14.590 47.364 18.078 1.00 27.97 320 LYS A C 1
ATOM 2473 O O . LYS A 1 320 ? 15.740 46.911 18.125 1.00 28.10 320 LYS A O 1
ATOM 2479 N N . VAL A 1 321 ? 13.547 46.644 17.679 1.00 24.34 321 VAL A N 1
ATOM 2480 C CA . VAL A 1 321 ? 13.703 45.234 17.346 1.00 22.87 321 VAL A CA 1
ATOM 2481 C C . VAL A 1 321 ? 13.467 44.819 15.899 1.00 22.71 321 VAL A C 1
ATOM 2482 O O . VAL A 1 321 ? 13.168 45.635 15.024 1.00 23.07 321 VAL A O 1
ATOM 2486 N N . LEU A 1 322 ? 13.636 43.520 15.674 1.00 20.74 322 LEU A N 1
ATOM 2487 C CA . LEU A 1 322 ? 13.393 42.886 14.388 1.00 19.59 322 LEU A CA 1
ATOM 2488 C C . LEU A 1 322 ? 12.567 41.676 14.783 1.00 20.02 322 LEU A C 1
ATOM 2489 O O . LEU A 1 322 ? 12.918 40.954 15.720 1.00 21.36 322 LEU A O 1
ATOM 2494 N N . MET A 1 323 ? 11.457 41.466 14.088 1.00 20.09 323 MET A N 1
ATOM 2495 C CA . MET A 1 323 ? 10.578 40.348 14.386 1.00 18.54 323 MET A CA 1
ATOM 2496 C C . MET A 1 323 ? 10.449 39.409 13.193 1.00 18.92 323 MET A C 1
ATOM 2497 O O . MET A 1 323 ? 10.472 39.842 12.037 1.00 20.87 323 MET A O 1
ATOM 2502 N N . GLN A 1 324 ? 10.302 38.122 13.477 1.00 17.77 324 GLN A N 1
ATOM 2503 C CA . GLN A 1 324 ? 10.162 37.132 12.422 1.00 19.18 324 GLN A CA 1
ATOM 2504 C C . GLN A 1 324 ? 9.568 35.829 12.925 1.00 19.38 324 GLN A C 1
ATOM 2505 O O . GLN A 1 324 ? 9.807 35.409 14.062 1.00 18.61 324 GLN A O 1
ATOM 2511 N N . ALA A 1 325 ? 8.778 35.206 12.063 1.00 17.47 325 ALA A N 1
ATOM 2512 C CA . ALA A 1 325 ? 8.174 33.924 12.365 1.00 18.94 325 ALA A CA 1
ATOM 2513 C C . ALA A 1 325 ? 8.592 32.993 11.230 1.00 18.40 325 ALA A C 1
ATOM 2514 O O . ALA A 1 325 ? 7.811 32.723 10.325 1.00 20.62 325 ALA A O 1
ATOM 2516 N N . PRO A 1 326 ? 9.846 32.510 11.257 1.00 18.53 326 PRO A N 1
ATOM 2517 C CA . PRO A 1 326 ? 10.350 31.605 10.217 1.00 18.08 326 PRO A CA 1
ATOM 2518 C C . PRO A 1 326 ? 9.631 30.253 10.225 1.00 17.13 326 PRO A C 1
ATOM 2519 O O . PRO A 1 326 ? 8.725 30.023 11.026 1.00 16.52 326 PRO A O 1
ATOM 2523 N N . LYS A 1 327 ? 10.042 29.359 9.337 1.00 15.63 327 LYS A N 1
ATOM 2524 C CA . LYS A 1 327 ? 9.410 28.053 9.228 1.00 15.51 327 LYS A CA 1
ATOM 2525 C C . LYS A 1 327 ? 9.422 27.181 10.481 1.00 17.42 327 LYS A C 1
ATOM 2526 O O . LYS A 1 327 ? 8.447 26.470 10.744 1.00 15.45 327 LYS A O 1
ATOM 2532 N N . ASN A 1 328 ? 10.503 27.229 11.257 1.00 16.65 328 ASN A N 1
ATOM 2533 C CA . ASN A 1 328 ? 10.594 26.370 12.430 1.00 17.93 328 ASN A CA 1
ATOM 2534 C C . ASN A 1 328 ? 9.516 26.542 13.502 1.00 19.14 328 ASN A C 1
ATOM 2535 O O . ASN A 1 328 ? 9.456 25.750 14.441 1.00 21.20 328 ASN A O 1
ATOM 2540 N N . GLY A 1 329 ? 8.672 27.562 13.382 1.00 17.23 329 GLY A N 1
ATOM 2541 C CA . GLY A 1 329 ? 7.608 27.725 14.362 1.00 17.71 329 GLY A CA 1
ATOM 2542 C C . GLY A 1 329 ? 7.796 28.645 15.558 1.00 19.36 329 GLY A C 1
ATOM 2543 O O . GLY A 1 329 ? 6.896 28.755 16.394 1.00 19.21 329 GLY A O 1
ATOM 2544 N N . PHE A 1 330 ? 8.948 29.297 15.668 1.00 19.75 330 PHE A N 1
ATOM 2545 C CA . PHE A 1 330 ? 9.179 30.221 16.773 1.00 19.84 330 PHE A CA 1
ATOM 2546 C C . PHE A 1 330 ? 8.896 31.637 16.280 1.00 21.46 330 PHE A C 1
ATOM 2547 O O . PHE A 1 330 ? 9.036 31.926 15.089 1.00 21.22 330 PHE A O 1
ATOM 2555 N N . PHE A 1 331 ? 8.479 32.515 17.187 1.00 21.48 331 PHE A N 1
ATOM 2556 C CA . PHE A 1 331 ? 8.281 33.913 16.825 1.00 20.55 331 PHE A CA 1
ATOM 2557 C C . PHE A 1 331 ? 9.416 34.595 17.552 1.00 19.13 331 PHE A C 1
ATOM 2558 O O . PHE A 1 331 ? 9.525 34.480 18.775 1.00 21.70 331 PHE A O 1
ATOM 2566 N N . TYR A 1 332 ? 10.266 35.290 16.807 1.00 19.24 332 TYR A N 1
ATOM 2567 C CA . TYR A 1 332 ? 11.424 35.945 17.404 1.00 18.50 332 TYR A CA 1
ATOM 2568 C C . TYR A 1 332 ? 11.350 37.446 17.520 1.00 17.68 332 TYR A C 1
ATOM 2569 O O . TYR A 1 332 ? 10.906 38.131 16.599 1.00 18.39 332 TYR A O 1
ATOM 2578 N N . VAL A 1 333 ? 11.798 37.950 18.664 1.00 19.17 333 VAL A N 1
ATOM 2579 C CA . VAL A 1 333 ? 11.871 39.383 18.908 1.00 19.07 333 VAL A CA 1
ATOM 2580 C C . VAL A 1 333 ? 13.365 39.576 19.153 1.00 20.74 333 VAL A C 1
ATOM 2581 O O . VAL A 1 333 ? 13.917 39.051 20.121 1.00 23.63 333 VAL A O 1
ATOM 2585 N N . ILE A 1 334 ? 14.015 40.317 18.263 1.00 20.87 334 ILE A N 1
ATOM 2586 C CA . ILE A 1 334 ? 15.455 40.525 18.334 1.00 19.95 334 ILE A CA 1
ATOM 2587 C C . ILE A 1 334 ? 15.886 41.990 18.258 1.00 20.69 334 ILE A C 1
ATOM 2588 O O . ILE A 1 334 ? 15.256 42.793 17.580 1.00 21.09 334 ILE A O 1
ATOM 2593 N N . ASP A 1 335 ? 16.965 42.327 18.960 1.00 18.93 335 ASP A N 1
ATOM 2594 C CA . ASP A 1 335 ? 17.500 43.680 18.926 1.00 20.27 335 ASP A CA 1
ATOM 2595 C C . ASP A 1 335 ? 18.140 43.818 17.545 1.00 20.32 335 ASP A C 1
ATOM 2596 O O . ASP A 1 335 ? 19.150 43.170 17.257 1.00 20.62 335 ASP A O 1
ATOM 2601 N N . ARG A 1 336 ? 17.562 44.659 16.689 1.00 21.85 336 ARG A N 1
ATOM 2602 C CA . ARG A 1 336 ? 18.081 44.807 15.329 1.00 23.75 336 ARG A CA 1
ATOM 2603 C C . ARG A 1 336 ? 19.417 45.529 15.194 1.00 25.30 336 ARG A C 1
ATOM 2604 O O . ARG A 1 336 ? 19.897 45.749 14.076 1.00 24.64 336 ARG A O 1
ATOM 2612 N N . ALA A 1 337 ? 20.023 45.870 16.329 1.00 26.00 337 ALA A N 1
ATOM 2613 C CA . ALA A 1 337 ? 21.311 46.557 16.340 1.00 26.36 337 ALA A CA 1
ATOM 2614 C C . ALA A 1 337 ? 22.458 45.637 16.738 1.00 25.52 337 ALA A C 1
ATOM 2615 O O . ALA A 1 337 ? 23.562 45.755 16.212 1.00 27.45 337 ALA A O 1
ATOM 2617 N N . THR A 1 338 ? 22.187 44.715 17.657 1.00 25.30 338 THR A N 1
ATOM 2618 C CA . THR A 1 338 ? 23.206 43.794 18.166 1.00 26.13 338 THR A CA 1
ATOM 2619 C C . THR A 1 338 ? 22.952 42.317 17.886 1.00 26.70 338 THR A C 1
ATOM 2620 O O . THR A 1 338 ? 23.840 41.488 18.076 1.00 26.67 338 THR A O 1
ATOM 2624 N N . GLY A 1 339 ? 21.738 41.984 17.461 1.00 27.27 339 GLY A N 1
ATOM 2625 C CA . GLY A 1 339 ? 21.420 40.594 17.193 1.00 24.06 339 GLY A CA 1
ATOM 2626 C C . GLY A 1 339 ? 21.024 39.854 18.461 1.00 23.60 339 GLY A C 1
ATOM 2627 O O . GLY A 1 339 ? 20.841 38.636 18.442 1.00 22.65 339 GLY A O 1
ATOM 2628 N N . GLU A 1 340 ? 20.890 40.583 19.567 1.00 21.98 340 GLU A N 1
ATOM 2629 C CA . GLU A 1 340 ? 20.514 39.966 20.833 1.00 22.05 340 GLU A CA 1
ATOM 2630 C C . GLU A 1 340 ? 19.101 39.389 20.765 1.00 22.24 340 GLU A C 1
ATOM 2631 O O . GLU A 1 340 ? 18.159 40.066 20.337 1.00 22.70 340 GLU A O 1
ATOM 2637 N N . LEU A 1 341 ? 18.952 38.140 21.184 1.00 20.02 341 LEU A N 1
ATOM 2638 C CA . LEU A 1 341 ? 17.642 37.515 21.180 1.00 19.79 341 LEU A CA 1
ATOM 2639 C C . LEU A 1 341 ? 16.887 38.019 22.397 1.00 21.70 341 LEU A C 1
ATOM 2640 O O . LEU A 1 341 ? 17.269 37.734 23.531 1.00 23.36 341 LEU A O 1
ATOM 2645 N N . LEU A 1 342 ? 15.816 38.770 22.175 1.00 21.19 342 LEU A N 1
ATOM 2646 C CA . LEU A 1 342 ? 15.053 39.283 23.299 1.00 19.93 342 LEU A CA 1
ATOM 2647 C C . LEU A 1 342 ? 14.014 38.278 23.771 1.00 21.76 342 LEU A C 1
ATOM 2648 O O . LEU A 1 342 ? 13.782 38.145 24.973 1.00 23.77 342 LEU A O 1
ATOM 2653 N N . SER A 1 343 ? 13.394 37.561 22.836 1.00 22.07 343 SER A N 1
ATOM 2654 C CA . SER A 1 343 ? 12.391 36.559 23.197 1.00 20.34 343 SER A CA 1
ATOM 2655 C C . SER A 1 343 ? 12.106 35.596 22.044 1.00 21.81 343 SER A C 1
ATOM 2656 O O . SER A 1 343 ? 12.338 35.921 20.873 1.00 21.05 343 SER A O 1
ATOM 2659 N N . ALA A 1 344 ? 11.603 34.413 22.387 1.00 20.74 344 ALA A N 1
ATOM 2660 C CA . ALA A 1 344 ? 11.269 33.395 21.395 1.00 22.99 344 ALA A CA 1
ATOM 2661 C C . ALA A 1 344 ? 10.158 32.493 21.919 1.00 23.42 344 ALA A C 1
ATOM 2662 O O . ALA A 1 344 ? 10.281 31.911 22.996 1.00 27.09 344 ALA A O 1
ATOM 2664 N N . LYS A 1 345 ? 9.077 32.380 21.155 1.00 23.31 345 LYS A N 1
ATOM 2665 C CA . LYS A 1 345 ? 7.945 31.549 21.550 1.00 23.60 345 LYS A CA 1
ATOM 2666 C C . LYS A 1 345 ? 7.320 30.816 20.377 1.00 23.33 345 LYS A C 1
ATOM 2667 O O . LYS A 1 345 ? 7.205 31.357 19.278 1.00 23.30 345 LYS A O 1
ATOM 2673 N N . GLY A 1 346 ? 6.902 29.580 20.621 1.00 24.11 346 GLY A N 1
ATOM 2674 C CA . GLY A 1 346 ? 6.276 28.804 19.569 1.00 22.13 346 GLY A CA 1
ATOM 2675 C C . GLY A 1 346 ? 4.874 29.325 19.333 1.00 22.68 346 GLY A C 1
ATOM 2676 O O . GLY A 1 346 ? 4.150 29.622 20.284 1.00 23.47 346 GLY A O 1
ATOM 2677 N N . ILE A 1 347 ? 4.496 29.461 18.068 1.00 20.79 347 ILE A N 1
ATOM 2678 C CA . ILE A 1 347 ? 3.168 29.940 17.722 1.00 19.77 347 ILE A CA 1
ATOM 2679 C C . ILE A 1 347 ? 2.348 28.734 17.270 1.00 20.76 347 ILE A C 1
ATOM 2680 O O . ILE A 1 347 ? 1.152 28.839 16.974 1.00 20.21 347 ILE A O 1
ATOM 2685 N N . VAL A 1 348 ? 3.011 27.583 17.245 1.00 19.93 348 VAL A N 1
ATOM 2686 C CA . VAL A 1 348 ? 2.397 26.342 16.808 1.00 20.20 348 VAL A CA 1
ATOM 2687 C C . VAL A 1 348 ? 3.174 25.169 17.427 1.00 19.67 348 VAL A C 1
ATOM 2688 O O . VAL A 1 348 ? 4.304 25.335 17.891 1.00 20.72 348 VAL A O 1
ATOM 2692 N N . PRO A 1 349 ? 2.567 23.974 17.468 1.00 19.73 349 PRO A N 1
ATOM 2693 C CA . PRO A 1 349 ? 3.272 22.821 18.043 1.00 21.89 349 PRO A CA 1
ATOM 2694 C C . PRO A 1 349 ? 4.555 22.531 17.265 1.00 22.29 349 PRO A C 1
ATOM 2695 O O . PRO A 1 349 ? 4.589 22.658 16.041 1.00 23.34 349 PRO A O 1
ATOM 2699 N N . GLN A 1 350 ? 5.607 22.147 17.975 1.00 21.74 350 GLN A N 1
ATOM 2700 C CA . GLN A 1 350 ? 6.879 21.845 17.336 1.00 21.98 350 GLN A CA 1
ATOM 2701 C C . GLN A 1 350 ? 7.402 20.528 17.875 1.00 21.92 350 GLN A C 1
ATOM 2702 O O . GLN A 1 350 ? 7.672 20.392 19.069 1.00 21.58 350 GLN A O 1
ATOM 2708 N N . SER A 1 351 ? 7.548 19.555 16.988 1.00 20.39 351 SER A N 1
ATOM 2709 C CA . SER A 1 351 ? 8.021 18.252 17.399 1.00 20.85 351 SER A CA 1
ATOM 2710 C C . SER A 1 351 ? 9.543 18.158 17.369 1.00 21.11 351 SER A C 1
ATOM 2711 O O . SER A 1 351 ? 10.121 17.329 18.065 1.00 22.72 351 SER A O 1
ATOM 2714 N N . TRP A 1 352 ? 10.188 19.020 16.585 1.00 20.83 352 TRP A N 1
ATOM 2715 C CA . TRP A 1 352 ? 11.646 19.013 16.455 1.00 20.00 352 TRP A CA 1
ATOM 2716 C C . TRP A 1 352 ? 12.424 19.579 17.640 1.00 21.97 352 TRP A C 1
ATOM 2717 O O . TRP A 1 352 ? 13.613 19.295 17.797 1.00 20.35 352 TRP A O 1
ATOM 2728 N N . THR A 1 353 ? 11.770 20.387 18.465 1.00 24.02 353 THR A N 1
ATOM 2729 C CA . THR A 1 353 ? 12.454 20.989 19.604 1.00 25.13 353 THR A CA 1
ATOM 2730 C C . THR A 1 353 ? 11.714 20.811 20.921 1.00 28.10 353 THR A C 1
ATOM 2731 O O . THR A 1 353 ? 10.485 20.711 20.953 1.00 27.96 353 THR A O 1
ATOM 2735 N N . LYS A 1 354 ? 12.480 20.770 22.006 1.00 29.98 354 LYS A N 1
ATOM 2736 C CA . LYS A 1 354 ? 11.917 20.624 23.338 1.00 32.23 354 LYS A CA 1
ATOM 2737 C C . LYS A 1 354 ? 11.774 22.010 23.947 1.00 32.46 354 LYS A C 1
ATOM 2738 O O . LYS A 1 354 ? 11.492 22.158 25.137 1.00 33.14 354 LYS A O 1
ATOM 2744 N N . GLY A 1 355 ? 11.972 23.026 23.116 1.00 32.74 355 GLY A N 1
ATOM 2745 C CA . GLY A 1 355 ? 11.855 24.392 23.585 1.00 33.41 355 GLY A CA 1
ATOM 2746 C C . GLY A 1 355 ? 13.150 25.172 23.485 1.00 34.07 355 GLY A C 1
ATOM 2747 O O . GLY A 1 355 ? 14.213 24.610 23.223 1.00 33.68 355 GLY A O 1
ATOM 2748 N N . MET A 1 356 ? 13.049 26.479 23.700 1.00 34.62 356 MET A N 1
ATOM 2749 C CA . MET A 1 356 ? 14.193 27.377 23.645 1.00 34.32 356 MET A CA 1
ATOM 2750 C C . MET A 1 356 ? 14.948 27.435 24.966 1.00 33.65 356 MET A C 1
ATOM 2751 O O . MET A 1 356 ? 14.357 27.335 26.039 1.00 33.86 356 MET A O 1
ATOM 2756 N N . ASP A 1 357 ? 16.261 27.595 24.874 1.00 33.56 357 ASP A N 1
ATOM 2757 C CA . ASP A 1 357 ? 17.101 27.735 26.052 1.00 33.10 357 ASP A CA 1
ATOM 2758 C C . ASP A 1 357 ? 17.416 29.228 26.040 1.00 34.76 357 ASP A C 1
ATOM 2759 O O . ASP A 1 357 ? 18.274 29.680 25.278 1.00 33.35 357 ASP A O 1
ATOM 2764 N N . MET A 1 358 ? 16.711 30.001 26.860 1.00 35.02 358 MET A N 1
ATOM 2765 C CA . MET A 1 358 ? 16.936 31.437 26.875 1.00 36.35 358 MET A CA 1
ATOM 2766 C C . MET A 1 358 ? 18.303 31.869 27.387 1.00 35.35 358 MET A C 1
ATOM 2767 O O . MET A 1 358 ? 18.698 33.019 27.192 1.00 35.81 358 MET A O 1
ATOM 2772 N N . LYS A 1 359 ? 19.034 30.961 28.033 1.00 34.35 359 LYS A N 1
ATOM 2773 C CA . LYS A 1 359 ? 20.368 31.302 28.523 1.00 32.63 359 L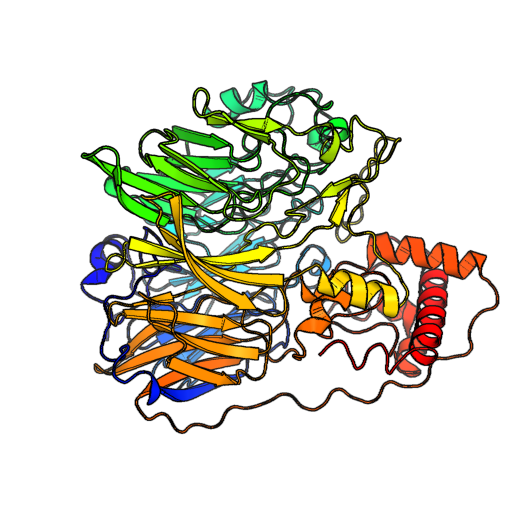YS A CA 1
ATOM 2774 C C . LYS A 1 359 ? 21.355 31.465 27.369 1.00 30.94 359 LYS A C 1
ATOM 2775 O O . LYS A 1 359 ? 22.229 32.328 27.406 1.00 30.81 359 LYS A O 1
ATOM 2781 N N . THR A 1 360 ? 21.200 30.635 26.342 1.00 30.60 360 THR A N 1
ATOM 2782 C CA . THR A 1 360 ? 22.086 30.668 25.179 1.00 29.80 360 THR A CA 1
ATOM 2783 C C . THR A 1 360 ? 21.410 31.215 23.926 1.00 28.88 360 THR A C 1
ATOM 2784 O O . THR A 1 360 ? 22.082 31.716 23.029 1.00 29.76 360 THR A O 1
ATOM 2788 N N . GLY A 1 361 ? 20.084 31.115 23.867 1.00 28.63 361 GLY A N 1
ATOM 2789 C CA . GLY A 1 361 ? 19.352 31.589 22.703 1.00 26.84 361 GLY A CA 1
ATOM 2790 C C . GLY A 1 361 ? 19.334 30.533 21.610 1.00 27.03 361 GLY A C 1
ATOM 2791 O O . GLY A 1 361 ? 19.123 30.833 20.430 1.00 25.78 361 GLY A O 1
ATOM 2792 N N . ARG A 1 362 ? 19.547 29.286 22.015 1.00 24.85 362 ARG A N 1
ATOM 2793 C CA . ARG A 1 362 ? 19.582 28.160 21.097 1.00 25.99 362 ARG A CA 1
ATOM 2794 C C . ARG A 1 362 ? 18.484 27.158 21.462 1.00 26.19 362 ARG A C 1
ATOM 2795 O O . ARG A 1 362 ? 18.265 26.861 22.639 1.00 26.02 362 ARG A O 1
ATOM 2803 N N . PRO A 1 363 ? 17.773 26.630 20.455 1.00 26.05 363 PRO A N 1
ATOM 2804 C CA . PRO A 1 363 ? 16.701 25.662 20.706 1.00 26.40 363 PRO A CA 1
ATOM 2805 C C . PRO A 1 363 ? 17.235 24.262 21.009 1.00 28.16 363 PRO A C 1
ATOM 2806 O O . PRO A 1 363 ? 18.204 23.815 20.391 1.00 27.67 363 PRO A O 1
ATOM 2810 N N . ILE A 1 364 ? 16.601 23.577 21.957 1.00 29.56 364 ILE A N 1
ATOM 2811 C CA . ILE A 1 364 ? 17.001 22.220 22.331 1.00 29.98 364 ILE A CA 1
ATOM 2812 C C . ILE A 1 364 ? 16.397 21.215 21.354 1.00 30.08 364 ILE A C 1
ATOM 2813 O O . ILE A 1 364 ? 15.193 21.220 21.114 1.00 29.32 364 ILE A O 1
ATOM 2818 N N . LEU A 1 365 ? 17.243 20.349 20.807 1.00 31.94 365 LEU A N 1
ATOM 2819 C CA . LEU A 1 365 ? 16.817 19.345 19.835 1.00 32.70 365 LEU A CA 1
ATOM 2820 C C . LEU A 1 365 ? 16.082 18.162 20.453 1.00 34.19 365 LEU A C 1
ATOM 2821 O O . LEU A 1 365 ? 16.459 17.664 21.516 1.00 35.86 365 LEU A O 1
ATOM 2826 N N . ASP A 1 366 ? 15.016 17.729 19.789 1.00 33.64 366 ASP A N 1
ATOM 2827 C CA . ASP A 1 366 ? 14.250 16.573 20.240 1.00 33.10 366 ASP A CA 1
ATOM 2828 C C . ASP A 1 366 ? 14.665 15.471 19.275 1.00 33.66 366 ASP A C 1
ATOM 2829 O O . ASP A 1 366 ? 14.008 15.237 18.258 1.00 34.27 366 ASP A O 1
ATOM 2834 N N . GLU A 1 367 ? 15.771 14.811 19.596 1.00 32.74 367 GLU A N 1
ATOM 2835 C CA . GLU A 1 367 ? 16.308 13.759 18.756 1.00 33.88 367 GLU A CA 1
ATOM 2836 C C . GLU A 1 367 ? 15.329 12.641 18.438 1.00 33.94 367 GLU A C 1
ATOM 2837 O O . GLU A 1 367 ? 15.131 12.292 17.274 1.00 33.83 367 GLU A O 1
ATOM 2843 N N . GLU A 1 368 ? 14.707 12.086 19.470 1.00 33.71 368 GLU A N 1
ATOM 2844 C CA . GLU A 1 368 ? 13.779 10.987 19.270 1.00 33.92 368 GLU A CA 1
ATOM 2845 C C . GLU A 1 368 ? 12.725 11.269 18.206 1.00 31.79 368 GLU A C 1
ATOM 2846 O O . GLU A 1 368 ? 12.352 10.375 17.449 1.00 30.87 368 GLU A O 1
ATOM 2852 N N . ASN A 1 369 ? 12.254 12.506 18.122 1.00 31.24 369 ASN A N 1
ATOM 2853 C CA . ASN A 1 369 ? 11.227 12.810 17.135 1.00 31.61 369 ASN A CA 1
ATOM 2854 C C . ASN A 1 369 ? 11.674 13.450 15.828 1.00 29.05 369 ASN A C 1
ATOM 2855 O O . ASN A 1 369 ? 10.962 13.348 14.831 1.00 31.59 369 ASN A O 1
ATOM 2860 N N . ALA A 1 370 ? 12.833 14.099 15.806 1.00 25.32 370 ALA A N 1
ATOM 2861 C CA . ALA A 1 370 ? 13.251 14.771 14.581 1.00 22.45 370 ALA A CA 1
ATOM 2862 C C . ALA A 1 370 ? 14.618 14.431 13.995 1.00 23.07 370 ALA A C 1
ATOM 2863 O O . ALA A 1 370 ? 14.862 14.702 12.817 1.00 22.20 370 ALA A O 1
ATOM 2865 N N . ALA A 1 371 ? 15.503 13.839 14.792 1.00 22.96 371 ALA A N 1
ATOM 2866 C CA . ALA A 1 371 ? 16.843 13.510 14.311 1.00 23.77 371 ALA A CA 1
ATOM 2867 C C . ALA A 1 371 ? 16.854 12.257 13.440 1.00 25.24 371 ALA A C 1
ATOM 2868 O O . ALA A 1 371 ? 17.639 11.337 13.675 1.00 26.58 371 ALA A O 1
ATOM 2870 N N . TYR A 1 372 ? 15.994 12.245 12.425 1.00 25.18 372 TYR A N 1
ATOM 2871 C CA . TYR A 1 372 ? 15.856 11.122 11.503 1.00 25.66 372 TYR A CA 1
ATOM 2872 C C . TYR A 1 372 ? 17.176 10.577 10.953 1.00 29.27 372 TYR A C 1
ATOM 2873 O O . TYR A 1 372 ? 17.231 9.440 10.469 1.00 28.72 372 TYR A O 1
ATOM 2882 N N . TRP A 1 373 ? 18.235 11.376 11.020 1.00 30.27 373 TRP A N 1
ATOM 2883 C CA . TRP A 1 373 ? 19.528 10.939 10.511 1.00 33.85 373 TRP A CA 1
ATOM 2884 C C . TRP A 1 373 ? 20.291 10.088 11.537 1.00 38.36 373 TRP A C 1
ATOM 2885 O O . TRP A 1 373 ? 21.208 9.351 11.169 1.00 38.85 373 TRP A O 1
ATOM 2896 N N . LYS A 1 374 ? 19.895 10.186 12.810 1.00 42.16 374 LYS A N 1
ATOM 2897 C CA . LYS A 1 374 ? 20.522 9.427 13.898 1.00 44.03 374 LYS A CA 1
ATOM 2898 C C . LYS A 1 374 ? 19.631 8.271 14.323 1.00 46.39 374 LYS A C 1
ATOM 2899 O O . LYS A 1 374 ? 20.097 7.141 14.456 1.00 47.66 374 LYS A O 1
ATOM 2905 N N . ASN A 1 375 ? 18.356 8.557 14.580 1.00 48.22 375 ASN A N 1
ATOM 2906 C CA . ASN A 1 375 ? 17.439 7.507 14.991 1.00 49.82 375 ASN A CA 1
ATOM 2907 C C . ASN A 1 375 ? 17.237 6.588 13.805 1.00 52.37 375 ASN A C 1
ATOM 2908 O O . ASN A 1 375 ? 17.924 6.723 12.789 1.00 53.64 375 ASN A O 1
ATOM 2913 N N . GLY A 1 376 ? 16.325 5.633 13.914 1.00 53.84 376 GLY A N 1
ATOM 2914 C CA . GLY A 1 376 ? 16.136 4.737 12.788 1.00 56.03 376 GLY A CA 1
ATOM 2915 C C . GLY A 1 376 ? 14.802 4.916 12.103 1.00 57.81 376 GLY A C 1
ATOM 2916 O O . GLY A 1 376 ? 14.560 4.348 11.041 1.00 58.89 376 GLY A O 1
ATOM 2917 N N . LYS A 1 377 ? 13.948 5.737 12.698 1.00 58.54 377 LYS A N 1
ATOM 2918 C CA . LYS A 1 377 ? 12.606 5.949 12.180 1.00 58.72 377 LYS A CA 1
ATOM 2919 C C . LYS A 1 377 ? 12.336 6.978 11.104 1.00 57.80 377 LYS A C 1
ATOM 2920 O O . LYS A 1 377 ? 13.191 7.787 10.748 1.00 58.87 377 LYS A O 1
ATOM 2926 N N . ARG A 1 378 ? 11.122 6.901 10.567 1.00 56.20 378 ARG A N 1
ATOM 2927 C CA . ARG A 1 378 ? 10.663 7.871 9.606 1.00 55.17 378 ARG A CA 1
ATOM 2928 C C . ARG A 1 378 ? 9.770 8.664 10.551 1.00 53.07 378 ARG A C 1
ATOM 2929 O O . ARG A 1 378 ? 8.716 8.204 11.001 1.00 52.94 378 ARG A O 1
ATOM 2937 N N . ASN A 1 379 ? 10.283 9.835 10.909 1.00 50.25 379 ASN A N 1
ATOM 2938 C CA . ASN A 1 379 ? 9.642 10.770 11.822 1.00 46.25 379 ASN A CA 1
ATOM 2939 C C . ASN A 1 379 ? 8.559 11.591 11.138 1.00 42.84 379 ASN A C 1
ATOM 2940 O O . ASN A 1 379 ? 8.742 12.069 10.017 1.00 44.39 379 ASN A O 1
ATOM 2945 N N . LEU A 1 380 ? 7.422 11.755 11.805 1.00 37.81 380 LEU A N 1
ATOM 2946 C CA . LEU A 1 380 ? 6.413 12.620 11.241 1.00 33.42 380 LEU A CA 1
ATOM 2947 C C . LEU A 1 380 ? 6.716 13.913 11.999 1.00 31.48 380 LEU A C 1
ATOM 2948 O O . LEU A 1 380 ? 6.548 13.975 13.224 1.00 26.76 380 LEU A O 1
ATOM 2953 N N . VAL A 1 381 ? 7.193 14.921 11.271 1.00 28.29 381 VAL A N 1
ATOM 2954 C CA . VAL A 1 381 ? 7.605 16.190 11.861 1.00 25.63 381 VAL A CA 1
ATOM 2955 C C . VAL A 1 381 ? 6.692 17.374 11.577 1.00 23.78 381 VAL A C 1
ATOM 2956 O O . VAL A 1 381 ? 6.130 17.499 10.488 1.00 23.67 381 VAL A O 1
ATOM 2960 N N . THR A 1 382 ? 6.554 18.247 12.570 1.00 21.01 382 THR A N 1
ATOM 2961 C CA . THR A 1 382 ? 5.741 19.446 12.428 1.00 20.15 382 THR A CA 1
ATOM 2962 C C . THR A 1 382 ? 6.401 20.614 13.181 1.00 20.65 382 THR A C 1
ATOM 2963 O O . THR A 1 382 ? 6.827 20.464 14.327 1.00 22.35 382 THR A O 1
ATOM 2967 N N . PRO A 1 383 ? 6.561 21.771 12.519 1.00 19.80 383 PRO A N 1
ATOM 2968 C CA . PRO A 1 383 ? 6.176 22.048 11.131 1.00 19.61 383 PRO A CA 1
ATOM 2969 C C . PRO A 1 383 ? 7.047 21.204 10.207 1.00 19.11 383 PRO A C 1
ATOM 2970 O O . PRO A 1 383 ? 8.055 20.646 10.640 1.00 19.48 383 PRO A O 1
ATOM 2974 N N . ALA A 1 384 ? 6.655 21.105 8.944 1.00 19.11 384 ALA A N 1
ATOM 2975 C CA . ALA A 1 384 ? 7.428 20.344 7.975 1.00 19.19 384 ALA A CA 1
ATOM 2976 C C . ALA A 1 384 ? 8.002 21.327 6.952 1.00 19.84 384 ALA A C 1
ATOM 2977 O O . ALA A 1 384 ? 8.235 22.491 7.288 1.00 20.53 384 ALA A O 1
ATOM 2979 N N . PHE A 1 385 ? 8.202 20.891 5.709 1.00 19.71 385 PHE A N 1
ATOM 2980 C CA . PHE A 1 385 ? 8.820 21.772 4.718 1.00 19.62 385 PHE A CA 1
ATOM 2981 C C . PHE A 1 385 ? 8.101 23.051 4.314 1.00 19.59 385 PHE A C 1
ATOM 2982 O O . PHE A 1 385 ? 8.663 23.857 3.576 1.00 21.17 385 PHE A O 1
ATOM 2990 N N . TRP A 1 386 ? 6.874 23.257 4.777 1.00 18.70 386 TRP A N 1
ATOM 2991 C CA . TRP A 1 386 ? 6.190 24.510 4.461 1.00 17.28 386 TRP A CA 1
ATOM 2992 C C . TRP A 1 386 ? 6.019 25.347 5.732 1.00 16.84 386 TRP A C 1
ATOM 2993 O O . TRP A 1 386 ? 5.304 26.348 5.754 1.00 16.97 386 TRP A O 1
ATOM 3004 N N . GLY A 1 387 ? 6.716 24.911 6.779 1.00 16.19 387 GLY A N 1
ATOM 3005 C CA . GLY A 1 387 ? 6.739 25.592 8.066 1.00 17.24 387 GLY A CA 1
ATOM 3006 C C . GLY A 1 387 ? 5.460 26.008 8.765 1.00 18.00 387 GLY A C 1
ATOM 3007 O O . GLY A 1 387 ? 4.355 25.659 8.353 1.00 18.65 387 GLY A O 1
ATOM 3008 N N . ALA A 1 388 ? 5.630 26.745 9.859 1.00 17.09 388 ALA A N 1
ATOM 3009 C CA . ALA A 1 388 ? 4.505 27.262 10.635 1.00 16.72 388 ALA A CA 1
ATOM 3010 C C . ALA A 1 388 ? 4.053 28.537 9.928 1.00 16.43 388 ALA A C 1
ATOM 3011 O O . ALA A 1 388 ? 2.954 29.036 10.159 1.00 17.11 388 ALA A O 1
ATOM 3013 N N . HIS A 1 389 ? 4.923 29.030 9.044 1.00 16.96 389 HIS A N 1
ATOM 3014 C CA . HIS A 1 389 ? 4.708 30.250 8.267 1.00 14.61 389 HIS A CA 1
ATOM 3015 C C . HIS A 1 389 ? 5.714 30.248 7.108 1.00 16.62 389 HIS A C 1
ATOM 3016 O O . HIS A 1 389 ? 6.904 29.962 7.310 1.00 17.60 389 HIS A O 1
ATOM 3023 N N . ASP A 1 390 ? 5.247 30.543 5.895 1.00 16.27 390 ASP A N 1
ATOM 3024 C CA . ASP A 1 390 ? 6.146 30.572 4.740 1.00 17.07 390 ASP A CA 1
ATOM 3025 C C . ASP A 1 390 ? 6.300 31.997 4.201 1.00 15.85 390 ASP A C 1
ATOM 3026 O O . ASP A 1 390 ? 6.263 32.957 4.976 1.00 13.68 390 ASP A O 1
ATOM 3031 N N . TRP A 1 391 ? 6.452 32.139 2.884 1.00 15.61 391 TRP A N 1
ATOM 3032 C CA . TRP A 1 391 ? 6.665 33.453 2.270 1.00 14.72 391 TRP A CA 1
ATOM 3033 C C . TRP A 1 391 ? 5.549 34.486 2.410 1.00 16.33 391 TRP A C 1
ATOM 3034 O O . TRP A 1 391 ? 5.830 35.683 2.457 1.00 18.92 391 TRP A O 1
ATOM 3045 N N . GLN A 1 392 ? 4.297 34.045 2.458 1.00 16.21 392 GLN A N 1
ATOM 3046 C CA . GLN A 1 392 ? 3.186 34.983 2.572 1.00 17.11 392 GLN A CA 1
ATOM 3047 C C . GLN A 1 392 ? 3.483 35.962 3.702 1.00 17.25 392 GLN A C 1
ATOM 3048 O O . GLN A 1 392 ? 3.612 35.577 4.857 1.00 18.18 392 GLN A O 1
ATOM 3054 N N . PRO A 1 393 ? 3.600 37.252 3.373 1.00 17.72 393 PRO A N 1
ATOM 3055 C CA . PRO A 1 393 ? 3.901 38.283 4.371 1.00 18.17 393 PRO A CA 1
ATOM 3056 C C . PRO A 1 393 ? 2.931 38.429 5.538 1.00 18.48 393 PRO A C 1
ATOM 3057 O O . PRO A 1 393 ? 1.739 38.131 5.426 1.00 18.10 393 PRO A O 1
ATOM 3061 N N . MET A 1 394 ? 3.471 38.871 6.669 1.00 16.58 394 MET A N 1
ATOM 3062 C CA . MET A 1 394 ? 2.656 39.144 7.840 1.00 16.97 394 MET A CA 1
ATOM 3063 C C . MET A 1 394 ? 2.668 40.674 7.903 1.00 19.05 394 MET A C 1
ATOM 3064 O O . MET A 1 394 ? 3.138 41.333 6.961 1.00 16.85 394 MET A O 1
ATOM 3069 N N . SER A 1 395 ? 2.143 41.251 8.977 1.00 18.90 395 SER A N 1
ATOM 3070 C CA . SER A 1 395 ? 2.146 42.701 9.094 1.00 19.36 395 SER A CA 1
ATOM 3071 C C . SER A 1 395 ? 2.033 43.125 10.545 1.00 21.53 395 SER A C 1
ATOM 3072 O O . SER A 1 395 ? 1.624 42.340 11.400 1.00 23.58 395 SER A O 1
ATOM 3075 N N . TYR A 1 396 ? 2.413 44.366 10.820 1.00 22.22 396 TYR A N 1
ATOM 3076 C CA . TYR A 1 396 ? 2.366 44.886 12.177 1.00 23.68 396 TYR A CA 1
ATOM 3077 C C . TYR A 1 396 ? 1.430 46.087 12.257 1.00 24.22 396 TYR A C 1
ATOM 3078 O O . TYR A 1 396 ? 1.439 46.954 11.387 1.00 25.74 396 TYR A O 1
ATOM 3087 N N . ASN A 1 397 ? 0.608 46.124 13.298 1.00 24.78 397 ASN A N 1
ATOM 3088 C CA . ASN A 1 397 ? -0.317 47.231 13.488 1.00 24.93 397 ASN A CA 1
ATOM 3089 C C . ASN A 1 397 ? -0.007 47.909 14.820 1.00 24.19 397 ASN A C 1
ATOM 3090 O O . ASN A 1 397 ? -0.323 47.378 15.885 1.00 24.69 397 ASN A O 1
ATOM 3095 N N . PRO A 1 398 ? 0.601 49.102 14.774 1.00 23.84 398 PRO A N 1
ATOM 3096 C CA . PRO A 1 398 ? 0.957 49.859 15.979 1.00 24.37 398 PRO A CA 1
ATOM 3097 C C . PRO A 1 398 ? -0.216 50.251 16.883 1.00 25.96 398 PRO A C 1
ATOM 3098 O O . PRO A 1 398 ? -0.026 50.531 18.070 1.00 27.33 398 PRO A O 1
ATOM 3102 N N . ASP A 1 399 ? -1.424 50.271 16.333 1.00 26.05 399 ASP A N 1
ATOM 3103 C CA . ASP A 1 399 ? -2.594 50.634 17.120 1.00 27.49 399 ASP A CA 1
ATOM 3104 C C . ASP A 1 399 ? -3.087 49.465 17.964 1.00 29.08 399 ASP A C 1
ATOM 3105 O O . ASP A 1 399 ? -3.970 49.623 18.803 1.00 31.57 399 ASP A O 1
ATOM 3110 N N . THR A 1 400 ? -2.527 48.285 17.733 1.00 28.40 400 THR A N 1
ATOM 3111 C CA . THR A 1 400 ? -2.922 47.111 18.501 1.00 25.83 400 THR A CA 1
ATOM 3112 C C . THR A 1 400 ? -1.673 46.437 19.055 1.00 24.82 400 THR A C 1
ATOM 3113 O O . THR A 1 400 ? -1.726 45.748 20.068 1.00 25.29 400 THR A O 1
ATOM 3117 N N . GLY A 1 401 ? -0.544 46.653 18.387 1.00 24.29 401 GLY A N 1
ATOM 3118 C CA . GLY A 1 401 ? 0.698 46.043 18.822 1.00 22.80 401 GLY A CA 1
ATOM 3119 C C . GLY A 1 401 ? 0.720 44.573 18.437 1.00 23.28 401 GLY A C 1
ATOM 3120 O O . GLY A 1 401 ? 1.527 43.791 18.948 1.00 25.17 401 GLY A O 1
ATOM 3121 N N . LEU A 1 402 ? -0.171 44.191 17.530 1.00 20.99 402 LEU A N 1
ATOM 3122 C CA . LEU A 1 402 ? -0.247 42.801 17.100 1.00 20.56 402 LEU A CA 1
ATOM 3123 C C . LEU A 1 402 ? 0.368 42.577 15.721 1.00 20.31 402 LEU A C 1
ATOM 3124 O O . LEU A 1 402 ? 0.336 43.460 14.856 1.00 20.90 402 LEU A O 1
ATOM 3129 N N . VAL A 1 403 ? 0.942 41.390 15.538 1.00 19.76 403 VAL A N 1
ATOM 3130 C CA . VAL A 1 403 ? 1.543 40.992 14.272 1.00 17.21 403 VAL A CA 1
ATOM 3131 C C . VAL A 1 403 ? 0.601 39.937 13.696 1.00 18.93 403 VAL A C 1
ATOM 3132 O O . VAL A 1 403 ? 0.335 38.915 14.336 1.00 18.51 403 VAL A O 1
ATOM 3136 N N . TYR A 1 404 ? 0.088 40.190 12.497 1.00 18.70 404 TYR A N 1
ATOM 3137 C CA . TYR A 1 404 ? -0.853 39.272 11.867 1.00 20.23 404 TYR A CA 1
ATOM 3138 C C . TYR A 1 404 ? -0.143 38.293 10.940 1.00 19.62 404 TYR A C 1
ATOM 3139 O O . TYR A 1 404 ? 0.324 38.654 9.851 1.00 19.84 404 TYR A O 1
ATOM 3148 N N . ILE A 1 405 ? -0.083 37.044 11.396 1.00 17.86 405 ILE A N 1
ATOM 3149 C CA . ILE A 1 405 ? 0.611 35.970 10.690 1.00 17.29 405 ILE A CA 1
ATOM 3150 C C . ILE A 1 405 ? -0.240 34.922 9.985 1.00 16.94 405 ILE A C 1
ATOM 3151 O O . ILE A 1 405 ? -1.128 34.317 10.590 1.00 16.74 405 ILE A O 1
ATOM 3156 N N . PRO A 1 406 ? 0.023 34.696 8.690 1.00 16.46 406 PRO A N 1
ATOM 3157 C CA . PRO A 1 406 ? -0.735 33.685 7.950 1.00 17.08 406 PRO A CA 1
ATOM 3158 C C . PRO A 1 406 ? -0.011 32.367 8.271 1.00 16.62 406 PRO A C 1
ATOM 3159 O O . PRO A 1 406 ? 0.899 31.965 7.544 1.00 18.93 406 PRO A O 1
ATOM 3163 N N . ALA A 1 407 ? -0.410 31.723 9.371 1.00 14.01 407 ALA A N 1
ATOM 3164 C CA . ALA A 1 407 ? 0.215 30.486 9.849 1.00 14.04 407 ALA A CA 1
ATOM 3165 C C . ALA A 1 407 ? -0.269 29.162 9.284 1.00 15.06 407 ALA A C 1
ATOM 3166 O O . ALA A 1 407 ? -1.378 29.047 8.767 1.00 15.90 407 ALA A O 1
ATOM 3168 N N . HIS A 1 408 ? 0.584 28.152 9.418 1.00 15.62 408 HIS A N 1
ATOM 3169 C CA . HIS A 1 408 ? 0.284 26.811 8.937 1.00 15.77 408 HIS A CA 1
ATOM 3170 C C . HIS A 1 408 ? 0.470 25.767 10.014 1.00 15.56 408 HIS A C 1
ATOM 3171 O O . HIS A 1 408 ? 1.328 25.895 10.889 1.00 16.04 408 HIS A O 1
ATOM 3178 N N . ILE A 1 409 ? -0.343 24.725 9.932 1.00 16.34 409 ILE A N 1
ATOM 3179 C CA . ILE A 1 409 ? -0.203 23.588 10.817 1.00 15.36 409 ILE A CA 1
ATOM 3180 C C . ILE A 1 409 ? -0.140 22.420 9.843 1.00 15.81 409 ILE A C 1
ATOM 3181 O O . ILE A 1 409 ? -1.166 21.945 9.351 1.00 15.90 409 ILE A O 1
ATOM 3186 N N . MET A 1 410 ? 1.085 22.009 9.524 1.00 16.72 410 MET A N 1
ATOM 3187 C CA . MET A 1 410 ? 1.321 20.907 8.597 1.00 16.91 410 MET A CA 1
ATOM 3188 C C . MET A 1 410 ? 2.503 20.052 9.043 1.00 17.92 410 MET A C 1
ATOM 3189 O O . MET A 1 410 ? 3.345 20.486 9.832 1.00 19.37 410 MET A O 1
ATOM 3194 N N . SER A 1 411 ? 2.553 18.824 8.545 1.00 17.50 411 SER A N 1
ATOM 3195 C CA . SER A 1 411 ? 3.617 17.904 8.913 1.00 18.74 411 SER A CA 1
ATOM 3196 C C . SER A 1 411 ? 3.880 16.902 7.794 1.00 18.58 411 SER A C 1
ATOM 3197 O O . SER A 1 411 ? 3.040 16.693 6.915 1.00 17.75 411 SER A O 1
ATOM 3200 N N . ALA A 1 412 ? 5.054 16.289 7.829 1.00 20.06 412 ALA A N 1
ATOM 3201 C CA . ALA A 1 412 ? 5.429 15.310 6.816 1.00 21.93 412 ALA A CA 1
ATOM 3202 C C . ALA A 1 412 ? 6.531 14.428 7.367 1.00 22.53 412 ALA A C 1
ATOM 3203 O O . ALA A 1 412 ? 7.108 14.728 8.411 1.00 24.33 412 ALA A O 1
ATOM 3205 N N . TYR A 1 413 ? 6.816 13.335 6.667 1.00 25.32 413 TYR A N 1
ATOM 3206 C CA . TYR A 1 413 ? 7.864 12.422 7.094 1.00 25.78 413 TYR A CA 1
ATOM 3207 C C . TYR A 1 413 ? 9.232 12.833 6.552 1.00 26.16 413 TYR A C 1
ATOM 3208 O O . TYR A 1 413 ? 9.341 13.417 5.474 1.00 25.11 413 TYR A O 1
ATOM 3217 N N . TYR A 1 414 ? 10.268 12.530 7.325 1.00 26.15 414 TYR A N 1
ATOM 3218 C CA . TYR A 1 414 ? 11.646 12.804 6.941 1.00 27.29 414 TYR A CA 1
ATOM 3219 C C . TYR A 1 414 ? 12.392 11.505 7.186 1.00 27.61 414 TYR A C 1
ATOM 3220 O O . TYR A 1 414 ? 12.566 11.093 8.332 1.00 28.65 414 TYR A O 1
ATOM 3229 N N . GLU A 1 415 ? 12.823 10.853 6.113 1.00 28.71 415 GLU A N 1
ATOM 3230 C CA . GLU A 1 415 ? 13.522 9.579 6.247 1.00 30.22 415 GLU A CA 1
ATOM 3231 C C . GLU A 1 415 ? 14.930 9.632 5.686 1.00 29.07 415 GLU A C 1
ATOM 3232 O O . GLU A 1 415 ? 15.143 10.095 4.571 1.00 29.80 415 GLU A O 1
ATOM 3238 N N . HIS A 1 416 ? 15.887 9.139 6.464 1.00 29.48 416 HIS A N 1
ATOM 3239 C CA . HIS A 1 416 ? 17.292 9.131 6.065 1.00 27.87 416 HIS A CA 1
ATOM 3240 C C . HIS A 1 416 ? 17.629 8.002 5.092 1.00 26.61 416 HIS A C 1
ATOM 3241 O O . HIS A 1 416 ? 17.247 6.856 5.303 1.00 27.99 416 HIS A O 1
ATOM 3248 N N . ILE A 1 417 ? 18.330 8.348 4.018 1.00 26.19 417 ILE A N 1
ATOM 3249 C CA . ILE A 1 417 ? 18.769 7.378 3.020 1.00 26.43 417 ILE A CA 1
ATOM 3250 C C . ILE A 1 417 ? 20.127 6.883 3.521 1.00 28.32 417 ILE A C 1
ATOM 3251 O O . ILE A 1 417 ? 21.030 7.685 3.763 1.00 28.31 417 ILE A O 1
ATOM 3256 N N . PRO A 1 418 ? 20.287 5.557 3.688 1.00 31.17 418 PRO A N 1
ATOM 3257 C CA . PRO A 1 418 ? 21.537 4.954 4.172 1.00 32.52 418 PRO A CA 1
ATOM 3258 C C . PRO A 1 418 ? 22.816 5.238 3.373 1.00 35.28 418 PRO A C 1
ATOM 3259 O O . PRO A 1 418 ? 23.885 5.411 3.960 1.00 34.72 418 PRO A O 1
ATOM 3263 N N . GLU A 1 419 ? 22.718 5.285 2.048 1.00 38.18 419 GLU A N 1
ATOM 3264 C CA . GLU A 1 419 ? 23.892 5.562 1.222 1.00 41.74 419 GLU A CA 1
ATOM 3265 C C . GLU A 1 419 ? 23.990 7.022 0.800 1.00 41.00 419 GLU A C 1
ATOM 3266 O O . GLU A 1 419 ? 22.997 7.636 0.417 1.00 39.72 419 GLU A O 1
ATOM 3272 N N . ALA A 1 420 ? 25.201 7.566 0.865 1.00 41.31 420 ALA A N 1
ATOM 3273 C CA . ALA A 1 420 ? 25.445 8.953 0.482 1.00 42.96 420 ALA A CA 1
ATOM 3274 C C . ALA A 1 420 ? 24.955 9.209 -0.941 1.00 43.04 420 ALA A C 1
ATOM 3275 O O . ALA A 1 420 ? 25.501 8.666 -1.899 1.00 42.74 420 ALA A O 1
ATOM 3277 N N . PRO A 1 421 ? 23.912 10.042 -1.097 1.00 44.05 421 PRO A N 1
ATOM 3278 C CA . PRO A 1 421 ? 23.384 10.339 -2.432 1.00 43.83 421 PRO A CA 1
ATOM 3279 C C . PRO A 1 421 ? 24.484 10.894 -3.325 1.00 43.04 421 PRO A C 1
ATOM 3280 O O . PRO A 1 421 ? 25.415 11.534 -2.839 1.00 42.12 421 PRO A O 1
ATOM 3284 N N . LYS A 1 422 ? 24.383 10.642 -4.626 1.00 43.47 422 LYS A N 1
ATOM 3285 C CA . LYS A 1 422 ? 25.386 11.132 -5.567 1.00 44.12 422 LYS A CA 1
ATOM 3286 C C . LYS A 1 422 ? 24.754 12.222 -6.427 1.00 40.99 422 LYS A C 1
ATOM 3287 O O . LYS A 1 422 ? 23.686 12.023 -7.002 1.00 40.92 422 LYS A O 1
ATOM 3293 N N . ARG A 1 423 ? 25.418 13.373 -6.509 1.00 37.96 423 ARG A N 1
ATOM 3294 C CA . ARG A 1 423 ? 24.908 14.500 -7.283 1.00 35.15 423 ARG A CA 1
ATOM 3295 C C . ARG A 1 423 ? 24.499 14.087 -8.699 1.00 32.79 423 ARG A C 1
ATOM 3296 O O . ARG A 1 423 ? 25.172 13.285 -9.351 1.00 31.11 423 ARG A O 1
ATOM 3304 N N . ASN A 1 424 ? 23.387 14.640 -9.169 1.00 29.20 424 ASN A N 1
ATOM 3305 C CA . ASN A 1 424 ? 22.891 14.343 -10.506 1.00 26.15 424 ASN A CA 1
ATOM 3306 C C . ASN A 1 424 ? 23.071 15.582 -11.386 1.00 24.25 424 ASN A C 1
ATOM 3307 O O . ASN A 1 424 ? 22.830 16.701 -10.941 1.00 23.79 424 ASN A O 1
ATOM 3312 N N . PRO A 1 425 ? 23.500 15.396 -12.645 1.00 22.57 425 PRO A N 1
ATOM 3313 C CA . PRO A 1 425 ? 23.710 16.509 -13.581 1.00 22.25 425 PRO A CA 1
ATOM 3314 C C . PRO A 1 425 ? 22.444 17.186 -14.122 1.00 22.08 425 PRO A C 1
ATOM 3315 O O . PRO A 1 425 ? 22.498 18.338 -14.563 1.00 23.83 425 PRO A O 1
ATOM 3319 N N . PHE A 1 426 ? 21.311 16.487 -14.091 1.00 19.46 426 PHE A N 1
ATOM 3320 C CA . PHE A 1 426 ? 20.061 17.067 -14.581 1.00 20.35 426 PHE A CA 1
ATOM 3321 C C . PHE A 1 426 ? 19.651 18.221 -13.653 1.00 20.69 426 PHE A C 1
ATOM 3322 O O . PHE A 1 426 ? 19.515 18.040 -12.442 1.00 20.01 426 PHE A O 1
ATOM 3330 N N . LYS A 1 427 ? 19.446 19.401 -14.233 1.00 21.52 427 LYS A N 1
ATOM 3331 C CA . LYS A 1 427 ? 19.119 20.603 -13.464 1.00 21.22 427 LYS A CA 1
ATOM 3332 C C . LYS A 1 427 ? 17.663 20.838 -13.072 1.00 21.21 427 LYS A C 1
ATOM 3333 O O . LYS A 1 427 ? 17.383 21.786 -12.346 1.00 19.80 427 LYS A O 1
ATOM 3339 N N . SER A 1 428 ? 16.740 19.993 -13.528 1.00 20.99 428 SER A N 1
ATOM 3340 C CA . SER A 1 428 ? 15.328 20.204 -13.205 1.00 20.75 428 SER A CA 1
ATOM 3341 C C . SER A 1 428 ? 14.706 19.196 -12.242 1.00 21.15 428 SER A C 1
ATOM 3342 O O . SER A 1 428 ? 13.491 19.019 -12.226 1.00 24.86 428 SER A O 1
ATOM 3345 N N . MET A 1 429 ? 15.528 18.546 -11.429 1.00 21.57 429 MET A N 1
ATOM 3346 C CA . MET A 1 429 ? 15.018 17.566 -10.480 1.00 19.32 429 MET A CA 1
ATOM 3347 C C . MET A 1 429 ? 15.463 17.922 -9.063 1.00 18.22 429 MET A C 1
ATOM 3348 O O . MET A 1 429 ? 16.601 18.342 -8.846 1.00 17.31 429 MET A O 1
ATOM 3353 N N . TYR A 1 430 ? 14.568 17.757 -8.099 1.00 15.92 430 TYR A N 1
ATOM 3354 C CA . TYR A 1 430 ? 14.918 18.046 -6.717 1.00 16.17 430 TYR A CA 1
ATOM 3355 C C . TYR A 1 430 ? 16.075 17.136 -6.320 1.00 16.65 430 TYR A C 1
ATOM 3356 O O . TYR A 1 430 ? 16.201 16.024 -6.825 1.00 16.85 430 TYR A O 1
ATOM 3365 N N . GLN A 1 431 ? 16.923 17.621 -5.425 1.00 16.58 431 GLN A N 1
ATOM 3366 C CA . GLN A 1 431 ? 18.033 16.838 -4.901 1.00 18.25 431 GLN A CA 1
ATOM 3367 C C . GLN A 1 431 ? 18.132 17.231 -3.434 1.00 18.36 431 GLN A C 1
ATOM 3368 O O . GLN A 1 431 ? 18.944 18.058 -3.038 1.00 19.81 431 GLN A O 1
ATOM 3374 N N . LEU A 1 432 ? 17.261 16.621 -2.641 1.00 20.52 432 LEU A N 1
ATOM 3375 C CA . LEU A 1 432 ? 17.170 16.881 -1.213 1.00 21.37 432 LEU A CA 1
ATOM 3376 C C . LEU A 1 432 ? 18.126 16.024 -0.395 1.00 22.89 432 LEU A C 1
ATOM 3377 O O . LEU A 1 432 ? 18.473 16.378 0.735 1.00 24.65 432 LEU A O 1
ATOM 3382 N N . GLY A 1 433 ? 18.547 14.898 -0.960 1.00 23.22 433 GLY A N 1
ATOM 3383 C CA . GLY A 1 433 ? 19.461 14.021 -0.251 1.00 22.76 433 GLY A CA 1
ATOM 3384 C C . GLY A 1 433 ? 18.779 13.236 0.853 1.00 23.80 433 GLY A C 1
ATOM 3385 O O . GLY A 1 433 ? 19.434 12.699 1.746 1.00 24.73 433 GLY A O 1
ATOM 3386 N N . LEU A 1 434 ? 17.455 13.183 0.807 1.00 24.62 434 LEU A N 1
ATOM 3387 C CA . LEU A 1 434 ? 16.691 12.441 1.805 1.00 25.30 434 LEU A CA 1
ATOM 3388 C C . LEU A 1 434 ? 15.331 12.131 1.208 1.00 24.59 434 LEU A C 1
ATOM 3389 O O . LEU A 1 434 ? 15.018 12.579 0.111 1.00 25.26 434 LEU A O 1
ATOM 3394 N N . ARG A 1 435 ? 14.528 11.370 1.938 1.00 26.33 435 ARG A N 1
ATOM 3395 C CA . ARG A 1 435 ? 13.204 10.994 1.480 1.00 28.25 435 ARG A CA 1
ATOM 3396 C C . ARG A 1 435 ? 12.177 11.727 2.336 1.00 27.75 435 ARG A C 1
ATOM 3397 O O . ARG A 1 435 ? 12.185 11.620 3.563 1.00 28.17 435 ARG A O 1
ATOM 3405 N N . THR A 1 436 ? 11.305 12.491 1.688 1.00 27.56 436 THR A N 1
ATOM 3406 C CA . THR A 1 436 ? 10.288 13.251 2.402 1.00 27.37 436 THR A CA 1
ATOM 3407 C C . THR A 1 436 ? 9.017 13.363 1.584 1.00 27.46 436 THR A C 1
ATOM 3408 O O . THR A 1 436 ? 9.001 13.055 0.389 1.00 27.53 436 THR A O 1
ATOM 3412 N N . GLY A 1 437 ? 7.954 13.806 2.244 1.00 25.95 437 GLY A N 1
ATOM 3413 C CA . GLY A 1 437 ? 6.686 13.981 1.571 1.00 25.32 437 GLY A CA 1
ATOM 3414 C C . GLY A 1 437 ? 5.954 12.704 1.239 1.00 25.91 437 GLY A C 1
ATOM 3415 O O . GLY A 1 437 ? 4.987 12.729 0.478 1.00 25.03 437 GLY A O 1
ATOM 3416 N N . MET A 1 438 ? 6.397 11.581 1.791 1.00 27.97 438 MET A N 1
ATOM 3417 C CA . MET A 1 438 ? 5.709 10.330 1.510 1.00 29.76 438 MET A CA 1
ATOM 3418 C C . MET A 1 438 ? 4.311 10.383 2.108 1.00 30.09 438 MET A C 1
ATOM 3419 O O . MET A 1 438 ? 4.125 10.799 3.254 1.00 28.44 438 MET A O 1
ATOM 3424 N N . MET A 1 439 ? 3.330 9.978 1.312 1.00 30.59 439 MET A N 1
ATOM 3425 C CA . MET A 1 439 ? 1.938 9.961 1.735 1.00 31.72 439 MET A CA 1
ATOM 3426 C C . MET A 1 439 ? 1.177 8.899 0.959 1.00 31.91 439 MET A C 1
ATOM 3427 O O . MET A 1 439 ? 1.670 8.386 -0.043 1.00 32.70 439 MET A O 1
ATOM 3432 N N . PRO A 1 440 ? -0.032 8.543 1.420 1.00 31.83 440 PRO A N 1
ATOM 3433 C CA . PRO A 1 440 ? -0.815 7.525 0.722 1.00 31.91 440 PRO A CA 1
ATOM 3434 C C . PRO A 1 440 ? -1.045 7.851 -0.743 1.00 31.88 440 PRO A C 1
ATOM 3435 O O . PRO A 1 440 ? -1.076 9.014 -1.143 1.00 31.68 440 PRO A O 1
ATOM 3439 N N . GLU A 1 441 ? -1.200 6.801 -1.535 1.00 31.09 441 GLU A N 1
ATOM 3440 C CA . GLU A 1 441 ? -1.449 6.935 -2.954 1.00 31.71 441 GLU A CA 1
ATOM 3441 C C . GLU A 1 441 ? -2.965 6.955 -3.166 1.00 31.56 441 GLU A C 1
ATOM 3442 O O . GLU A 1 441 ? -3.477 7.681 -4.022 1.00 32.96 441 GLU A O 1
ATOM 3448 N N . GLY A 1 442 ? -3.674 6.156 -2.372 1.00 29.48 442 GLY A N 1
ATOM 3449 C CA . GLY A 1 442 ? -5.121 6.090 -2.478 1.00 30.10 442 GLY A CA 1
ATOM 3450 C C . GLY A 1 442 ? -5.809 7.366 -2.026 1.00 30.60 442 GLY A C 1
ATOM 3451 O O . GLY A 1 442 ? -5.325 8.055 -1.128 1.00 30.30 442 GLY A O 1
ATOM 3452 N N . ALA A 1 443 ? -6.943 7.679 -2.646 1.00 30.62 443 ALA A N 1
ATOM 3453 C CA . ALA A 1 443 ? -7.705 8.877 -2.315 1.00 31.88 443 ALA A CA 1
ATOM 3454 C C . ALA A 1 443 ? -8.135 8.939 -0.844 1.00 33.64 443 ALA A C 1
ATOM 3455 O O . ALA A 1 443 ? -8.108 10.008 -0.233 1.00 33.87 443 ALA A O 1
ATOM 3457 N N . GLU A 1 444 ? -8.532 7.803 -0.275 1.00 34.28 444 GLU A N 1
ATOM 3458 C CA . GLU A 1 444 ? -8.956 7.786 1.120 1.00 35.44 444 GLU A CA 1
ATOM 3459 C C . GLU A 1 444 ? -7.838 8.280 2.019 1.00 33.87 444 GLU A C 1
ATOM 3460 O O . GLU A 1 444 ? -8.047 9.151 2.860 1.00 35.13 444 GLU A O 1
ATOM 3466 N N . GLY A 1 445 ? -6.651 7.709 1.835 1.00 31.97 445 GLY A N 1
ATOM 3467 C CA . GLY A 1 445 ? -5.499 8.092 2.631 1.00 30.68 445 GLY A CA 1
ATOM 3468 C C . GLY A 1 445 ? -5.144 9.560 2.504 1.00 29.11 445 GLY A C 1
ATOM 3469 O O . GLY A 1 445 ? -4.849 10.223 3.499 1.00 28.86 445 GLY A O 1
ATOM 3470 N N . LEU A 1 446 ? -5.171 10.069 1.276 1.00 27.97 446 LEU A N 1
ATOM 3471 C CA . LEU A 1 446 ? -4.853 11.470 1.023 1.00 26.92 446 LEU A CA 1
ATOM 3472 C C . LEU A 1 446 ? -5.811 12.390 1.760 1.00 26.82 446 LEU A C 1
ATOM 3473 O O . LEU A 1 446 ? -5.387 13.337 2.415 1.00 25.69 446 LEU A O 1
ATOM 3478 N N . LEU A 1 447 ? -7.103 12.108 1.645 1.00 27.70 447 LEU A N 1
ATOM 3479 C CA . LEU A 1 447 ? -8.112 12.927 2.299 1.00 29.21 447 LEU A CA 1
ATOM 3480 C C . LEU A 1 447 ? -7.864 12.927 3.804 1.00 29.60 447 LEU A C 1
ATOM 3481 O O . LEU A 1 447 ? -7.877 13.975 4.454 1.00 28.19 447 LEU A O 1
ATOM 3486 N N . GLU A 1 448 ? -7.623 11.742 4.351 1.00 29.09 448 GLU A N 1
ATOM 3487 C CA . GLU A 1 448 ? -7.368 11.597 5.778 1.00 29.74 448 GLU A CA 1
ATOM 3488 C C . GLU A 1 448 ? -6.146 12.416 6.195 1.00 30.64 448 GLU A C 1
ATOM 3489 O O . GLU A 1 448 ? -6.137 13.062 7.246 1.00 31.58 448 GLU A O 1
ATOM 3495 N N . MET A 1 449 ? -5.108 12.385 5.369 1.00 30.46 449 MET A N 1
ATOM 3496 C CA . MET A 1 449 ? -3.907 13.139 5.674 1.00 28.86 449 MET A CA 1
ATOM 3497 C C . MET A 1 449 ? -4.181 14.640 5.604 1.00 26.78 449 MET A C 1
ATOM 3498 O O . MET A 1 449 ? -3.695 15.402 6.437 1.00 26.89 449 MET A O 1
ATOM 3503 N N . ALA A 1 450 ? -4.964 15.056 4.612 1.00 24.22 450 ALA A N 1
ATOM 3504 C CA . ALA A 1 450 ? -5.289 16.467 4.436 1.00 24.11 450 ALA A CA 1
ATOM 3505 C C . ALA A 1 450 ? -6.003 17.041 5.656 1.00 24.67 450 ALA A C 1
ATOM 3506 O O . ALA A 1 450 ? -5.854 18.220 5.972 1.00 25.35 450 ALA A O 1
ATOM 3508 N N . LYS A 1 451 ? -6.778 16.201 6.336 1.00 25.11 451 LYS A N 1
ATOM 3509 C CA . LYS A 1 451 ? -7.516 16.627 7.518 1.00 23.07 451 LYS A CA 1
ATOM 3510 C C . LYS A 1 451 ? -6.583 16.963 8.674 1.00 22.67 451 LYS A C 1
ATOM 3511 O O . LYS A 1 451 ? -6.990 17.620 9.634 1.00 23.67 451 LYS A O 1
ATOM 3517 N N . SER A 1 452 ? -5.334 16.509 8.587 1.00 22.82 452 SER A N 1
ATOM 3518 C CA . SER A 1 452 ? -4.350 16.798 9.630 1.00 22.74 452 SER A CA 1
ATOM 3519 C C . SER A 1 452 ? -3.648 18.132 9.350 1.00 22.62 452 SER A C 1
ATOM 3520 O O . SER A 1 452 ? -2.896 18.635 10.182 1.00 24.52 452 SER A O 1
ATOM 3523 N N . TRP A 1 453 ? -3.901 18.700 8.177 1.00 21.24 453 TRP A N 1
ATOM 3524 C CA . TRP A 1 453 ? -3.300 19.975 7.801 1.00 22.16 453 TRP A CA 1
ATOM 3525 C C . TRP A 1 453 ? -4.353 21.071 7.890 1.00 21.88 453 TRP A C 1
ATOM 3526 O O . TRP A 1 453 ? -5.519 20.853 7.564 1.00 24.79 453 TRP A O 1
ATOM 3537 N N . SER A 1 454 ? -3.938 22.251 8.335 1.00 20.72 454 SER A N 1
ATOM 3538 C CA . SER A 1 454 ? -4.847 23.379 8.448 1.00 20.81 454 SER A CA 1
ATOM 3539 C C . SER A 1 454 ? -4.057 24.679 8.497 1.00 21.46 454 SER A C 1
ATOM 3540 O O . SER A 1 454 ? -2.845 24.674 8.714 1.00 24.72 454 SER A O 1
ATOM 3543 N N . GLY A 1 455 ? -4.744 25.795 8.285 1.00 22.57 455 GLY A N 1
ATOM 3544 C CA . GLY A 1 455 ? -4.081 27.085 8.327 1.00 22.68 455 GLY A CA 1
ATOM 3545 C C . GLY A 1 455 ? -4.800 28.006 9.289 1.00 23.13 455 GLY A C 1
ATOM 3546 O O . GLY A 1 455 ? -5.872 27.673 9.785 1.00 23.90 455 GLY A O 1
ATOM 3547 N N . LYS A 1 456 ? -4.221 29.167 9.564 1.00 24.72 456 LYS A N 1
ATOM 3548 C CA . LYS A 1 456 ? -4.870 30.099 10.469 1.00 23.32 456 LYS A CA 1
ATOM 3549 C C . LYS A 1 456 ? -4.181 31.445 10.561 1.00 21.92 456 LYS A C 1
ATOM 3550 O O . LYS A 1 456 ? -2.956 31.529 10.595 1.00 23.31 456 LYS A O 1
ATOM 3556 N N . LEU A 1 457 ? -4.988 32.498 10.593 1.00 20.32 457 LEU A N 1
ATOM 3557 C CA . LEU A 1 457 ? -4.481 33.849 10.728 1.00 20.20 457 LEU A CA 1
ATOM 3558 C C . LEU A 1 457 ? -4.241 34.043 12.216 1.00 20.75 457 LEU A C 1
ATOM 3559 O O . LEU A 1 457 ? -5.163 33.909 13.023 1.00 21.39 457 LEU A O 1
ATOM 3564 N N . ILE A 1 458 ? -3.004 34.340 12.588 1.00 21.30 458 ILE A N 1
ATOM 3565 C CA . ILE A 1 458 ? -2.696 34.545 13.994 1.00 21.74 458 ILE A CA 1
ATOM 3566 C C . ILE A 1 458 ? -2.389 36.001 14.288 1.00 21.58 458 ILE A C 1
ATOM 3567 O O . ILE A 1 458 ? -1.484 36.578 13.693 1.00 23.63 458 ILE A O 1
ATOM 3572 N N . ALA A 1 459 ? -3.154 36.598 15.194 1.00 20.68 459 ALA A N 1
ATOM 3573 C CA . ALA A 1 459 ? -2.907 37.980 15.593 1.00 19.29 459 ALA A CA 1
ATOM 3574 C C . ALA A 1 459 ? -2.030 37.832 16.836 1.00 20.23 459 ALA A C 1
ATOM 3575 O O . ALA A 1 459 ? -2.528 37.671 17.950 1.00 20.85 459 ALA A O 1
ATOM 3577 N N . TRP A 1 460 ? -0.719 37.878 16.625 1.00 21.82 460 TRP A N 1
ATOM 3578 C CA . TRP A 1 460 ? 0.255 37.690 17.691 1.00 22.20 460 TRP A CA 1
ATOM 3579 C C . TRP A 1 460 ? 0.732 38.965 18.371 1.00 22.64 460 TRP A C 1
ATOM 3580 O O . TRP A 1 460 ? 1.010 39.967 17.716 1.00 22.01 460 TRP A O 1
ATOM 3591 N N . ASP A 1 461 ? 0.814 38.910 19.696 1.00 22.91 461 ASP A N 1
ATOM 3592 C CA . ASP A 1 461 ? 1.290 40.033 20.497 1.00 23.41 461 ASP A CA 1
ATOM 3593 C C . ASP A 1 461 ? 2.757 39.727 20.808 1.00 23.70 461 ASP A C 1
ATOM 3594 O O . ASP A 1 461 ? 3.060 38.870 21.641 1.00 23.56 461 ASP A O 1
ATOM 3599 N N . PRO A 1 462 ? 3.686 40.420 20.125 1.00 22.46 462 PRO A N 1
ATOM 3600 C CA . PRO A 1 462 ? 5.130 40.235 20.300 1.00 21.70 462 PRO A CA 1
ATOM 3601 C C . PRO A 1 462 ? 5.693 40.534 21.682 1.00 23.27 462 PRO A C 1
ATOM 3602 O O . PRO A 1 462 ? 6.763 40.030 22.041 1.00 24.24 462 PRO A O 1
ATOM 3606 N N . VAL A 1 463 ? 4.982 41.341 22.459 1.00 21.07 463 VAL A N 1
ATOM 3607 C CA . VAL A 1 463 ? 5.452 41.676 23.793 1.00 20.76 463 VAL A CA 1
ATOM 3608 C C . VAL A 1 463 ? 5.051 40.608 24.806 1.00 22.80 463 VAL A C 1
ATOM 3609 O O . VAL A 1 463 ? 5.877 40.175 25.611 1.00 24.60 463 VAL A O 1
ATOM 3613 N N . LYS A 1 464 ? 3.791 40.185 24.764 1.00 23.13 464 LYS A N 1
ATOM 3614 C CA . LYS A 1 464 ? 3.295 39.159 25.677 1.00 26.61 464 LYS A CA 1
ATOM 3615 C C . LYS A 1 464 ? 3.725 37.771 25.230 1.00 28.21 464 LYS A C 1
ATOM 3616 O O . LYS A 1 464 ? 3.764 36.842 26.037 1.00 30.20 464 LYS A O 1
ATOM 3622 N N . GLN A 1 465 ? 4.038 37.627 23.945 1.00 29.23 465 GLN A N 1
ATOM 3623 C CA . GLN A 1 465 ? 4.423 36.327 23.413 1.00 30.54 465 GLN A CA 1
ATOM 3624 C C . GLN A 1 465 ? 3.182 35.439 23.510 1.00 28.81 465 GLN A C 1
ATOM 3625 O O . GLN A 1 465 ? 3.248 34.297 23.964 1.00 28.68 465 GLN A O 1
ATOM 3631 N N . GLN A 1 466 ? 2.051 35.990 23.082 1.00 27.28 466 GLN A N 1
ATOM 3632 C CA . GLN A 1 466 ? 0.771 35.287 23.113 1.00 26.99 466 GLN A CA 1
ATOM 3633 C C . GLN A 1 466 ? -0.126 35.690 21.945 1.00 24.77 466 GLN A C 1
ATOM 3634 O O . GLN A 1 466 ? -0.047 36.811 21.447 1.00 24.54 466 GLN A O 1
ATOM 3640 N N . ALA A 1 467 ? -1.002 34.782 21.531 1.00 22.89 467 ALA A N 1
ATOM 3641 C CA . ALA A 1 467 ? -1.930 35.074 20.447 1.00 22.63 467 ALA A CA 1
ATOM 3642 C C . ALA A 1 467 ? -3.125 35.856 21.001 1.00 22.10 467 ALA A C 1
ATOM 3643 O O . ALA A 1 467 ? -3.821 35.382 21.901 1.00 20.73 467 ALA A O 1
ATOM 3645 N N . ALA A 1 468 ? -3.350 37.057 20.474 1.00 21.47 468 ALA A N 1
ATOM 3646 C CA . ALA A 1 468 ? -4.466 37.895 20.922 1.00 22.65 468 ALA A CA 1
ATOM 3647 C C . ALA A 1 468 ? -5.769 37.269 20.441 1.00 22.57 468 ALA A C 1
ATOM 3648 O O . ALA A 1 468 ? -6.772 37.271 21.151 1.00 22.86 468 ALA A O 1
ATOM 3650 N N . TRP A 1 469 ? -5.742 36.761 19.212 1.00 24.77 469 TRP A N 1
ATOM 3651 C CA . TRP A 1 469 ? -6.877 36.067 18.609 1.00 24.02 469 TRP A CA 1
ATOM 3652 C C . TRP A 1 469 ? -6.399 35.241 17.418 1.00 24.71 469 TRP A C 1
ATOM 3653 O O . TRP A 1 469 ? -5.292 35.456 16.912 1.00 24.98 469 TRP A O 1
ATOM 3664 N N . GLU A 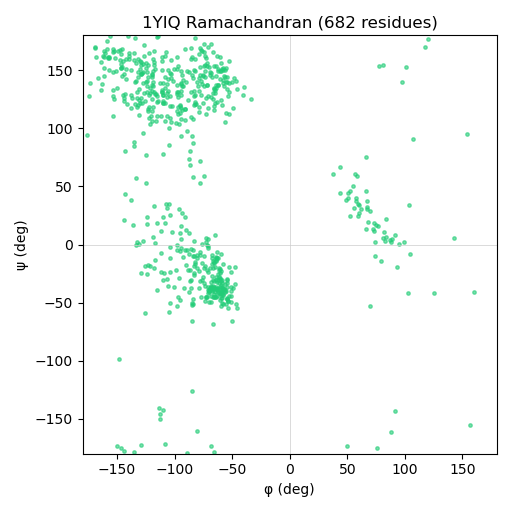1 470 ? -7.219 34.285 16.992 1.00 23.30 470 GLU A N 1
ATOM 3665 C CA . GLU A 1 470 ? -6.880 33.418 15.865 1.00 24.01 470 GLU A CA 1
ATOM 3666 C C . GLU A 1 470 ? -8.119 33.048 15.041 1.00 23.25 470 GLU A C 1
ATOM 3667 O O . GLU A 1 470 ? -9.211 32.874 15.588 1.00 24.20 470 GLU A O 1
ATOM 3673 N N . VAL A 1 471 ? -7.934 32.931 13.728 1.00 21.31 471 VAL A N 1
ATOM 3674 C CA . VAL A 1 471 ? -9.004 32.579 12.796 1.00 21.40 471 VAL A CA 1
ATOM 3675 C C . VAL A 1 471 ? -8.525 31.409 11.942 1.00 23.20 471 VAL A C 1
ATOM 3676 O O . VAL A 1 471 ? -7.510 31.501 11.252 1.00 22.32 471 VAL A O 1
ATOM 3680 N N . PRO A 1 472 ? -9.261 30.290 11.972 1.00 24.84 472 PRO A N 1
ATOM 3681 C CA . PRO A 1 472 ? -8.908 29.088 11.210 1.00 24.53 472 PRO A CA 1
ATOM 3682 C C . PRO A 1 472 ? -9.312 29.042 9.737 1.00 23.79 472 PRO A C 1
ATOM 3683 O O . PRO A 1 472 ? -10.316 29.627 9.329 1.00 23.80 472 PRO A O 1
ATOM 3687 N N . TYR A 1 473 ? -8.501 28.332 8.955 1.00 22.36 473 TYR A N 1
ATOM 3688 C CA . TYR A 1 473 ? -8.731 28.136 7.529 1.00 20.61 473 TYR A CA 1
ATOM 3689 C C . TYR A 1 473 ? -8.652 26.635 7.276 1.00 21.12 473 TYR A C 1
ATOM 3690 O O . TYR A 1 473 ? -7.890 25.929 7.939 1.00 20.30 473 TYR A O 1
ATOM 3699 N N . VAL A 1 474 ? -9.430 26.154 6.314 1.00 20.82 474 VAL A N 1
ATOM 3700 C CA . VAL A 1 474 ? -9.463 24.731 6.003 1.00 22.33 474 VAL A CA 1
ATOM 3701 C C . VAL A 1 474 ? -8.119 24.142 5.562 1.00 21.81 474 VAL A C 1
ATOM 3702 O O . VAL A 1 474 ? -7.854 22.963 5.788 1.00 23.44 474 VAL A O 1
ATOM 3706 N N . THR A 1 475 ? -7.271 24.950 4.937 1.00 21.29 475 THR A N 1
ATOM 3707 C CA . THR A 1 475 ? -5.968 24.459 4.488 1.00 20.33 475 THR A CA 1
ATOM 3708 C C . THR A 1 475 ? -4.895 25.535 4.623 1.00 19.87 475 THR A C 1
ATOM 3709 O O . THR A 1 475 ? -5.163 26.638 5.094 1.00 20.73 475 THR A O 1
ATOM 3713 N N . ILE A 1 476 ? -3.681 25.206 4.200 1.00 19.78 476 ILE A N 1
ATOM 3714 C CA . ILE A 1 476 ? -2.563 26.131 4.281 1.00 17.21 476 ILE A CA 1
ATOM 3715 C C . ILE A 1 476 ? -2.455 26.996 3.036 1.00 18.28 476 ILE A C 1
ATOM 3716 O O . ILE A 1 476 ? -3.260 26.888 2.105 1.00 18.95 476 ILE A O 1
ATOM 3721 N N . PHE A 1 477 ? -1.436 27.850 3.041 1.00 17.15 477 PHE A N 1
ATOM 3722 C CA . PHE A 1 477 ? -1.137 28.772 1.954 1.00 15.79 477 PHE A CA 1
ATOM 3723 C C . PHE A 1 477 ? -2.155 29.875 1.719 1.00 17.38 477 PHE A C 1
ATOM 3724 O O . PHE A 1 477 ? -2.427 30.264 0.581 1.00 18.03 477 PHE A O 1
ATOM 3732 N N . ASN A 1 478 ? -2.695 30.388 2.819 1.00 16.82 478 ASN A N 1
ATOM 3733 C CA . ASN A 1 478 ? -3.642 31.488 2.771 1.00 17.59 478 ASN A CA 1
ATOM 3734 C C . ASN A 1 478 ? -2.769 32.708 2.499 1.00 18.17 478 ASN A C 1
ATOM 3735 O O . ASN A 1 478 ? -1.549 32.624 2.621 1.00 17.51 478 ASN A O 1
ATOM 3740 N N . GLY A 1 479 ? -3.384 33.828 2.135 1.00 17.00 479 GLY A N 1
ATOM 3741 C CA . GLY A 1 479 ? -2.612 35.008 1.789 1.00 17.18 479 GLY A CA 1
ATOM 3742 C C . GLY A 1 479 ? -1.873 35.794 2.851 1.00 18.20 479 GLY A C 1
ATOM 3743 O O . GLY A 1 479 ? -2.041 35.586 4.051 1.00 19.44 479 GLY A O 1
ATOM 3744 N N . GLY A 1 480 ? -1.037 36.712 2.380 1.00 18.67 480 GLY A N 1
ATOM 3745 C CA . GLY A 1 480 ? -0.284 37.567 3.273 1.00 18.76 480 GLY A CA 1
ATOM 3746 C C . GLY A 1 480 ? -1.253 38.585 3.826 1.00 20.06 480 GLY A C 1
ATOM 3747 O O . GLY A 1 480 ? -2.355 38.738 3.292 1.00 18.84 480 GLY A O 1
ATOM 3748 N N . THR A 1 481 ? -0.855 39.289 4.880 1.00 20.18 481 THR A N 1
ATOM 3749 C CA . THR A 1 481 ? -1.729 40.274 5.504 1.00 19.45 481 THR A CA 1
ATOM 3750 C C . THR A 1 481 ? -1.360 41.735 5.267 1.00 19.97 481 THR A C 1
ATOM 3751 O O . THR A 1 481 ? -0.259 42.055 4.823 1.00 21.38 481 THR A O 1
ATOM 3755 N N . LEU A 1 482 ? -2.310 42.609 5.585 1.00 20.57 482 LEU A N 1
ATOM 3756 C CA . LEU A 1 482 ? -2.170 44.055 5.455 1.00 20.25 482 LEU A CA 1
ATOM 3757 C C . LEU A 1 482 ? -2.922 44.691 6.615 1.00 21.41 482 LEU A C 1
ATOM 3758 O O . LEU A 1 482 ? -4.085 44.368 6.852 1.00 23.39 482 LEU A O 1
ATOM 3763 N N . SER A 1 483 ? -2.260 45.589 7.333 1.00 21.97 483 SER A N 1
ATOM 3764 C CA . SER A 1 483 ? -2.886 46.283 8.449 1.00 24.08 483 SER A CA 1
ATOM 3765 C C . SER A 1 483 ? -3.076 47.753 8.070 1.00 24.15 483 SER A C 1
ATOM 3766 O O . SER A 1 483 ? -2.295 48.296 7.284 1.00 21.61 483 SER A O 1
ATOM 3769 N N . THR A 1 484 ? -4.111 48.386 8.620 1.00 22.97 484 THR A N 1
ATOM 3770 C CA . THR A 1 484 ? -4.370 49.804 8.359 1.00 23.33 484 THR A CA 1
ATOM 3771 C C . THR A 1 484 ? -4.815 50.502 9.642 1.00 24.40 484 THR A C 1
ATOM 3772 O O . THR A 1 484 ? -5.194 49.852 10.616 1.00 25.76 484 THR A O 1
ATOM 3776 N N . ALA A 1 485 ? -4.775 51.829 9.629 1.00 24.97 485 ALA A N 1
ATOM 3777 C CA . ALA A 1 485 ? -5.163 52.619 10.788 1.00 24.80 485 ALA A CA 1
ATOM 3778 C C . ALA A 1 485 ? -6.667 52.596 11.028 1.00 25.41 485 ALA A C 1
ATOM 3779 O O . ALA A 1 485 ? -7.161 53.219 11.974 1.00 26.81 485 ALA A O 1
ATOM 3781 N N . GLY A 1 486 ? -7.398 51.884 10.178 1.00 23.59 486 GLY A N 1
ATOM 3782 C CA . GLY A 1 486 ? -8.838 51.810 10.349 1.00 24.38 486 GLY A CA 1
ATOM 3783 C C . GLY A 1 486 ? -9.272 50.597 11.150 1.00 24.85 486 GLY A C 1
ATOM 3784 O O . GLY A 1 486 ? -10.389 50.097 10.988 1.00 26.72 486 GLY A O 1
ATOM 3785 N N . ASN A 1 487 ? -8.388 50.125 12.023 1.00 23.90 487 ASN A N 1
ATOM 3786 C CA . ASN A 1 487 ? -8.662 48.955 12.848 1.00 22.38 487 ASN A CA 1
ATOM 3787 C C . ASN A 1 487 ? -8.992 47.757 11.955 1.00 22.89 487 ASN A C 1
ATOM 3788 O O . ASN A 1 487 ? -9.887 46.970 12.260 1.00 24.56 487 ASN A O 1
ATOM 3793 N N . LEU A 1 488 ? -8.264 47.622 10.853 1.00 22.50 488 LEU A N 1
ATOM 3794 C CA . LEU A 1 488 ? -8.490 46.517 9.929 1.00 23.01 488 LEU A CA 1
ATOM 3795 C C . LEU A 1 488 ? -7.221 45.755 9.559 1.00 22.65 488 LEU A C 1
ATOM 3796 O O . LEU A 1 488 ? -6.106 46.285 9.610 1.00 22.17 488 LEU A O 1
ATOM 3801 N N . VAL A 1 489 ? -7.418 44.496 9.186 1.00 23.28 489 VAL A N 1
ATOM 3802 C CA . VAL A 1 489 ? -6.348 43.634 8.715 1.00 23.59 489 VAL A CA 1
ATOM 3803 C C . VAL A 1 489 ? -7.001 42.942 7.531 1.00 23.95 489 VAL A C 1
ATOM 3804 O O . VAL A 1 489 ? -8.091 42.394 7.664 1.00 24.61 489 VAL A O 1
ATOM 3808 N N . PHE A 1 490 ? -6.372 43.010 6.364 1.00 22.70 490 PHE A N 1
ATOM 3809 C CA . PHE A 1 490 ? -6.931 42.368 5.181 1.00 19.77 490 PHE A CA 1
ATOM 3810 C C . PHE A 1 490 ? -6.150 41.112 4.857 1.00 19.32 490 PHE A C 1
ATOM 3811 O O . PHE A 1 490 ? -4.954 41.017 5.132 1.00 19.18 490 PHE A O 1
ATOM 3819 N N . GLU A 1 491 ? -6.829 40.145 4.265 1.00 17.95 491 GLU A N 1
ATOM 3820 C CA . GLU A 1 491 ? -6.170 38.919 3.883 1.00 20.05 491 GLU A CA 1
ATOM 3821 C C . GLU A 1 491 ? -7.028 38.100 2.953 1.00 20.38 491 GLU A C 1
ATOM 3822 O O . GLU A 1 491 ? -8.247 38.062 3.094 1.00 20.97 491 GLU A O 1
ATOM 3828 N N . GLY A 1 492 ? -6.373 37.458 1.992 1.00 19.88 492 GLY A N 1
ATOM 3829 C CA . GLY A 1 492 ? -7.068 36.590 1.063 1.00 20.16 492 GLY A CA 1
ATOM 3830 C C . GLY A 1 492 ? -6.890 35.185 1.611 1.00 20.90 492 GLY A C 1
ATOM 3831 O O . GLY A 1 492 ? -5.910 34.916 2.313 1.00 22.14 492 GLY A O 1
ATOM 3832 N N . SER A 1 493 ? -7.821 34.289 1.308 1.00 20.98 493 SER A N 1
ATOM 3833 C CA . SER A 1 493 ? -7.729 32.923 1.810 1.00 20.40 493 SER A CA 1
ATOM 3834 C C . SER A 1 493 ? -7.439 31.929 0.696 1.00 20.12 493 SER A C 1
ATOM 3835 O O . SER A 1 493 ? -7.654 32.214 -0.482 1.00 20.72 493 SER A O 1
ATOM 3838 N N . ALA A 1 494 ? -6.959 30.755 1.082 1.00 19.37 494 ALA A N 1
ATOM 3839 C CA . ALA A 1 494 ? -6.643 29.718 0.116 1.00 19.41 494 ALA A CA 1
ATOM 3840 C C . ALA A 1 494 ? -7.927 29.188 -0.508 1.00 21.59 494 ALA A C 1
ATOM 3841 O O . ALA A 1 494 ? -7.962 28.875 -1.704 1.00 19.55 494 ALA A O 1
ATOM 3843 N N . ASP A 1 495 ? -8.986 29.110 0.300 1.00 23.38 495 ASP A N 1
ATOM 3844 C CA . ASP A 1 495 ? -10.270 28.600 -0.173 1.00 23.09 495 ASP A CA 1
ATOM 3845 C C . ASP A 1 495 ? -11.030 29.537 -1.110 1.00 22.25 495 ASP A C 1
ATOM 3846 O O . ASP A 1 495 ? -12.174 29.265 -1.475 1.00 24.27 495 ASP A O 1
ATOM 3851 N N . GLY A 1 496 ? -10.413 30.652 -1.485 1.00 21.98 496 GLY A N 1
ATOM 3852 C CA . GLY A 1 496 ? -11.051 31.524 -2.458 1.00 21.68 496 GLY A CA 1
ATOM 3853 C C . GLY A 1 496 ? -11.753 32.829 -2.151 1.00 22.24 496 GLY A C 1
ATOM 3854 O O . GLY A 1 496 ? -12.725 33.157 -2.827 1.00 23.74 496 GLY A O 1
ATOM 3855 N N . ARG A 1 497 ? -11.299 33.590 -1.167 1.00 23.25 497 ARG A N 1
ATOM 3856 C CA . ARG A 1 497 ? -11.959 34.861 -0.912 1.00 25.12 497 ARG A CA 1
ATOM 3857 C C . ARG A 1 497 ? -11.033 35.932 -0.366 1.00 25.49 497 ARG A C 1
ATOM 3858 O O . ARG A 1 497 ? -9.898 35.652 0.022 1.00 27.53 497 ARG A O 1
ATOM 3866 N N . VAL A 1 498 ? -11.514 37.168 -0.388 1.00 24.58 498 VAL A N 1
ATOM 3867 C CA . VAL A 1 498 ? -10.771 38.305 0.132 1.00 25.57 498 VAL A CA 1
ATOM 3868 C C . VAL A 1 498 ? -11.537 38.724 1.376 1.00 25.69 498 VAL A C 1
ATOM 3869 O O . VAL A 1 498 ? -12.762 38.842 1.350 1.00 26.46 498 VAL A O 1
ATOM 3873 N N . ILE A 1 499 ? -10.816 38.953 2.467 1.00 25.73 499 ILE A N 1
ATOM 3874 C CA . ILE A 1 499 ? -11.460 39.250 3.737 1.00 22.98 499 ILE A CA 1
ATOM 3875 C C . ILE A 1 499 ? -10.881 40.432 4.496 1.00 24.22 499 ILE A C 1
ATOM 3876 O O . ILE A 1 499 ? -9.726 40.810 4.312 1.00 23.65 499 ILE A O 1
ATOM 3881 N N . ALA A 1 500 ? -11.706 41.013 5.358 1.00 23.03 500 ALA A N 1
ATOM 3882 C CA . ALA A 1 500 ? -11.296 42.134 6.183 1.00 23.62 500 ALA A CA 1
ATOM 3883 C C . ALA A 1 500 ? -11.755 41.807 7.599 1.00 24.79 500 ALA A C 1
ATOM 3884 O O . ALA A 1 500 ? -12.930 41.495 7.824 1.00 24.41 500 ALA A O 1
ATOM 3886 N N . TYR A 1 501 ? -10.827 41.853 8.547 1.00 22.99 501 TYR A N 1
ATOM 3887 C CA . TYR A 1 501 ? -11.153 41.555 9.935 1.00 23.98 501 TYR A CA 1
ATOM 3888 C C . TYR A 1 501 ? -10.897 42.773 10.804 1.00 24.52 501 TYR A C 1
ATOM 3889 O O . TYR A 1 501 ? -10.121 43.655 10.433 1.00 25.34 501 TYR A O 1
ATOM 3898 N N . ALA A 1 502 ? -11.559 42.826 11.956 1.00 23.70 502 ALA A N 1
ATOM 3899 C CA . ALA A 1 502 ? -11.337 43.923 12.889 1.00 24.78 502 ALA A CA 1
ATOM 3900 C C . ALA A 1 502 ? -9.958 43.602 13.445 1.00 24.77 502 ALA A C 1
ATOM 3901 O O . ALA A 1 502 ? -9.733 42.495 13.933 1.00 22.94 502 ALA A O 1
ATOM 3903 N N . ALA A 1 503 ? -9.038 44.556 13.361 1.00 25.76 503 ALA A N 1
ATOM 3904 C CA . ALA A 1 503 ? -7.676 44.339 13.833 1.00 26.65 503 ALA A CA 1
ATOM 3905 C C . ALA A 1 503 ? -7.573 43.942 15.304 1.00 28.01 503 ALA A C 1
ATOM 3906 O O . ALA A 1 503 ? -6.735 43.115 15.668 1.00 28.32 503 ALA A O 1
ATOM 3908 N N . ASP A 1 504 ? -8.425 44.513 16.148 1.00 29.46 504 ASP A N 1
ATOM 3909 C CA . ASP A 1 504 ? -8.371 44.216 17.576 1.00 30.72 504 ASP A CA 1
ATOM 3910 C C . ASP A 1 504 ? -9.000 42.904 18.044 1.00 31.64 504 ASP A C 1
ATOM 3911 O O . ASP A 1 504 ? -8.463 42.256 18.940 1.00 33.67 504 ASP A O 1
ATOM 3916 N N . THR A 1 505 ? -10.117 42.498 17.447 1.00 29.96 505 THR A N 1
ATOM 3917 C CA . THR A 1 505 ? -10.786 41.270 17.881 1.00 30.27 505 THR A CA 1
ATOM 3918 C C . THR A 1 505 ? -10.753 40.107 16.893 1.00 29.53 505 THR A C 1
ATOM 3919 O O . THR A 1 505 ? -10.908 38.952 17.290 1.00 26.64 505 THR A O 1
ATOM 3923 N N . GLY A 1 506 ? -10.590 40.413 15.611 1.00 29.57 506 GLY A N 1
ATOM 3924 C CA . GLY A 1 506 ? -10.559 39.367 14.604 1.00 31.02 506 GLY A CA 1
ATOM 3925 C C . GLY A 1 506 ? -11.933 39.070 14.029 1.00 30.91 506 GLY A C 1
ATOM 3926 O O . GLY A 1 506 ? -12.111 38.111 13.277 1.00 32.12 506 GLY A O 1
ATOM 3927 N N . GLU A 1 507 ? -12.914 39.889 14.389 1.00 28.79 507 GLU A N 1
ATOM 3928 C CA . GLU A 1 507 ? -14.266 39.709 13.887 1.00 27.86 507 GLU A CA 1
ATOM 3929 C C . GLU A 1 507 ? -14.276 39.936 12.380 1.00 26.09 507 GLU A C 1
ATOM 3930 O O . GLU A 1 507 ? -13.714 40.916 11.891 1.00 26.21 507 GLU A O 1
ATOM 3936 N N . LYS A 1 508 ? -14.911 39.028 11.650 1.00 24.85 508 LYS A N 1
ATOM 3937 C CA . LYS A 1 508 ? -14.995 39.143 10.201 1.00 27.02 508 LYS A CA 1
ATOM 3938 C C . LYS A 1 508 ? -16.022 40.232 9.892 1.00 28.17 508 LYS A C 1
ATOM 3939 O O . LYS A 1 508 ? -17.180 40.136 10.303 1.00 29.12 508 LYS A O 1
ATOM 3945 N N . LEU A 1 509 ? -15.586 41.267 9.177 1.00 27.69 509 LEU A N 1
ATOM 3946 C CA . LEU A 1 509 ? -16.439 42.402 8.837 1.00 27.97 509 LEU A CA 1
ATOM 3947 C C . LEU A 1 509 ? -16.822 42.506 7.364 1.00 28.74 509 LEU A C 1
ATOM 3948 O O . LEU A 1 509 ? -17.891 43.018 7.027 1.00 27.19 509 LEU A O 1
ATOM 3953 N N . TRP A 1 510 ? -15.943 42.037 6.488 1.00 28.93 510 TRP A N 1
ATOM 3954 C CA . TRP A 1 510 ? -16.208 42.095 5.061 1.00 30.46 510 TRP A CA 1
ATOM 3955 C C . TRP A 1 510 ? -15.654 40.869 4.355 1.00 31.87 510 TRP A C 1
ATOM 3956 O O . TRP A 1 510 ? -14.609 40.340 4.738 1.00 31.13 510 TRP A O 1
ATOM 3967 N N . GLU A 1 511 ? -16.337 40.440 3.299 1.00 32.28 511 GLU A N 1
ATOM 3968 C CA . GLU A 1 511 ? -15.917 39.247 2.583 1.00 32.71 511 GLU A CA 1
ATOM 3969 C C . GLU A 1 511 ? -16.538 39.127 1.188 1.00 32.09 511 GLU A C 1
ATOM 3970 O O . GLU A 1 511 ? -17.725 39.392 0.999 1.00 31.86 511 GLU A O 1
ATOM 3976 N N . GLN A 1 512 ? -15.724 38.710 0.222 1.00 31.20 512 GLN A N 1
ATOM 3977 C CA . GLN A 1 512 ? -16.170 38.521 -1.158 1.00 31.18 512 GLN A CA 1
ATOM 3978 C C . GLN A 1 512 ? -15.417 37.355 -1.784 1.00 30.76 512 GLN A C 1
ATOM 3979 O O . GLN A 1 512 ? -14.319 37.009 -1.346 1.00 30.77 512 GLN A O 1
ATOM 3985 N N . PRO A 1 513 ? -16.007 36.715 -2.805 1.00 29.94 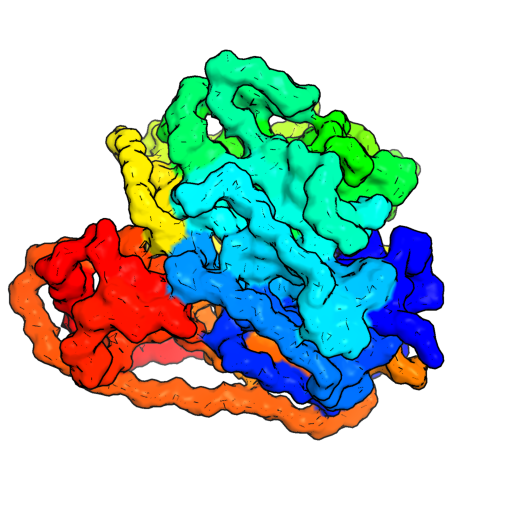513 PRO A N 1
ATOM 3986 C CA . PRO A 1 513 ? -15.304 35.600 -3.443 1.00 28.89 513 PRO A CA 1
ATOM 3987 C C . PRO A 1 513 ? -14.184 36.235 -4.266 1.00 27.39 513 PRO A C 1
ATOM 3988 O O . PRO A 1 513 ? -14.294 37.399 -4.651 1.00 27.33 513 PRO A O 1
ATOM 3992 N N . ALA A 1 514 ? -13.113 35.493 -4.525 1.00 26.69 514 ALA A N 1
ATOM 3993 C CA . ALA A 1 514 ? -11.992 36.034 -5.292 1.00 25.46 514 ALA A CA 1
ATOM 3994 C C . ALA A 1 514 ? -11.748 35.297 -6.606 1.00 26.38 514 ALA A C 1
ATOM 3995 O O . ALA A 1 514 ? -10.815 35.627 -7.341 1.00 26.51 514 ALA A O 1
ATOM 3997 N N . ALA A 1 515 ? -12.586 34.299 -6.888 1.00 25.30 515 ALA A N 1
ATOM 3998 C CA . ALA A 1 515 ? -12.497 33.493 -8.105 1.00 21.65 515 ALA A CA 1
ATOM 3999 C C . ALA A 1 515 ? -11.332 32.502 -8.092 1.00 21.79 515 ALA A C 1
ATOM 4000 O O . ALA A 1 515 ? -11.243 31.633 -8.962 1.00 23.81 515 ALA A O 1
ATOM 4002 N N . SER A 1 516 ? -10.444 32.632 -7.107 1.00 20.63 516 SER A N 1
ATOM 4003 C CA . SER A 1 516 ? -9.296 31.728 -6.969 1.00 17.85 516 SER A CA 1
ATOM 4004 C C . SER A 1 516 ? -8.637 31.952 -5.615 1.00 17.97 516 SER A C 1
ATOM 4005 O O . SER A 1 516 ? -8.974 32.899 -4.910 1.00 16.87 516 SER A O 1
ATOM 4008 N N . GLY A 1 517 ? -7.710 31.073 -5.243 1.00 19.43 517 GLY A N 1
ATOM 4009 C CA . GLY A 1 517 ? -7.020 31.239 -3.975 1.00 19.49 517 GLY A CA 1
ATOM 4010 C C . GLY A 1 517 ? -6.240 32.544 -4.000 1.00 19.80 517 GLY A C 1
ATOM 4011 O O . GLY A 1 517 ? -5.794 32.977 -5.067 1.00 16.84 517 GLY A O 1
ATOM 4012 N N . VAL A 1 518 ? -6.086 33.180 -2.841 1.00 18.29 518 VAL A N 1
ATOM 4013 C CA . VAL A 1 518 ? -5.357 34.446 -2.746 1.00 18.99 518 VAL A CA 1
ATOM 4014 C C . VAL A 1 518 ? -4.190 34.297 -1.782 1.00 18.80 518 VAL A C 1
ATOM 4015 O O . VAL A 1 518 ? -4.375 34.292 -0.565 1.00 21.72 518 VAL A O 1
ATOM 4019 N N . MET A 1 519 ? -2.989 34.183 -2.336 1.00 17.11 519 MET A N 1
ATOM 4020 C CA . MET A 1 519 ? -1.788 34.000 -1.536 1.00 17.78 519 MET A CA 1
ATOM 4021 C C . MET A 1 519 ? -0.991 35.279 -1.354 1.00 17.61 519 MET A C 1
ATOM 4022 O O . MET A 1 519 ? -0.409 35.504 -0.297 1.00 19.74 519 MET A O 1
ATOM 4027 N N . ALA A 1 520 ? -0.956 36.113 -2.387 1.00 18.18 520 ALA A N 1
ATOM 4028 C CA . ALA A 1 520 ? -0.205 37.360 -2.318 1.00 17.43 520 ALA A CA 1
ATOM 4029 C C . ALA A 1 520 ? -0.706 38.246 -1.194 1.00 19.00 520 ALA A C 1
ATOM 4030 O O . ALA A 1 520 ? -1.848 38.129 -0.754 1.00 19.49 520 ALA A O 1
ATOM 4032 N N . ALA A 1 521 ? 0.168 39.127 -0.721 1.00 19.45 521 ALA A N 1
ATOM 4033 C CA . ALA A 1 521 ? -0.206 40.058 0.326 1.00 20.47 521 ALA A CA 1
ATOM 4034 C C . ALA A 1 521 ? -1.070 41.123 -0.339 1.00 20.62 521 ALA A C 1
ATOM 4035 O O . ALA A 1 521 ? -0.858 41.461 -1.507 1.00 18.83 521 ALA A O 1
ATOM 4037 N N . PRO A 1 522 ? -2.072 41.642 0.389 1.00 20.80 522 PRO A N 1
ATOM 4038 C CA . PRO A 1 522 ? -2.965 42.677 -0.132 1.00 20.22 522 PRO A CA 1
ATOM 4039 C C . PRO A 1 522 ? -2.268 44.020 0.030 1.00 20.72 522 PRO A C 1
ATOM 4040 O O . PRO A 1 522 ? -1.349 44.159 0.836 1.00 20.70 522 PRO A O 1
ATOM 4044 N N . VAL A 1 523 ? -2.709 45.010 -0.729 1.00 21.84 523 VAL A N 1
ATOM 4045 C CA . VAL A 1 523 ? -2.093 46.326 -0.691 1.00 22.34 523 VAL A CA 1
ATOM 4046 C C . VAL A 1 523 ? -3.165 47.418 -0.715 1.00 24.49 523 VAL A C 1
ATOM 4047 O O . VAL A 1 523 ? -4.240 47.208 -1.275 1.00 26.49 523 VAL A O 1
ATOM 4051 N N . THR A 1 524 ? -2.887 48.570 -0.103 1.00 23.74 524 THR A N 1
ATOM 4052 C CA . THR A 1 524 ? -3.851 49.671 -0.114 1.00 25.30 524 THR A CA 1
ATOM 4053 C C . THR A 1 524 ? -3.187 51.006 -0.457 1.00 26.32 524 THR A C 1
ATOM 4054 O O . THR A 1 524 ? -2.070 51.284 -0.025 1.00 26.84 524 THR A O 1
ATOM 4058 N N . TYR A 1 525 ? -3.880 51.825 -1.242 1.00 27.54 525 TYR A N 1
ATOM 4059 C CA . TYR A 1 525 ? -3.361 53.126 -1.663 1.00 29.38 525 TYR A CA 1
ATOM 4060 C C . TYR A 1 525 ? -4.495 54.124 -1.887 1.00 32.20 525 TYR A C 1
ATOM 4061 O O . TYR A 1 525 ? -5.658 53.833 -1.602 1.00 32.50 525 TYR A O 1
ATOM 4070 N N . SER A 1 526 ? -4.159 55.302 -2.405 1.00 33.91 526 SER A N 1
ATOM 4071 C CA . SER A 1 526 ? -5.183 56.304 -2.667 1.00 35.69 526 SER A CA 1
ATOM 4072 C C . SER A 1 526 ? -4.932 57.087 -3.954 1.00 35.71 526 SER A C 1
ATOM 4073 O O . SER A 1 526 ? -3.793 57.252 -4.386 1.00 35.09 526 SER A O 1
ATOM 4076 N N . VAL A 1 527 ? -6.017 57.548 -4.567 1.00 36.90 527 VAL A N 1
ATOM 4077 C CA . VAL A 1 527 ? -5.958 58.338 -5.793 1.00 39.42 527 VAL A CA 1
ATOM 4078 C C . VAL A 1 527 ? -7.075 59.371 -5.706 1.00 40.73 527 VAL A C 1
ATOM 4079 O O . VAL A 1 527 ? -8.242 59.016 -5.535 1.00 39.49 527 VAL A O 1
ATOM 4083 N N . ASP A 1 528 ? -6.717 60.646 -5.820 1.00 43.07 528 ASP A N 1
ATOM 4084 C CA . ASP A 1 528 ? -7.698 61.724 -5.727 1.00 45.12 528 ASP A CA 1
ATOM 4085 C C . ASP A 1 528 ? -8.430 61.653 -4.388 1.00 45.81 528 ASP A C 1
ATOM 4086 O O . ASP A 1 528 ? -9.636 61.900 -4.314 1.00 46.08 528 ASP A O 1
ATOM 4091 N N . GLY A 1 529 ? -7.691 61.299 -3.337 1.00 45.81 529 GLY A N 1
ATOM 4092 C CA . GLY A 1 529 ? -8.266 61.211 -2.003 1.00 45.39 529 GLY A CA 1
ATOM 4093 C C . GLY A 1 529 ? -9.163 60.015 -1.726 1.00 44.43 529 GLY A C 1
ATOM 4094 O O . GLY A 1 529 ? -9.722 59.893 -0.634 1.00 45.49 529 GLY A O 1
ATOM 4095 N N . GLU A 1 530 ? -9.304 59.127 -2.703 1.00 42.46 530 GLU A N 1
ATOM 4096 C CA . GLU A 1 530 ? -10.147 57.950 -2.536 1.00 41.39 530 GLU A CA 1
ATOM 4097 C C . GLU A 1 530 ? -9.277 56.713 -2.300 1.00 37.88 530 GLU A C 1
ATOM 4098 O O . GLU A 1 530 ? -8.364 56.431 -3.074 1.00 36.51 530 GLU A O 1
ATOM 4104 N N . GLN A 1 531 ? -9.566 55.979 -1.231 1.00 34.74 531 GLN A N 1
ATOM 4105 C CA . GLN A 1 531 ? -8.787 54.792 -0.888 1.00 33.10 531 GLN A CA 1
ATOM 4106 C C . GLN A 1 531 ? -9.192 53.511 -1.618 1.00 31.97 531 GLN A C 1
ATOM 4107 O O . GLN A 1 531 ? -10.371 53.165 -1.686 1.00 32.07 531 GLN A O 1
ATOM 4113 N N . TYR A 1 532 ? -8.192 52.810 -2.147 1.00 28.32 532 TYR A N 1
ATOM 4114 C CA . TYR A 1 532 ? -8.399 51.550 -2.851 1.00 28.37 532 TYR A CA 1
ATOM 4115 C C . TYR A 1 532 ? -7.658 50.436 -2.102 1.00 29.45 532 TYR A C 1
ATOM 4116 O O . TYR A 1 532 ? -6.676 50.693 -1.397 1.00 31.64 532 TYR A O 1
ATOM 4125 N N . VAL A 1 533 ? -8.129 49.202 -2.253 1.00 28.65 533 VAL A N 1
ATOM 4126 C CA . VAL A 1 533 ? -7.495 48.043 -1.621 1.00 27.93 533 VAL A CA 1
ATOM 4127 C C . VAL A 1 533 ? -7.408 46.946 -2.675 1.00 26.35 533 VAL A C 1
ATOM 4128 O O . VAL A 1 533 ? -8.431 46.531 -3.217 1.00 24.18 533 VAL A O 1
ATOM 4132 N N . THR A 1 534 ? -6.203 46.475 -2.979 1.00 25.14 534 THR A N 1
ATOM 4133 C CA . THR A 1 534 ? -6.085 45.438 -3.997 1.00 23.82 534 THR A CA 1
ATOM 4134 C C . THR A 1 534 ? -5.394 44.147 -3.578 1.00 22.53 534 THR A C 1
ATOM 4135 O O . THR A 1 534 ? -4.446 44.145 -2.787 1.00 21.96 534 THR A O 1
ATOM 4139 N N . PHE A 1 535 ? -5.911 43.050 -4.122 1.00 20.98 535 PHE A N 1
ATOM 4140 C CA . PHE A 1 535 ? -5.419 41.701 -3.878 1.00 20.76 535 PHE A CA 1
ATOM 4141 C C . PHE A 1 535 ? -4.977 41.124 -5.217 1.00 20.77 535 PHE A C 1
ATOM 4142 O O . PHE A 1 535 ? -5.577 41.411 -6.253 1.00 23.70 535 PHE A O 1
ATOM 4150 N N . MET A 1 536 ? -3.931 40.313 -5.190 1.00 18.11 536 MET A N 1
ATOM 4151 C CA . MET A 1 536 ? -3.442 39.656 -6.390 1.00 18.18 536 MET A CA 1
ATOM 4152 C C . MET A 1 536 ? -3.877 38.211 -6.204 1.00 17.65 536 MET A C 1
ATOM 4153 O O . MET A 1 536 ? -3.368 37.509 -5.329 1.00 15.74 536 MET A O 1
ATOM 4158 N N . ALA A 1 537 ? -4.838 37.772 -7.007 1.00 17.96 537 ALA A N 1
ATOM 4159 C CA . ALA A 1 537 ? -5.341 36.410 -6.884 1.00 18.27 537 ALA A CA 1
ATOM 4160 C C . ALA A 1 537 ? -4.757 35.465 -7.928 1.00 19.32 537 ALA A C 1
ATOM 4161 O O . ALA A 1 537 ? -4.404 35.877 -9.036 1.00 18.07 537 ALA A O 1
ATOM 4163 N N . GLY A 1 538 ? -4.666 34.191 -7.557 1.00 17.74 538 GLY A N 1
ATOM 4164 C CA . GLY A 1 538 ? -4.140 33.182 -8.454 1.00 17.30 538 GLY A CA 1
ATOM 4165 C C . GLY A 1 538 ? -3.542 32.012 -7.695 1.00 18.36 538 GLY A C 1
ATOM 4166 O O . GLY A 1 538 ? -2.382 32.057 -7.285 1.00 17.95 538 GLY A O 1
ATOM 4167 N N . TRP A 1 539 ? -4.344 30.970 -7.493 1.00 19.01 539 TRP A N 1
ATOM 4168 C CA . TRP A 1 539 ? -3.903 29.769 -6.791 1.00 19.08 539 TRP A CA 1
ATOM 4169 C C . TRP A 1 539 ? -2.647 29.257 -7.498 1.00 19.20 539 TRP A C 1
ATOM 4170 O O . TRP A 1 539 ? -2.534 29.353 -8.719 1.00 17.90 539 TRP A O 1
ATOM 4181 N N . GLY A 1 540 ? -1.707 28.719 -6.728 1.00 19.82 540 GLY A N 1
ATOM 4182 C CA . GLY A 1 540 ? -0.477 28.216 -7.312 1.00 20.53 540 GLY A CA 1
ATOM 4183 C C . GLY A 1 540 ? 0.640 28.181 -6.288 1.00 22.18 540 GLY A C 1
ATOM 4184 O O . GLY A 1 540 ? 0.383 28.108 -5.090 1.00 22.07 540 GLY A O 1
ATOM 4185 N N . GLY A 1 541 ? 1.885 28.241 -6.746 1.00 20.05 541 GLY A N 1
ATOM 4186 C CA . GLY A 1 541 ? 2.987 28.193 -5.812 1.00 18.32 541 GLY A CA 1
ATOM 4187 C C . GLY A 1 541 ? 3.380 26.752 -5.556 1.00 19.42 541 GLY A C 1
ATOM 4188 O O . GLY A 1 541 ? 3.021 25.857 -6.323 1.00 16.71 541 GLY A O 1
ATOM 4189 N N . ALA A 1 542 ? 4.101 26.521 -4.464 1.00 18.25 542 ALA A N 1
ATOM 4190 C CA . ALA A 1 542 ? 4.574 25.187 -4.123 1.00 19.00 542 ALA A CA 1
ATOM 4191 C C . ALA A 1 542 ? 3.513 24.216 -3.630 1.00 19.44 542 ALA A C 1
ATOM 4192 O O . ALA A 1 542 ? 3.495 23.059 -4.046 1.00 19.41 542 ALA A O 1
ATOM 4194 N N . PHE A 1 543 ? 2.648 24.684 -2.733 1.00 18.54 543 PHE A N 1
ATOM 4195 C CA . PHE A 1 543 ? 1.597 23.846 -2.144 1.00 18.44 543 PHE A CA 1
ATOM 4196 C C . PHE A 1 543 ? 0.761 23.069 -3.154 1.00 17.43 543 PHE A C 1
ATOM 4197 O O . PHE A 1 543 ? 0.789 21.838 -3.177 1.00 18.88 543 PHE A O 1
ATOM 4205 N N . SER A 1 544 ? 0.011 23.799 -3.974 1.00 16.44 544 SER A N 1
ATOM 4206 C CA . SER A 1 544 ? -0.874 23.193 -4.962 1.00 18.74 544 SER A CA 1
ATOM 4207 C C . SER A 1 544 ? -0.190 22.553 -6.174 1.00 17.89 544 SER A C 1
ATOM 4208 O O . SER A 1 544 ? -0.859 22.061 -7.081 1.00 20.58 544 SER A O 1
ATOM 4211 N N . THR A 1 545 ? 1.135 22.561 -6.206 1.00 18.18 545 THR A N 1
ATOM 4212 C CA . THR A 1 545 ? 1.826 21.922 -7.318 1.00 18.44 545 THR A CA 1
ATOM 4213 C C . THR A 1 545 ? 2.392 20.612 -6.809 1.00 20.14 545 THR A C 1
ATOM 4214 O O . THR A 1 545 ? 2.066 19.546 -7.328 1.00 21.52 545 THR A O 1
ATOM 4218 N N . PHE A 1 546 ? 3.226 20.692 -5.777 1.00 19.22 546 PHE A N 1
ATOM 4219 C CA . PHE A 1 546 ? 3.837 19.503 -5.196 1.00 19.26 546 PHE A CA 1
ATOM 4220 C C . PHE A 1 546 ? 2.771 18.625 -4.521 1.00 19.40 546 PHE A C 1
ATOM 4221 O O . PHE A 1 546 ? 2.471 17.530 -4.999 1.00 23.96 546 PHE A O 1
ATOM 4229 N N . ALA A 1 547 ? 2.197 19.099 -3.420 1.00 18.79 547 ALA A N 1
ATOM 4230 C CA . ALA A 1 547 ? 1.166 18.340 -2.703 1.00 18.09 547 ALA A CA 1
ATOM 4231 C C . ALA A 1 547 ? -0.198 18.571 -3.327 1.00 19.04 547 ALA A C 1
ATOM 4232 O O . ALA A 1 547 ? -1.133 19.017 -2.656 1.00 19.44 547 ALA A O 1
ATOM 4234 N N . GLY A 1 548 ? -0.307 18.259 -4.614 1.00 18.83 548 GLY A N 1
ATOM 4235 C CA . GLY A 1 548 ? -1.557 18.444 -5.328 1.00 20.14 548 GLY A CA 1
ATOM 4236 C C . GLY A 1 548 ? -2.797 17.953 -4.596 1.00 19.55 548 GLY A C 1
ATOM 4237 O O . GLY A 1 548 ? -3.744 18.719 -4.401 1.00 20.10 548 GLY A O 1
ATOM 4238 N N . ALA A 1 549 ? -2.787 16.683 -4.193 1.00 16.98 549 ALA A N 1
ATOM 4239 C CA . ALA A 1 549 ? -3.910 16.063 -3.493 1.00 17.96 549 ALA A CA 1
ATOM 4240 C C . ALA A 1 549 ? -4.376 16.810 -2.243 1.00 18.06 549 ALA A C 1
ATOM 4241 O O . ALA A 1 549 ? -5.557 17.145 -2.111 1.00 18.76 549 ALA A O 1
ATOM 4243 N N . LEU A 1 550 ? -3.454 17.062 -1.323 1.00 17.23 550 LEU A N 1
ATOM 4244 C CA . LEU A 1 550 ? -3.801 17.751 -0.083 1.00 18.12 550 LEU A CA 1
ATOM 4245 C C . LEU A 1 550 ? -4.377 19.135 -0.328 1.00 19.50 550 LEU A C 1
ATOM 4246 O O . LEU A 1 550 ? -5.324 19.542 0.343 1.00 20.92 550 LEU A O 1
ATOM 4251 N N . SER A 1 551 ? -3.809 19.847 -1.298 1.00 20.83 551 SER A N 1
ATOM 4252 C CA . SER A 1 551 ? -4.255 21.198 -1.631 1.00 19.98 551 SER A CA 1
ATOM 4253 C C . SER A 1 551 ? -5.657 21.248 -2.231 1.00 19.09 551 SER A C 1
ATOM 4254 O O . SER A 1 551 ? -6.240 22.322 -2.368 1.00 16.36 551 SER A O 1
ATOM 4257 N N . LEU A 1 552 ? -6.196 20.094 -2.605 1.00 21.69 552 LEU A N 1
ATOM 4258 C CA . LEU A 1 552 ? -7.534 20.059 -3.190 1.00 24.82 552 LEU A CA 1
ATOM 4259 C C . LEU A 1 552 ? -8.561 20.496 -2.145 1.00 26.94 552 LEU A C 1
ATOM 4260 O O . LEU A 1 552 ? -9.695 20.853 -2.466 1.00 26.64 552 LEU A O 1
ATOM 4265 N N . ARG A 1 553 ? -8.136 20.487 -0.888 1.00 28.90 553 ARG A N 1
ATOM 4266 C CA . ARG A 1 553 ? -8.991 20.881 0.218 1.00 30.21 553 ARG A CA 1
ATOM 4267 C C . ARG A 1 553 ? -9.402 22.348 0.100 1.00 29.20 553 ARG A C 1
ATOM 4268 O O . ARG A 1 553 ? -10.291 22.806 0.814 1.00 31.20 553 ARG A O 1
ATOM 4276 N N . ALA A 1 554 ? -8.759 23.083 -0.806 1.00 26.89 554 ALA A N 1
ATOM 4277 C CA . ALA A 1 554 ? -9.061 24.502 -1.001 1.00 25.29 554 ALA A CA 1
ATOM 4278 C C . ALA A 1 554 ? -10.271 24.725 -1.912 1.00 24.05 554 ALA A C 1
ATOM 4279 O O . ALA A 1 554 ? -10.928 25.762 -1.843 1.00 23.20 554 ALA A O 1
ATOM 4281 N N . GLY A 1 555 ? -10.550 23.753 -2.774 1.00 22.81 555 GLY A N 1
ATOM 4282 C CA . GLY A 1 555 ? -11.689 23.865 -3.668 1.00 23.47 555 GLY A CA 1
ATOM 4283 C C . GLY A 1 555 ? -11.681 25.057 -4.610 1.00 23.21 555 GLY A C 1
ATOM 4284 O O . GLY A 1 555 ? -12.734 25.618 -4.919 1.00 21.89 555 GLY A O 1
ATOM 4285 N N . VAL A 1 556 ? -10.499 25.450 -5.071 1.00 23.53 556 VAL A N 1
ATOM 4286 C CA . VAL A 1 556 ? -10.382 26.577 -5.996 1.00 22.90 556 VAL A CA 1
ATOM 4287 C C . VAL A 1 556 ? -9.589 26.188 -7.237 1.00 23.11 556 VAL A C 1
ATOM 4288 O O . VAL A 1 556 ? -8.776 25.258 -7.204 1.00 21.24 556 VAL A O 1
ATOM 4292 N N . GLN A 1 557 ? -9.834 26.911 -8.325 1.00 21.98 557 GLN A N 1
ATOM 4293 C CA . GLN A 1 557 ? -9.154 26.679 -9.597 1.00 23.38 557 GLN A CA 1
ATOM 4294 C C . GLN A 1 557 ? -8.193 27.837 -9.830 1.00 24.53 557 GLN A C 1
ATOM 4295 O O . GLN A 1 557 ? -8.319 28.893 -9.207 1.00 26.27 557 GLN A O 1
ATOM 4301 N N . PRO A 1 558 ? -7.218 27.663 -10.738 1.00 24.08 558 PRO A N 1
ATOM 4302 C CA . PRO A 1 558 ? -6.291 28.767 -10.983 1.00 21.95 558 PRO A CA 1
ATOM 4303 C C . PRO A 1 558 ? -6.998 29.824 -11.827 1.00 21.72 558 PRO A C 1
ATOM 4304 O O . PRO A 1 558 ? -7.824 29.500 -12.679 1.00 22.47 558 PRO A O 1
ATOM 4308 N N . TYR A 1 559 ? -6.678 31.084 -11.578 1.00 21.06 559 TYR A N 1
ATOM 4309 C CA . TYR A 1 559 ? -7.258 32.190 -12.323 1.00 20.26 559 TYR A CA 1
ATOM 4310 C C . TYR A 1 559 ? -6.563 33.431 -11.790 1.00 20.38 559 TYR A C 1
ATOM 4311 O O . TYR A 1 559 ? -6.969 33.994 -10.775 1.00 20.40 559 TYR A O 1
ATOM 4320 N N . ALA A 1 560 ? -5.494 33.824 -12.478 1.00 21.50 560 ALA A N 1
ATOM 4321 C CA . ALA A 1 560 ? -4.672 34.968 -12.101 1.00 21.87 560 ALA A CA 1
ATOM 4322 C C . ALA A 1 560 ? -5.227 36.294 -12.580 1.00 23.20 560 ALA A C 1
ATOM 4323 O O . ALA A 1 560 ? -5.387 36.527 -13.782 1.00 23.00 560 ALA A O 1
ATOM 4325 N N . GLN A 1 561 ? -5.512 37.174 -11.628 1.00 23.83 561 GLN A N 1
ATOM 4326 C CA . GLN A 1 561 ? -6.047 38.484 -11.957 1.00 23.22 561 GLN A CA 1
ATOM 4327 C C . GLN A 1 561 ? -5.868 39.438 -10.789 1.00 23.02 561 GLN A C 1
ATOM 4328 O O . GLN A 1 561 ? -5.816 39.019 -9.633 1.00 24.83 561 GLN A O 1
ATOM 4334 N N . VAL A 1 562 ? -5.753 40.720 -11.107 1.00 22.28 562 VAL A N 1
ATOM 4335 C CA . VAL A 1 562 ? -5.612 41.753 -10.096 1.00 22.19 562 VAL A CA 1
ATOM 4336 C C . VAL A 1 562 ? -7.034 42.126 -9.664 1.00 23.99 562 VAL A C 1
ATOM 4337 O O . VAL A 1 562 ? -7.902 42.358 -10.511 1.00 23.98 562 VAL A O 1
ATOM 4341 N N . LEU A 1 563 ? -7.273 42.163 -8.357 1.00 23.13 563 LEU A N 1
ATOM 4342 C CA . LEU A 1 563 ? -8.588 42.520 -7.829 1.00 23.18 563 LEU A CA 1
ATOM 4343 C C . LEU A 1 563 ? -8.449 43.706 -6.885 1.00 22.85 563 LEU A C 1
ATOM 4344 O O . LEU A 1 563 ? -7.821 43.589 -5.835 1.00 20.76 563 LEU A O 1
ATOM 4349 N N . THR A 1 564 ? -9.030 44.846 -7.243 1.00 23.16 564 THR A N 1
ATOM 4350 C CA . THR A 1 564 ? -8.941 46.015 -6.372 1.00 25.76 564 THR A CA 1
ATOM 4351 C C . THR A 1 564 ? -10.326 46.555 -6.019 1.00 26.74 564 THR A C 1
ATOM 4352 O O . THR A 1 564 ? -11.220 46.651 -6.865 1.00 29.19 564 THR A O 1
ATOM 4356 N N . TYR A 1 565 ? -10.491 46.889 -4.745 1.00 27.72 565 TYR A N 1
ATOM 4357 C CA . TYR A 1 565 ? -11.767 47.349 -4.221 1.00 26.59 565 TYR A CA 1
ATOM 4358 C C . TYR A 1 565 ? -11.764 48.755 -3.656 1.00 26.40 565 TYR A C 1
ATOM 4359 O O . TYR A 1 565 ? -10.718 49.299 -3.304 1.00 27.19 565 TYR A O 1
ATOM 4368 N N . LYS A 1 566 ? -12.960 49.327 -3.566 1.00 26.51 566 LYS A N 1
ATOM 4369 C CA . LYS A 1 566 ? -13.160 50.656 -3.002 1.00 27.15 566 LYS A CA 1
ATOM 4370 C C . LYS A 1 566 ? -14.607 50.769 -2.543 1.00 26.65 566 LYS A C 1
ATOM 4371 O O . LYS A 1 566 ? -15.461 49.975 -2.949 1.00 26.54 566 LYS A O 1
ATOM 4377 N N . LEU A 1 567 ? -14.869 51.743 -1.680 1.00 26.60 567 LEU A N 1
ATOM 4378 C CA . LEU A 1 567 ? -16.206 51.962 -1.155 1.00 27.63 567 LEU A CA 1
ATOM 4379 C C . LEU A 1 567 ? -17.173 52.254 -2.296 1.00 28.56 567 LEU A C 1
ATOM 4380 O O . LEU A 1 567 ? -16.940 53.160 -3.096 1.00 27.59 567 LEU A O 1
ATOM 4385 N N . GLY A 1 568 ? -18.245 51.469 -2.376 1.00 29.05 568 GLY A N 1
ATOM 4386 C CA . GLY A 1 568 ? -19.236 51.671 -3.418 1.00 32.02 568 GLY A CA 1
ATOM 4387 C C . GLY A 1 568 ? -19.050 50.851 -4.682 1.00 34.52 568 GLY A C 1
ATOM 4388 O O . GLY A 1 568 ? -20.001 50.679 -5.448 1.00 35.30 568 GLY A O 1
ATOM 4389 N N . GLY A 1 569 ? -17.839 50.342 -4.905 1.00 35.21 569 GLY A N 1
ATOM 4390 C CA . GLY A 1 569 ? -17.563 49.549 -6.098 1.00 36.51 569 GLY A CA 1
ATOM 4391 C C . GLY A 1 569 ? -18.669 48.592 -6.511 1.00 36.65 569 GLY A C 1
ATOM 4392 O O . GLY A 1 569 ? -19.234 47.890 -5.669 1.00 36.79 569 GLY A O 1
ATOM 4393 N N . THR A 1 570 ? -18.977 48.558 -7.808 1.00 38.21 570 THR A N 1
ATOM 4394 C CA . THR A 1 570 ? -20.032 47.681 -8.327 1.00 39.24 570 THR A CA 1
ATOM 4395 C C . THR A 1 570 ? -19.593 46.788 -9.495 1.00 39.67 570 THR A C 1
ATOM 4396 O O . THR A 1 570 ? -20.404 46.044 -10.056 1.00 39.86 570 THR A O 1
ATOM 4400 N N . ALA A 1 571 ? -18.316 46.859 -9.857 1.00 38.42 571 ALA A N 1
ATOM 4401 C CA . ALA A 1 571 ? -17.783 46.057 -10.953 1.00 39.03 571 ALA A CA 1
ATOM 4402 C C . ALA A 1 571 ? -17.996 44.573 -10.687 1.00 38.86 571 ALA A C 1
ATOM 4403 O O . ALA A 1 571 ? -18.029 44.141 -9.533 1.00 40.99 571 ALA A O 1
ATOM 4405 N N . LYS A 1 572 ? -18.137 43.790 -11.753 1.00 39.09 572 LYS A N 1
ATOM 4406 C CA . L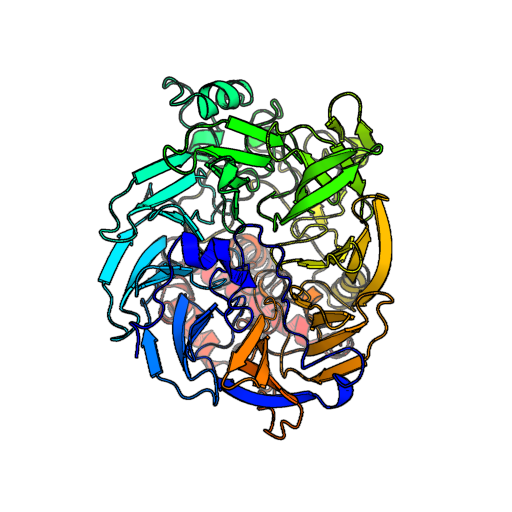YS A 1 572 ? -18.353 42.351 -11.608 1.00 39.37 572 LYS A CA 1
ATOM 4407 C C . LYS A 1 572 ? -17.073 41.528 -11.636 1.00 37.58 572 LYS A C 1
ATOM 4408 O O . LYS A 1 572 ? -16.145 41.801 -12.402 1.00 37.24 572 LYS A O 1
ATOM 4414 N N . LEU A 1 573 ? -17.049 40.507 -10.788 1.00 36.53 573 LEU A N 1
ATOM 4415 C CA . LEU A 1 573 ? -15.911 39.611 -10.653 1.00 34.53 573 LEU A CA 1
ATOM 4416 C C . LEU A 1 573 ? -15.931 38.539 -11.738 1.00 33.93 573 LEU A C 1
ATOM 4417 O O . LEU A 1 573 ? -16.907 37.802 -11.872 1.00 33.24 573 LEU A O 1
ATOM 4422 N N . GLN A 1 574 ? -14.858 38.474 -12.522 1.00 33.98 574 GLN A N 1
ATOM 4423 C CA . GLN A 1 574 ? -14.747 37.481 -13.588 1.00 35.24 574 GLN A CA 1
ATOM 4424 C C . GLN A 1 574 ? -14.314 36.155 -12.969 1.00 35.47 574 GLN A C 1
ATOM 4425 O O . GLN A 1 574 ? -13.472 36.126 -12.070 1.00 33.97 574 GLN A O 1
ATOM 4431 N N . GLU A 1 575 ? -14.889 35.057 -13.446 1.00 35.26 575 GLU A N 1
ATOM 4432 C CA . GLU A 1 575 ? -14.561 33.747 -12.899 1.00 36.57 575 GLU A CA 1
ATOM 4433 C C . GLU A 1 575 ? -14.095 32.740 -13.945 1.00 35.86 575 GLU A C 1
ATOM 4434 O O . GLU A 1 575 ? -14.412 32.861 -15.128 1.00 36.40 575 GLU A O 1
ATOM 4440 N N . PRO A 1 576 ? -13.337 31.721 -13.512 1.00 34.54 576 PRO A N 1
ATOM 4441 C CA . PRO A 1 576 ? -12.820 30.682 -14.406 1.00 33.93 576 PRO A CA 1
ATOM 4442 C C . PRO A 1 576 ? -13.901 29.759 -14.957 1.00 35.11 576 PRO A C 1
ATOM 4443 O O . PRO A 1 576 ? -14.914 29.500 -14.298 1.00 33.67 576 PRO A O 1
ATOM 4447 N N . ALA A 1 577 ? -13.682 29.272 -16.176 1.00 36.45 577 ALA A N 1
ATOM 4448 C CA . ALA A 1 577 ? -14.617 28.352 -16.808 1.00 37.02 577 ALA A CA 1
ATOM 4449 C C . ALA A 1 577 ? -14.495 27.016 -16.080 1.00 39.45 577 ALA A C 1
ATOM 4450 O O . ALA A 1 577 ? -13.470 26.730 -15.457 1.00 37.82 577 ALA A O 1
ATOM 4452 N N . PRO A 1 578 ? -15.543 26.183 -16.137 1.00 42.03 578 PRO A N 1
ATOM 4453 C CA . PRO A 1 578 ? -15.509 24.882 -15.465 1.00 44.43 578 PRO A CA 1
ATOM 4454 C C . PRO A 1 578 ? -14.383 23.989 -15.969 1.00 46.71 578 PRO A C 1
ATOM 4455 O O . PRO A 1 578 ? -13.984 24.078 -17.130 1.00 46.36 578 PRO A O 1
ATOM 4459 N N . ARG A 1 579 ? -13.862 23.141 -15.085 1.00 50.40 579 ARG A N 1
ATOM 4460 C CA . ARG A 1 579 ? -12.800 22.211 -15.455 1.00 53.84 579 ARG A CA 1
ATOM 4461 C C . ARG A 1 579 ? -13.388 21.262 -16.496 1.00 55.05 579 ARG A C 1
ATOM 4462 O O . ARG A 1 579 ? -14.500 20.759 -16.328 1.00 55.00 579 ARG A O 1
ATOM 4470 N N . PRO A 1 580 ? -12.651 21.004 -17.587 1.00 55.74 580 PRO A N 1
ATOM 4471 C CA . PRO A 1 580 ? -13.146 20.104 -18.634 1.00 55.90 580 PRO A CA 1
ATOM 4472 C C . PRO A 1 580 ? -13.351 18.676 -18.121 1.00 56.41 580 PRO A C 1
ATOM 4473 O O . PRO A 1 580 ? -12.827 18.304 -17.068 1.00 55.61 580 PRO A O 1
ATOM 4477 N N . ASP A 1 581 ? -14.127 17.882 -18.853 1.00 56.56 581 ASP A N 1
ATOM 4478 C CA . ASP A 1 581 ? -14.362 16.502 -18.447 1.00 56.47 581 ASP A CA 1
ATOM 4479 C C . ASP A 1 581 ? -13.048 15.760 -18.647 1.00 55.17 581 ASP A C 1
ATOM 4480 O O . ASP A 1 581 ? -12.243 16.144 -19.495 1.00 54.63 581 ASP A O 1
ATOM 4485 N N . THR A 1 582 ? -12.823 14.706 -17.872 1.00 53.34 582 THR A N 1
ATOM 4486 C CA . THR A 1 582 ? -11.586 13.944 -17.998 1.00 52.68 582 THR A CA 1
ATOM 4487 C C . THR A 1 582 ? -11.746 12.791 -18.991 1.00 51.75 582 THR A C 1
ATOM 4488 O O . THR A 1 582 ? -12.549 11.883 -18.779 1.00 51.64 582 THR A O 1
ATOM 4492 N N . PRO A 1 583 ? -10.988 12.819 -20.098 1.00 50.10 583 PRO A N 1
ATOM 4493 C CA . PRO A 1 583 ? -11.108 11.735 -21.075 1.00 48.76 583 PRO A CA 1
ATOM 4494 C C . PRO A 1 583 ? -10.804 10.376 -20.445 1.00 48.03 583 PRO A C 1
ATOM 4495 O O . PRO A 1 583 ? -10.055 10.288 -19.470 1.00 47.04 583 PRO A O 1
ATOM 4499 N N . LYS A 1 584 ? -11.404 9.321 -20.989 1.00 47.20 584 LYS A N 1
ATOM 4500 C CA . LYS A 1 584 ? -11.182 7.981 -20.464 1.00 45.28 584 LYS A CA 1
ATOM 4501 C C . LYS A 1 584 ? -9.782 7.494 -20.803 1.00 42.42 584 LYS A C 1
ATOM 4502 O O . LYS A 1 584 ? -9.299 7.680 -21.917 1.00 41.24 584 LYS A 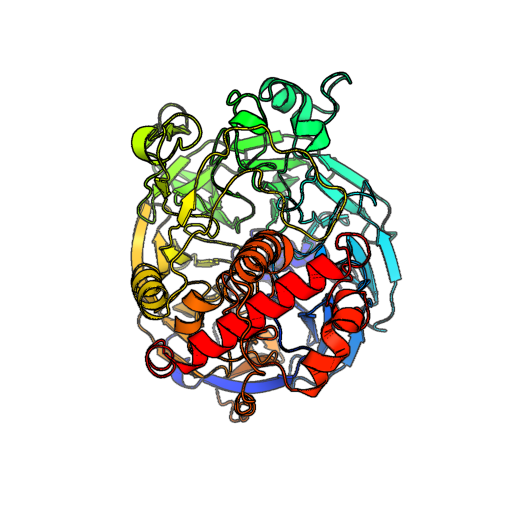O 1
ATOM 4508 N N . PRO A 1 585 ? -9.112 6.862 -19.832 1.00 40.68 585 PRO A N 1
ATOM 4509 C CA . PRO A 1 585 ? -7.756 6.337 -19.981 1.00 40.07 585 PRO A CA 1
ATOM 4510 C C . PRO A 1 585 ? -7.627 5.187 -20.969 1.00 40.78 585 PRO A C 1
ATOM 4511 O O . PRO A 1 585 ? -8.585 4.459 -21.223 1.00 40.60 585 PRO A O 1
ATOM 4515 N N . PRO A 1 586 ? -6.431 5.023 -21.555 1.00 41.05 586 PRO A N 1
ATOM 4516 C CA . PRO A 1 586 ? -6.165 3.950 -22.516 1.00 39.75 586 PRO A CA 1
ATOM 4517 C C . PRO A 1 586 ? -6.056 2.642 -21.732 1.00 39.84 586 PRO A C 1
ATOM 4518 O O . PRO A 1 586 ? -6.040 2.655 -20.502 1.00 38.80 586 PRO A O 1
ATOM 4522 N N . ALA A 1 587 ? -5.967 1.520 -22.438 1.00 39.63 587 ALA A N 1
ATOM 4523 C CA . ALA A 1 587 ? -5.857 0.216 -21.791 1.00 40.47 587 ALA A CA 1
ATOM 4524 C C . ALA A 1 587 ? -4.727 0.176 -20.768 1.00 40.11 587 ALA A C 1
ATOM 4525 O O . ALA A 1 587 ? -3.640 0.697 -21.009 1.00 40.63 587 ALA A O 1
ATOM 4527 N N . LEU A 1 588 ? -4.991 -0.458 -19.631 1.00 40.34 588 LEU A N 1
ATOM 4528 C CA . LEU A 1 588 ? -4.008 -0.580 -18.560 1.00 41.73 588 LEU A CA 1
ATOM 4529 C C . LEU A 1 588 ? -2.996 -1.669 -18.906 1.00 42.10 588 LEU A C 1
ATOM 4530 O O . LEU A 1 588 ? -3.314 -2.603 -19.637 1.00 41.97 588 LEU A O 1
ATOM 4535 N N . SER A 1 589 ? -1.782 -1.547 -18.374 1.00 42.38 589 SER A N 1
ATOM 4536 C CA . SER A 1 589 ? -0.710 -2.507 -18.642 1.00 42.35 589 SER A CA 1
ATOM 4537 C C . SER A 1 589 ? -0.599 -3.641 -17.618 1.00 41.87 589 SER A C 1
ATOM 4538 O O . SER A 1 589 ? -0.844 -3.452 -16.430 1.00 42.12 589 SER A O 1
ATOM 4541 N N . ASN A 1 590 ? -0.211 -4.819 -18.093 1.00 42.34 590 ASN A N 1
ATOM 4542 C CA . ASN A 1 590 ? -0.060 -5.991 -17.235 1.00 43.75 590 ASN A CA 1
ATOM 4543 C C . ASN A 1 590 ? 1.349 -6.074 -16.664 1.00 43.20 590 ASN A C 1
ATOM 4544 O O . ASN A 1 590 ? 1.643 -6.948 -15.848 1.00 43.42 590 ASN A O 1
ATOM 4549 N N . ASP A 1 591 ? 2.215 -5.163 -17.101 1.00 41.60 591 ASP A N 1
ATOM 4550 C CA . ASP A 1 591 ? 3.606 -5.130 -16.656 1.00 39.76 591 ASP A CA 1
ATOM 4551 C C . ASP A 1 591 ? 3.759 -4.329 -15.369 1.00 38.91 591 ASP A C 1
ATOM 4552 O O . ASP A 1 591 ? 4.159 -3.164 -15.401 1.00 37.43 591 ASP A O 1
ATOM 4557 N N . THR A 1 592 ? 3.447 -4.950 -14.236 1.00 37.07 592 THR A N 1
ATOM 4558 C CA . THR A 1 592 ? 3.561 -4.266 -12.957 1.00 36.26 592 THR A CA 1
ATOM 4559 C C . THR A 1 592 ? 4.988 -3.776 -12.720 1.00 35.72 592 THR A C 1
ATOM 4560 O O . THR A 1 592 ? 5.193 -2.648 -12.285 1.00 36.55 592 THR A O 1
ATOM 4564 N N . ALA A 1 593 ? 5.975 -4.616 -13.015 1.00 35.06 593 ALA A N 1
ATOM 4565 C CA . ALA A 1 593 ? 7.376 -4.239 -12.829 1.00 35.16 593 ALA A CA 1
ATOM 4566 C C . ALA A 1 593 ? 7.695 -2.924 -13.559 1.00 35.96 593 ALA A C 1
ATOM 4567 O O . ALA A 1 593 ? 8.477 -2.100 -13.074 1.00 35.18 593 ALA A O 1
ATOM 4569 N N . SER A 1 594 ? 7.087 -2.742 -14.727 1.00 34.96 594 SER A N 1
ATOM 4570 C CA . SER A 1 594 ? 7.274 -1.538 -15.525 1.00 34.73 594 SER A CA 1
ATOM 4571 C C . SER A 1 594 ? 6.566 -0.371 -14.834 1.00 35.10 594 SER A C 1
ATOM 4572 O O . SER A 1 594 ? 7.092 0.739 -14.775 1.00 36.54 594 SER A O 1
ATOM 4575 N N . ILE A 1 595 ? 5.370 -0.636 -14.316 1.00 35.02 595 ILE A N 1
ATOM 4576 C CA . ILE A 1 595 ? 4.577 0.370 -13.612 1.00 33.74 595 ILE A CA 1
ATOM 4577 C C . ILE A 1 595 ? 5.384 0.860 -12.417 1.00 32.31 595 ILE A C 1
ATOM 4578 O O . ILE A 1 595 ? 5.573 2.057 -12.226 1.00 31.53 595 ILE A O 1
ATOM 4583 N N . GLU A 1 596 ? 5.842 -0.091 -11.612 1.00 33.14 596 GLU A N 1
ATOM 4584 C CA . GLU A 1 596 ? 6.648 0.198 -10.433 1.00 35.60 596 GLU A CA 1
ATOM 4585 C C . GLU A 1 596 ? 7.866 1.057 -10.801 1.00 33.48 596 GLU A C 1
ATOM 4586 O O . GLU A 1 596 ? 8.144 2.063 -10.152 1.00 32.39 596 GLU A O 1
ATOM 4592 N N . ALA A 1 597 ? 8.583 0.654 -11.846 1.00 31.07 597 ALA A N 1
ATOM 4593 C CA . ALA A 1 597 ? 9.759 1.385 -12.287 1.00 30.20 597 ALA A CA 1
ATOM 4594 C C . ALA A 1 597 ? 9.389 2.831 -12.620 1.00 28.07 597 ALA A C 1
ATOM 4595 O O . ALA A 1 597 ? 10.110 3.766 -12.266 1.00 26.13 597 ALA A O 1
ATOM 4597 N N . GLY A 1 598 ? 8.258 3.000 -13.303 1.00 28.87 598 GLY A N 1
ATOM 4598 C CA . GLY A 1 598 ? 7.771 4.322 -13.671 1.00 29.95 598 GLY A CA 1
ATOM 4599 C C . GLY A 1 598 ? 7.409 5.186 -12.477 1.00 30.02 598 GLY A C 1
ATOM 4600 O O . GLY A 1 598 ? 7.657 6.397 -12.469 1.00 30.00 598 GLY A O 1
ATOM 4601 N N . ALA A 1 599 ? 6.819 4.564 -11.462 1.00 28.73 599 ALA A N 1
ATOM 4602 C CA . ALA A 1 599 ? 6.415 5.291 -10.277 1.00 27.27 599 ALA A CA 1
ATOM 4603 C C . ALA A 1 599 ? 7.631 5.937 -9.638 1.00 26.25 599 ALA A C 1
ATOM 4604 O O . ALA A 1 599 ? 7.592 7.115 -9.288 1.00 25.27 599 ALA A O 1
ATOM 4606 N N . LYS A 1 600 ? 8.715 5.173 -9.516 1.00 25.94 600 LYS A N 1
ATOM 4607 C CA . LYS A 1 600 ? 9.948 5.678 -8.918 1.00 26.92 600 LYS A CA 1
ATOM 4608 C C . LYS A 1 600 ? 10.542 6.845 -9.711 1.00 26.89 600 LYS A C 1
ATOM 4609 O O . LYS A 1 600 ? 11.085 7.782 -9.123 1.00 26.60 600 LYS A O 1
ATOM 4615 N N . LEU A 1 601 ? 10.458 6.793 -11.039 1.00 24.80 601 LEU A N 1
ATOM 4616 C CA . LEU A 1 601 ? 10.986 7.889 -11.848 1.00 25.59 601 LEU A CA 1
ATOM 4617 C C . LEU A 1 601 ? 10.122 9.136 -11.627 1.00 24.63 601 LEU A C 1
ATOM 4618 O O . LEU A 1 601 ? 10.629 10.228 -11.358 1.00 23.80 601 LEU A O 1
ATOM 4623 N N . TYR A 1 602 ? 8.809 8.960 -11.735 1.00 24.84 602 TYR A N 1
ATOM 4624 C CA . TYR A 1 602 ? 7.877 10.060 -11.551 1.00 22.53 602 TYR A CA 1
ATOM 4625 C C . TYR A 1 602 ? 8.115 10.777 -10.224 1.00 23.69 602 TYR A C 1
ATOM 4626 O O . TYR A 1 602 ? 8.112 12.006 -10.167 1.00 23.56 602 TYR A O 1
ATOM 4635 N N . ASP A 1 603 ? 8.311 10.011 -9.155 1.00 22.97 603 ASP A N 1
ATOM 4636 C CA . ASP A 1 603 ? 8.538 10.605 -7.843 1.00 24.84 603 ASP A CA 1
ATOM 4637 C C . ASP A 1 603 ? 9.778 11.493 -7.821 1.00 23.99 603 ASP A C 1
ATOM 4638 O O . ASP A 1 603 ? 9.811 12.519 -7.144 1.00 25.01 603 ASP A O 1
ATOM 4643 N N . GLY A 1 604 ? 10.797 11.104 -8.569 1.00 22.58 604 GLY A N 1
ATOM 4644 C CA . GLY A 1 604 ? 12.014 11.889 -8.577 1.00 22.63 604 GLY A CA 1
ATOM 4645 C C . GLY A 1 604 ? 12.104 12.988 -9.624 1.00 20.77 604 GLY A C 1
ATOM 4646 O O . GLY A 1 604 ? 12.916 13.905 -9.489 1.00 19.93 604 GLY A O 1
ATOM 4647 N N . TYR A 1 605 ? 11.265 12.927 -10.649 1.00 16.71 605 TYR A N 1
ATOM 4648 C CA . TYR A 1 605 ? 11.346 13.920 -11.708 1.00 16.43 605 TYR A CA 1
ATOM 4649 C C . TYR A 1 605 ? 10.109 14.750 -12.051 1.00 16.57 605 TYR A C 1
ATOM 4650 O O . TYR A 1 605 ? 10.245 15.793 -12.692 1.00 18.60 605 TYR A O 1
ATOM 4659 N N . CYS A 1 606 ? 8.916 14.315 -11.643 1.00 14.41 606 CYS A N 1
ATOM 4660 C CA . CYS A 1 606 ? 7.695 15.044 -11.998 1.00 15.82 606 CYS A CA 1
ATOM 4661 C C . CYS A 1 606 ? 6.820 15.556 -10.866 1.00 16.45 606 CYS A C 1
ATOM 4662 O O . CYS A 1 606 ? 5.981 16.432 -11.084 1.00 13.58 606 CYS A O 1
ATOM 4665 N N . SER A 1 607 ? 6.994 15.003 -9.670 1.00 17.66 607 SER A N 1
ATOM 4666 C CA . SER A 1 607 ? 6.144 15.371 -8.544 1.00 18.36 607 SER A CA 1
ATOM 4667 C C . SER A 1 607 ? 6.039 16.837 -8.165 1.00 17.98 607 SER A C 1
ATOM 4668 O O . SER A 1 607 ? 4.944 17.300 -7.840 1.00 19.57 607 SER A O 1
ATOM 4671 N N . GLN A 1 608 ? 7.144 17.581 -8.203 1.00 18.44 608 GLN A N 1
ATOM 4672 C CA . GLN A 1 608 ? 7.070 18.986 -7.808 1.00 17.03 608 GLN A CA 1
ATOM 4673 C C . GLN A 1 608 ? 6.144 19.832 -8.671 1.00 16.97 608 GLN A C 1
ATOM 4674 O O . GLN A 1 608 ? 5.702 20.886 -8.229 1.00 18.35 608 GLN A O 1
ATOM 4680 N N . CYS A 1 609 ? 5.830 19.377 -9.884 1.00 16.27 609 CYS A N 1
ATOM 4681 C CA . CYS A 1 609 ? 4.950 20.150 -10.757 1.00 16.42 609 CYS A CA 1
ATOM 4682 C C . CYS A 1 609 ? 3.615 19.470 -11.062 1.00 18.61 609 CYS A C 1
ATOM 4683 O O . CYS A 1 609 ? 2.571 20.139 -11.111 1.00 18.90 609 CYS A O 1
ATOM 4686 N N . HIS A 1 610 ? 3.622 18.155 -11.260 1.00 18.00 610 HIS A N 1
ATOM 4687 C CA . HIS A 1 610 ? 2.367 17.475 -11.572 1.00 18.79 610 HIS A CA 1
ATOM 4688 C C . HIS A 1 610 ? 1.700 16.811 -10.365 1.00 18.58 610 HIS A C 1
ATOM 4689 O O . HIS A 1 610 ? 0.628 16.216 -10.482 1.00 19.45 610 HIS A O 1
ATOM 4696 N N . GLY A 1 611 ? 2.336 16.931 -9.205 1.00 19.80 611 GLY A N 1
ATOM 4697 C CA . GLY A 1 611 ? 1.770 16.395 -7.978 1.00 20.32 611 GLY A CA 1
ATOM 4698 C C . GLY A 1 611 ? 2.231 15.038 -7.493 1.00 22.16 611 GLY A C 1
ATOM 4699 O O . GLY A 1 611 ? 2.418 14.111 -8.280 1.00 23.74 611 GLY A O 1
ATOM 4700 N N . ILE A 1 612 ? 2.406 14.918 -6.179 1.00 21.67 612 ILE A N 1
ATOM 4701 C CA . ILE A 1 612 ? 2.823 13.654 -5.585 1.00 22.48 612 ILE A CA 1
ATOM 4702 C C . ILE A 1 612 ? 1.853 12.550 -6.027 1.00 23.75 612 ILE A C 1
ATOM 4703 O O . ILE A 1 612 ? 0.629 12.726 -6.010 1.00 20.24 612 ILE A O 1
ATOM 4708 N N . HIS A 1 613 ? 2.416 11.417 -6.436 1.00 23.04 613 HIS A N 1
ATOM 4709 C CA . HIS A 1 613 ? 1.628 10.283 -6.903 1.00 22.39 613 HIS A CA 1
ATOM 4710 C C . HIS A 1 613 ? 0.688 10.646 -8.046 1.00 21.86 613 HIS A C 1
ATOM 4711 O O . HIS A 1 613 ? -0.387 10.070 -8.186 1.00 23.37 613 HIS A O 1
ATOM 4718 N N . ALA A 1 614 ? 1.107 11.609 -8.858 1.00 20.58 614 ALA A N 1
ATOM 4719 C CA . ALA A 1 614 ? 0.349 12.041 -10.023 1.00 21.01 614 ALA A CA 1
ATOM 4720 C C . ALA A 1 614 ? -0.994 12.717 -9.776 1.00 21.65 614 ALA A C 1
ATOM 4721 O O . ALA A 1 614 ? -1.782 12.877 -10.711 1.00 22.06 614 ALA A O 1
ATOM 4723 N N . VAL A 1 615 ? -1.273 13.118 -8.540 1.00 21.29 615 VAL A N 1
ATOM 4724 C CA . VAL A 1 615 ? -2.523 13.824 -8.275 1.00 19.84 615 VAL A CA 1
ATOM 4725 C C . VAL A 1 615 ? -2.219 15.324 -8.297 1.00 19.96 615 VAL A C 1
ATOM 4726 O O . VAL A 1 615 ? -1.639 15.868 -7.361 1.00 24.21 615 VAL A O 1
ATOM 4730 N N . SER A 1 616 ? -2.596 15.988 -9.378 1.00 18.77 616 SER A N 1
ATOM 4731 C CA . SER A 1 616 ? -2.349 17.418 -9.516 1.00 19.14 616 SER A CA 1
ATOM 4732 C C . SER A 1 616 ? -3.275 18.282 -8.664 1.00 19.36 616 SER A C 1
ATOM 4733 O O . SER A 1 616 ? -4.389 17.884 -8.343 1.00 18.98 616 SER A O 1
ATOM 4736 N N . GLY A 1 617 ? -2.800 19.470 -8.303 1.00 19.22 617 GLY A N 1
ATOM 4737 C CA . GLY A 1 617 ? -3.598 20.377 -7.502 1.00 18.98 617 GLY A CA 1
ATOM 4738 C C . GLY A 1 617 ? -4.550 21.162 -8.382 1.00 19.73 617 GLY A C 1
ATOM 4739 O O . GLY A 1 617 ? -5.278 22.038 -7.913 1.00 20.58 617 GLY A O 1
ATOM 4740 N N . GLY A 1 618 ? -4.536 20.857 -9.674 1.00 18.90 618 GLY A N 1
ATOM 4741 C CA . GLY A 1 618 ? -5.421 21.544 -10.593 1.00 17.31 618 GLY A CA 1
ATOM 4742 C C . GLY A 1 618 ? -4.876 22.835 -11.168 1.00 17.54 618 GLY A C 1
ATOM 4743 O O . GLY A 1 618 ? -5.582 23.536 -11.891 1.00 17.11 618 GLY A O 1
ATOM 4744 N N . VAL A 1 619 ? -3.631 23.170 -10.837 1.00 20.02 619 VAL A N 1
ATOM 4745 C CA . VAL A 1 619 ? -3.009 24.384 -11.369 1.00 21.19 619 VAL A CA 1
ATOM 4746 C C . VAL A 1 619 ? -2.207 23.974 -12.602 1.00 21.20 619 VAL A C 1
ATOM 4747 O O . VAL A 1 619 ? -2.299 24.592 -13.664 1.00 20.18 619 VAL A O 1
ATOM 4751 N N . LEU A 1 620 ? -1.418 22.919 -12.453 1.00 22.02 620 LEU A N 1
ATOM 4752 C CA . LEU A 1 620 ? -0.646 22.398 -13.569 1.00 21.74 620 LEU A CA 1
ATOM 4753 C C . LEU A 1 620 ? -1.369 21.147 -14.055 1.00 21.95 620 LEU A C 1
ATOM 4754 O O . LEU A 1 620 ? -2.150 20.547 -13.318 1.00 22.67 620 LEU A O 1
ATOM 4759 N N . PRO A 1 621 ? -1.125 20.740 -15.306 1.00 22.70 621 PRO A N 1
ATOM 4760 C CA . PRO A 1 621 ? -1.785 19.554 -15.857 1.00 23.77 621 PRO A CA 1
ATOM 4761 C C . PRO A 1 621 ? -1.791 18.310 -14.975 1.00 24.75 621 PRO A C 1
ATOM 4762 O O . PRO A 1 621 ? -0.816 18.015 -14.287 1.00 25.06 621 PRO A O 1
ATOM 4766 N N . ASP A 1 622 ? -2.908 17.589 -14.989 1.00 24.43 622 ASP A N 1
ATOM 4767 C CA . ASP A 1 622 ? -3.015 16.344 -14.235 1.00 23.46 622 ASP A CA 1
ATOM 4768 C C . ASP A 1 622 ? -2.706 15.282 -15.286 1.00 22.27 622 ASP A C 1
ATOM 4769 O O . ASP A 1 622 ? -3.418 15.164 -16.284 1.00 24.82 622 ASP A O 1
ATOM 4774 N N . LEU A 1 623 ? -1.641 14.524 -15.068 1.00 20.81 623 LEU A N 1
ATOM 4775 C CA . LEU A 1 623 ? -1.223 13.507 -16.017 1.00 23.24 623 LEU A CA 1
ATOM 4776 C C . LEU A 1 623 ? -2.124 12.278 -16.116 1.00 25.47 623 LEU A C 1
ATOM 4777 O O . LEU A 1 623 ? -1.878 11.393 -16.932 1.00 24.36 623 LEU A O 1
ATOM 4782 N N . ARG A 1 624 ? -3.169 12.228 -15.294 1.00 27.84 624 ARG A N 1
ATOM 4783 C CA . ARG A 1 624 ? -4.099 11.105 -15.308 1.00 28.13 624 ARG A CA 1
ATOM 4784 C C . ARG A 1 624 ? -5.308 11.426 -16.182 1.00 28.49 624 ARG A C 1
ATOM 4785 O O . ARG A 1 624 ? -6.158 10.566 -16.417 1.00 29.67 624 ARG A O 1
ATOM 4793 N N . LYS A 1 625 ? -5.378 12.663 -16.664 1.00 26.81 625 LYS A N 1
ATOM 4794 C CA . LYS A 1 625 ? -6.498 13.101 -17.487 1.00 25.56 625 LYS A CA 1
ATOM 4795 C C . LYS A 1 625 ? -6.048 13.504 -18.884 1.00 25.03 625 LYS A C 1
ATOM 4796 O O . LYS A 1 625 ? -6.619 14.410 -19.493 1.00 24.53 625 LYS A O 1
ATOM 4802 N N . LEU A 1 626 ? -5.018 12.833 -19.385 1.00 25.51 626 LEU A N 1
ATOM 4803 C CA . LEU A 1 626 ? -4.489 13.118 -20.712 1.00 25.30 626 LEU A CA 1
ATOM 4804 C C . LEU A 1 626 ? -5.429 12.650 -21.817 1.00 26.75 626 LEU A C 1
ATOM 4805 O O . LEU A 1 626 ? -5.990 11.558 -21.745 1.00 27.20 626 LEU A O 1
ATOM 4810 N N . THR A 1 627 ? -5.604 13.482 -22.840 1.00 29.45 627 THR A N 1
ATOM 4811 C CA . THR A 1 627 ? -6.461 13.112 -23.960 1.00 31.09 627 THR A CA 1
ATOM 4812 C C . THR A 1 627 ? -5.715 12.067 -24.776 1.00 31.93 627 THR A C 1
ATOM 4813 O O . THR A 1 627 ? -4.503 11.925 -24.648 1.00 30.38 627 THR A O 1
ATOM 4817 N N . PRO A 1 628 ? -6.433 11.316 -25.623 1.00 33.86 628 PRO A N 1
ATOM 4818 C CA . PRO A 1 628 ? -5.788 10.286 -26.442 1.00 34.58 628 PRO A CA 1
ATOM 4819 C C . PRO A 1 628 ? -4.663 10.854 -27.295 1.00 33.76 628 PRO A C 1
ATOM 4820 O O . PRO A 1 628 ? -3.656 10.188 -27.530 1.00 32.98 628 PRO A O 1
ATOM 4824 N N . GLU A 1 629 ? -4.842 12.090 -27.750 1.00 33.59 629 GLU A N 1
ATOM 4825 C CA . GLU A 1 629 ? -3.845 12.748 -28.577 1.00 34.87 629 GLU A CA 1
ATOM 4826 C C . GLU A 1 629 ? -2.546 13.032 -27.827 1.00 34.82 629 GLU A C 1
ATOM 4827 O O . GLU A 1 629 ? -1.455 12.908 -28.398 1.00 33.33 629 GLU A O 1
ATOM 4833 N N . LYS A 1 630 ? -2.658 13.420 -26.557 1.00 30.47 630 LYS A N 1
ATOM 4834 C CA . LYS A 1 630 ? -1.476 13.708 -25.758 1.00 28.70 630 LYS A CA 1
ATOM 4835 C C . LYS A 1 630 ? -0.719 12.419 -25.489 1.00 27.41 630 LYS A C 1
ATOM 4836 O O . LYS A 1 630 ? 0.508 12.407 -25.477 1.00 26.50 630 LYS A O 1
ATOM 4842 N N . HIS A 1 631 ? -1.452 11.332 -25.274 1.00 27.05 631 HIS A N 1
ATOM 4843 C CA . HIS A 1 631 ? -0.824 10.034 -25.037 1.00 29.41 631 HIS A CA 1
ATOM 4844 C C . HIS A 1 631 ? 0.017 9.634 -26.256 1.00 30.18 631 HIS A C 1
ATOM 4845 O O . HIS A 1 631 ? 1.082 9.028 -26.109 1.00 27.69 631 HIS A O 1
ATOM 4852 N N . GLN A 1 632 ? -0.473 9.975 -27.450 1.00 30.04 632 GLN A N 1
ATOM 4853 C CA . GLN A 1 632 ? 0.215 9.654 -28.703 1.00 32.42 632 GLN A CA 1
ATOM 4854 C C . GLN A 1 632 ? 1.559 10.361 -28.815 1.00 30.77 632 GLN A C 1
ATOM 4855 O O . GLN A 1 632 ? 2.515 9.809 -29.359 1.00 30.02 632 GLN A O 1
ATOM 4861 N N . MET A 1 633 ? 1.614 11.595 -28.325 1.00 29.38 633 MET A N 1
ATOM 4862 C CA . MET A 1 633 ? 2.840 12.376 -28.379 1.00 28.25 633 MET A CA 1
ATOM 4863 C C . MET A 1 633 ? 3.519 12.538 -27.019 1.00 26.98 633 MET A C 1
ATOM 4864 O O . MET A 1 633 ? 4.138 13.563 -26.745 1.00 27.93 633 MET A O 1
ATOM 4869 N N . PHE A 1 634 ? 3.426 11.501 -26.190 1.00 23.80 634 PHE A N 1
ATOM 4870 C CA . PHE A 1 634 ? 4.012 11.508 -24.851 1.00 24.59 634 PHE A CA 1
ATOM 4871 C C . PHE A 1 634 ? 5.544 11.568 -24.869 1.00 24.74 634 PHE A C 1
ATOM 4872 O O . PHE A 1 634 ? 6.156 12.221 -24.020 1.00 25.79 634 PHE A O 1
ATOM 4880 N N . LEU A 1 635 ? 6.165 10.894 -25.835 1.00 23.82 635 LEU A N 1
ATOM 4881 C CA . LEU A 1 635 ? 7.623 10.899 -25.936 1.00 21.27 635 LEU A CA 1
ATOM 4882 C C . LEU A 1 635 ? 8.099 12.257 -26.439 1.00 19.84 635 LEU A C 1
ATOM 4883 O O . LEU A 1 635 ? 9.040 12.834 -25.892 1.00 20.67 635 LEU A O 1
ATOM 4888 N N . GLY A 1 636 ? 7.439 12.770 -27.474 1.00 18.98 636 GLY A N 1
ATOM 4889 C CA . GLY A 1 636 ? 7.814 14.063 -28.017 1.00 19.09 636 GLY A CA 1
ATOM 4890 C C . GLY A 1 636 ? 7.671 15.181 -26.995 1.00 21.01 636 GLY A C 1
ATOM 4891 O O . GLY A 1 636 ? 8.439 16.146 -26.997 1.00 19.45 636 GLY A O 1
ATOM 4892 N N . ILE A 1 637 ? 6.681 15.055 -26.118 1.00 20.84 637 ILE A N 1
ATOM 4893 C CA . ILE A 1 637 ? 6.436 16.063 -25.092 1.00 22.27 637 ILE A CA 1
ATOM 4894 C C . ILE A 1 637 ? 7.512 15.967 -24.025 1.00 20.70 637 ILE A C 1
ATOM 4895 O O . ILE A 1 637 ? 8.117 16.966 -23.647 1.00 21.43 637 ILE A O 1
ATOM 4900 N N . LEU A 1 638 ? 7.753 14.753 -23.549 1.00 20.33 638 LEU A N 1
ATOM 4901 C CA . LEU A 1 638 ? 8.760 14.534 -22.531 1.00 18.86 638 LEU A CA 1
ATOM 4902 C C . LEU A 1 638 ? 10.144 14.950 -23.021 1.00 21.32 638 LEU A C 1
ATOM 4903 O O . LEU A 1 638 ? 10.995 15.344 -22.224 1.00 20.41 638 LEU A O 1
ATOM 4908 N N . PHE A 1 639 ? 10.367 14.871 -24.332 1.00 22.42 639 PHE A N 1
ATOM 4909 C CA . PHE A 1 639 ? 11.665 15.232 -24.899 1.00 21.29 639 PHE A CA 1
ATOM 4910 C C . PHE A 1 639 ? 11.785 16.651 -25.440 1.00 22.01 639 PHE A C 1
ATOM 4911 O O . PHE A 1 639 ? 12.527 16.888 -26.396 1.00 22.69 639 PHE A O 1
ATOM 4919 N N . GLY A 1 640 ? 11.052 17.589 -24.842 1.00 22.42 640 GLY A N 1
ATOM 4920 C CA . GLY A 1 640 ? 11.158 18.982 -25.255 1.00 19.93 640 GLY A CA 1
ATOM 4921 C C . GLY A 1 640 ? 10.061 19.608 -26.087 1.00 20.35 640 GLY A C 1
ATOM 4922 O O . GLY A 1 640 ? 10.075 20.822 -26.310 1.00 20.24 640 GLY A O 1
ATOM 4923 N N . GLY A 1 641 ? 9.109 18.806 -26.548 1.00 20.28 641 GLY A N 1
ATOM 4924 C CA . GLY A 1 641 ? 8.037 19.348 -27.366 1.00 20.32 641 GLY A CA 1
ATOM 4925 C C . GLY A 1 641 ? 7.135 20.379 -26.702 1.00 21.37 641 GLY A C 1
ATOM 4926 O O . GLY A 1 641 ? 6.352 21.035 -27.383 1.00 23.38 641 GLY A O 1
ATOM 4927 N N . ARG A 1 642 ? 7.225 20.535 -25.384 1.00 22.19 642 ARG A N 1
ATOM 4928 C CA . ARG A 1 642 ? 6.374 21.504 -24.699 1.00 22.93 642 ARG A CA 1
ATOM 4929 C C . ARG A 1 642 ? 7.147 22.522 -23.875 1.00 23.77 642 ARG A C 1
ATOM 4930 O O . ARG A 1 642 ? 6.580 23.178 -23.001 1.00 22.90 642 ARG A O 1
ATOM 4938 N N . VAL A 1 643 ? 8.439 22.655 -24.152 1.00 22.38 643 VAL A N 1
ATOM 4939 C CA . VAL A 1 643 ? 9.269 23.616 -23.441 1.00 20.72 643 VAL A CA 1
ATOM 4940 C C . VAL A 1 643 ? 8.664 25.025 -23.421 1.00 20.81 643 VAL A C 1
ATOM 4941 O O . VAL A 1 643 ? 8.660 25.679 -22.383 1.00 20.41 643 VAL A O 1
ATOM 4945 N N . PRO A 1 644 ? 8.149 25.513 -24.565 1.00 22.37 644 PRO A N 1
ATOM 4946 C CA . PRO A 1 644 ? 7.557 26.856 -24.604 1.00 23.38 644 PRO A CA 1
ATOM 4947 C C . PRO A 1 644 ? 6.486 27.097 -23.538 1.00 25.12 644 PRO A C 1
ATOM 4948 O O . PRO A 1 644 ? 6.163 28.240 -23.225 1.00 27.13 644 PRO A O 1
ATOM 4952 N N . ASP A 1 645 ? 5.939 26.022 -22.983 1.00 25.65 645 ASP A N 1
ATOM 4953 C CA . ASP A 1 645 ? 4.921 26.142 -21.946 1.00 27.01 645 ASP A CA 1
ATOM 4954 C C . ASP A 1 645 ? 5.474 25.881 -20.537 1.00 26.39 645 ASP A C 1
ATOM 4955 O O . ASP A 1 645 ? 4.707 25.754 -19.580 1.00 27.95 645 ASP 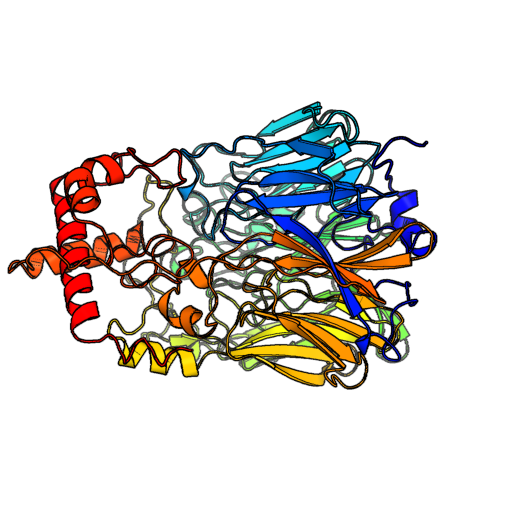A O 1
ATOM 4960 N N . GLY A 1 646 ? 6.798 25.797 -20.406 1.00 24.03 646 GLY A N 1
ATOM 4961 C CA . GLY A 1 646 ? 7.391 25.552 -19.099 1.00 22.35 646 GLY A CA 1
ATOM 4962 C C . GLY A 1 646 ? 7.554 24.079 -18.754 1.00 23.69 646 GLY A C 1
ATOM 4963 O O . GLY A 1 646 ? 7.955 23.731 -17.640 1.00 22.25 646 GLY A O 1
ATOM 4964 N N . MET A 1 647 ? 7.228 23.208 -19.705 1.00 21.73 647 MET A N 1
ATOM 4965 C CA . MET A 1 647 ? 7.352 21.768 -19.515 1.00 21.78 647 MET A CA 1
ATOM 4966 C C . MET A 1 647 ? 8.763 21.406 -19.951 1.00 23.28 647 MET A C 1
ATOM 4967 O O . MET A 1 647 ? 9.027 21.223 -21.137 1.00 23.91 647 MET A O 1
ATOM 4972 N N . PRO A 1 648 ? 9.689 21.288 -18.989 1.00 23.00 648 PRO A N 1
ATOM 4973 C CA . PRO A 1 648 ? 11.078 20.957 -19.306 1.00 23.39 648 PRO A CA 1
ATOM 4974 C C . PRO A 1 648 ? 11.278 19.720 -20.165 1.00 23.42 648 PRO A C 1
ATOM 4975 O O . PRO A 1 648 ? 10.412 18.846 -20.242 1.00 24.51 648 PRO A O 1
ATOM 4979 N N . SER A 1 649 ? 12.429 19.669 -20.826 1.00 22.28 649 SER A N 1
ATOM 4980 C CA . SER A 1 649 ? 12.777 18.537 -21.666 1.00 19.55 649 SER A CA 1
ATOM 4981 C C . SER A 1 649 ? 13.504 17.523 -20.805 1.00 18.67 649 SER A C 1
ATOM 4982 O O . SER A 1 649 ? 14.316 17.886 -19.955 1.00 19.99 649 SER A O 1
ATOM 4985 N N . PHE A 1 650 ? 13.205 16.250 -21.018 1.00 19.20 650 PHE A N 1
ATOM 4986 C CA . PHE A 1 650 ? 13.851 15.191 -20.259 1.00 18.95 650 PHE A CA 1
ATOM 4987 C C . PHE A 1 650 ? 14.693 14.309 -21.169 1.00 19.16 650 PHE A C 1
ATOM 4988 O O . PHE A 1 650 ? 15.065 13.188 -20.811 1.00 18.15 650 PHE A O 1
ATOM 4996 N N . ALA A 1 651 ? 14.997 14.847 -22.348 1.00 17.87 651 ALA A N 1
ATOM 4997 C CA . ALA A 1 651 ? 15.815 14.162 -23.337 1.00 17.67 651 ALA A CA 1
ATOM 4998 C C . ALA A 1 651 ? 17.195 13.821 -22.764 1.00 18.80 651 ALA A C 1
ATOM 4999 O O . ALA A 1 651 ? 17.770 12.796 -23.114 1.00 20.90 651 ALA A O 1
ATOM 5001 N N . ASP A 1 652 ? 17.714 14.672 -21.878 1.00 19.56 652 ASP A N 1
ATOM 5002 C CA . ASP A 1 652 ? 19.037 14.459 -21.275 1.00 22.60 652 ASP A CA 1
ATOM 5003 C C . ASP A 1 652 ? 19.045 13.515 -20.082 1.00 23.79 652 ASP A C 1
ATOM 5004 O O . ASP A 1 652 ? 20.115 13.126 -19.615 1.00 26.41 652 ASP A O 1
ATOM 5009 N N . ALA A 1 653 ? 17.872 13.147 -19.577 1.00 26.36 653 ALA A N 1
ATOM 5010 C CA . ALA A 1 653 ? 17.816 12.291 -18.394 1.00 26.64 653 ALA A CA 1
ATOM 5011 C C . ALA A 1 653 ? 17.169 10.920 -18.527 1.00 25.31 653 ALA A C 1
ATOM 5012 O O . ALA A 1 653 ? 17.421 10.045 -17.701 1.00 27.42 653 ALA A O 1
ATOM 5014 N N . PHE A 1 654 ? 16.342 10.728 -19.545 1.00 23.27 654 PHE A N 1
ATOM 5015 C CA . PHE A 1 654 ? 15.643 9.459 -19.726 1.00 22.84 654 PHE A CA 1
ATOM 5016 C C . PHE A 1 654 ? 15.909 8.800 -21.070 1.00 24.83 654 PHE A C 1
ATOM 5017 O O . PHE A 1 654 ? 16.239 9.473 -22.049 1.00 23.41 654 PHE A O 1
ATOM 5025 N N . THR A 1 655 ? 15.763 7.476 -21.101 1.00 24.57 655 THR A N 1
ATOM 5026 C CA . THR A 1 655 ? 15.913 6.704 -22.328 1.00 25.98 655 THR A CA 1
ATOM 5027 C C . THR A 1 655 ? 14.457 6.535 -22.742 1.00 26.87 655 THR A C 1
ATOM 5028 O O . THR A 1 655 ? 13.564 6.709 -21.917 1.00 28.33 655 THR A O 1
ATOM 5032 N N . PRO A 1 656 ? 14.191 6.209 -24.015 1.00 27.92 656 PRO A N 1
ATOM 5033 C CA . PRO A 1 656 ? 12.798 6.036 -24.439 1.00 28.06 656 PRO A CA 1
ATOM 5034 C C . PRO A 1 656 ? 12.036 4.998 -23.608 1.00 30.34 656 PRO A C 1
ATOM 5035 O O . PRO A 1 656 ? 10.863 5.191 -23.294 1.00 29.02 656 PRO A O 1
ATOM 5039 N N . GLU A 1 657 ? 12.700 3.901 -23.249 1.00 32.84 657 GLU A N 1
ATOM 5040 C CA . GLU A 1 657 ? 12.046 2.870 -22.453 1.00 35.61 657 GLU A CA 1
ATOM 5041 C C . GLU A 1 657 ? 11.608 3.457 -21.115 1.00 35.50 657 GLU A C 1
ATOM 5042 O O . GLU A 1 657 ? 10.513 3.168 -20.630 1.00 36.90 657 GLU A O 1
ATOM 5048 N N . GLN A 1 658 ? 12.463 4.282 -20.518 1.00 32.88 658 GLN A N 1
ATOM 5049 C CA . GLN A 1 658 ? 12.137 4.901 -19.242 1.00 31.89 658 GLN A CA 1
ATOM 5050 C C . GLN A 1 658 ? 10.903 5.782 -19.373 1.00 31.14 658 GLN A C 1
ATOM 5051 O O . GLN A 1 658 ? 10.035 5.783 -18.500 1.00 32.17 658 GLN A O 1
ATOM 5057 N N . VAL A 1 659 ? 10.824 6.531 -20.465 1.00 29.68 659 VAL A N 1
ATOM 5058 C CA . VAL A 1 659 ? 9.676 7.395 -20.691 1.00 29.20 659 VAL A CA 1
ATOM 5059 C C . VAL A 1 659 ? 8.408 6.547 -20.744 1.00 31.03 659 VAL A C 1
ATOM 5060 O O . VAL A 1 659 ? 7.373 6.914 -20.192 1.00 33.43 659 VAL A O 1
ATOM 5064 N N . ASP A 1 660 ? 8.495 5.400 -21.404 1.00 32.16 660 ASP A N 1
ATOM 5065 C CA . ASP A 1 660 ? 7.341 4.523 -21.511 1.00 30.83 660 ASP A CA 1
ATOM 5066 C C . ASP A 1 660 ? 6.940 3.951 -20.150 1.00 29.07 660 ASP A C 1
ATOM 5067 O O . ASP A 1 660 ? 5.763 3.691 -19.903 1.00 28.01 660 ASP A O 1
ATOM 5072 N N . GLN A 1 661 ? 7.921 3.755 -19.273 1.00 28.01 661 GLN A N 1
ATOM 5073 C CA . GLN A 1 661 ? 7.647 3.234 -17.943 1.00 28.13 661 GLN A CA 1
ATOM 5074 C C . GLN A 1 661 ? 6.821 4.248 -17.168 1.00 28.15 661 GLN A C 1
ATOM 5075 O O . GLN A 1 661 ? 5.864 3.877 -16.494 1.00 28.02 661 GLN A O 1
ATOM 5081 N N . ILE A 1 662 ? 7.177 5.524 -17.282 1.00 27.30 662 ILE A N 1
ATOM 5082 C CA . ILE A 1 662 ? 6.439 6.572 -16.597 1.00 27.41 662 ILE A CA 1
ATOM 5083 C C . ILE A 1 662 ? 5.028 6.583 -17.170 1.00 28.41 662 ILE A C 1
ATOM 5084 O O . ILE A 1 662 ? 4.046 6.637 -16.432 1.00 30.00 662 ILE A O 1
ATOM 5089 N N . HIS A 1 663 ? 4.937 6.505 -18.493 1.00 28.42 663 HIS A N 1
ATOM 5090 C CA . HIS A 1 663 ? 3.650 6.505 -19.178 1.00 29.89 663 HIS A CA 1
ATOM 5091 C C . HIS A 1 663 ? 2.728 5.404 -18.646 1.00 31.18 663 HIS A C 1
ATOM 5092 O O . HIS A 1 663 ? 1.553 5.646 -18.368 1.00 32.38 663 HIS A O 1
ATOM 5099 N N . GLN A 1 664 ? 3.266 4.195 -18.513 1.00 32.16 664 GLN A N 1
ATOM 5100 C CA . GLN A 1 664 ? 2.485 3.069 -18.019 1.00 31.93 664 GLN A CA 1
ATOM 5101 C C . GLN A 1 664 ? 1.988 3.339 -16.604 1.00 30.65 664 GLN A C 1
ATOM 5102 O O . GLN A 1 664 ? 0.867 2.974 -16.252 1.00 31.68 664 GLN A O 1
ATOM 5108 N N . TYR A 1 665 ? 2.825 3.978 -15.793 1.00 29.65 665 TYR A N 1
ATOM 5109 C CA . TYR A 1 665 ? 2.449 4.311 -14.428 1.00 27.60 665 TYR A CA 1
ATOM 5110 C C . TYR A 1 665 ? 1.302 5.309 -14.457 1.00 25.67 665 TYR A C 1
ATOM 5111 O O . TYR A 1 665 ? 0.332 5.165 -13.726 1.00 29.54 665 TYR A O 1
ATOM 5120 N N . LEU A 1 666 ? 1.411 6.320 -15.306 1.00 24.87 666 LEU A N 1
ATOM 5121 C CA . LEU A 1 666 ? 0.370 7.333 -15.389 1.00 23.71 666 LEU A CA 1
ATOM 5122 C C . LEU A 1 666 ? -0.956 6.742 -15.851 1.00 25.86 666 LEU A C 1
ATOM 5123 O O . LEU A 1 666 ? -2.020 7.136 -15.374 1.00 26.63 666 LEU A O 1
ATOM 5128 N N . ILE A 1 667 ? -0.897 5.795 -16.780 1.00 26.78 667 ILE A N 1
ATOM 5129 C CA . ILE A 1 667 ? -2.113 5.174 -17.269 1.00 27.58 667 ILE A CA 1
ATOM 5130 C C . ILE A 1 667 ? -2.741 4.347 -16.146 1.00 28.61 667 ILE A C 1
ATOM 5131 O O . ILE A 1 667 ? -3.962 4.349 -15.978 1.00 29.88 667 ILE A O 1
ATOM 5136 N N . LYS A 1 668 ? -1.900 3.671 -15.366 1.00 27.97 668 LYS A N 1
ATOM 5137 C CA . LYS A 1 668 ? -2.367 2.862 -14.239 1.00 29.47 668 LYS A CA 1
ATOM 5138 C C . LYS A 1 668 ? -3.007 3.764 -13.180 1.00 30.47 668 LYS A C 1
ATOM 5139 O O . LYS A 1 668 ? -4.028 3.412 -12.589 1.00 29.26 668 LYS A O 1
ATOM 5145 N N . ARG A 1 669 ? -2.398 4.922 -12.938 1.00 30.59 669 ARG A N 1
ATOM 5146 C CA . ARG A 1 669 ? -2.935 5.873 -11.972 1.00 31.78 669 ARG A CA 1
ATOM 5147 C C . ARG A 1 669 ? -4.264 6.414 -12.486 1.00 32.61 669 ARG A C 1
ATOM 5148 O O . ARG A 1 669 ? -5.146 6.761 -11.705 1.00 31.02 669 ARG A O 1
ATOM 5156 N N . ALA A 1 670 ? -4.396 6.481 -13.807 1.00 33.54 670 ALA A N 1
ATOM 5157 C CA . ALA A 1 670 ? -5.619 6.971 -14.431 1.00 36.33 670 ALA A CA 1
ATOM 5158 C C . ALA A 1 670 ? -6.774 6.010 -14.147 1.00 37.35 670 ALA A C 1
ATOM 5159 O O . ALA A 1 670 ? -7.918 6.431 -13.973 1.00 37.59 670 ALA A O 1
ATOM 5161 N N . HIS A 1 671 ? -6.471 4.716 -14.109 1.00 38.36 671 HIS A N 1
ATOM 5162 C CA . HIS A 1 671 ? -7.493 3.723 -13.823 1.00 39.35 671 HIS A CA 1
ATOM 5163 C C . HIS A 1 671 ? -7.863 3.765 -12.349 1.00 39.29 671 HIS A C 1
ATOM 5164 O O . HIS A 1 671 ? -9.024 3.558 -11.996 1.00 39.70 671 HIS A O 1
ATOM 5171 N N . ASP A 1 672 ? -6.879 4.031 -11.492 1.00 38.84 672 ASP A N 1
ATOM 5172 C CA . ASP A 1 672 ? -7.135 4.126 -10.058 1.00 39.73 672 ASP A CA 1
ATOM 5173 C C . ASP A 1 672 ? -8.101 5.286 -9.837 1.00 40.38 672 ASP A C 1
ATOM 5174 O O . ASP A 1 672 ? -9.024 5.198 -9.027 1.00 40.04 672 ASP A O 1
ATOM 5179 N N . LEU A 1 673 ? -7.875 6.371 -10.569 1.00 40.65 673 LEU A N 1
ATOM 5180 C CA . LEU A 1 673 ? -8.714 7.557 -10.484 1.00 43.15 673 LEU A CA 1
ATOM 5181 C C . LEU A 1 673 ? -10.162 7.140 -10.730 1.00 45.33 673 LEU A C 1
ATOM 5182 O O . LEU A 1 673 ? -11.075 7.563 -10.015 1.00 44.97 673 LEU A O 1
ATOM 5187 N N . HIS A 1 674 ? -10.352 6.320 -11.764 1.00 46.83 674 HIS A N 1
ATOM 5188 C CA . HIS A 1 674 ? -11.668 5.815 -12.141 1.00 48.81 674 HIS A CA 1
ATOM 5189 C C . HIS A 1 674 ? -12.318 5.053 -10.976 1.00 48.33 674 HIS A C 1
ATOM 5190 O O . HIS A 1 674 ? -13.455 5.315 -10.640 1.00 47.79 674 HIS A O 1
ATOM 5197 N N . GLN A 1 675 ? -11.592 4.104 -10.393 1.00 49.34 675 GLN A N 1
ATOM 5198 C CA . GLN A 1 675 ? -12.076 3.336 -9.268 1.00 51.26 675 GLN A CA 1
ATOM 5199 C C . GLN A 1 675 ? -12.602 4.242 -8.172 1.00 52.26 675 GLN A C 1
ATOM 5200 O O . GLN A 1 675 ? -13.635 3.942 -7.558 1.00 53.95 675 GLN A O 1
ATOM 5206 N N . GLU A 1 676 ? -11.904 5.345 -7.948 1.00 53.01 676 GLU A N 1
ATOM 5207 C CA . GLU A 1 676 ? -12.270 6.315 -6.923 1.00 53.03 676 GLU A CA 1
ATOM 5208 C C . GLU A 1 676 ? -13.289 7.261 -7.529 1.00 54.62 676 GLU A C 1
ATOM 5209 O O . GLU A 1 676 ? -14.339 6.829 -8.027 1.00 55.22 676 GLU A O 1
ATOM 5215 N N . GLY A 1 677 ? -12.998 8.549 -7.446 1.00 56.54 677 GLY A N 1
ATOM 5216 C CA . GLY A 1 677 ? -13.895 9.537 -8.017 1.00 57.16 677 GLY A CA 1
ATOM 5217 C C . GLY A 1 677 ? -15.255 9.641 -7.353 1.00 57.55 677 GLY A C 1
ATOM 5218 O O . GLY A 1 677 ? -16.279 9.189 -7.876 1.00 58.35 677 GLY A O 1
ATOM 5219 N N . ASP A 1 678 ? -15.240 10.270 -6.188 1.00 58.02 678 ASP A N 1
ATOM 5220 C CA . ASP A 1 678 ? -16.407 10.509 -5.342 1.00 57.93 678 ASP A CA 1
ATOM 5221 C C . ASP A 1 678 ? -15.674 10.757 -4.043 1.00 56.94 678 ASP A C 1
ATOM 5222 O O . ASP A 1 678 ? -16.002 11.654 -3.262 1.00 57.47 678 ASP A O 1
ATOM 5227 N N . THR A 1 679 ? -14.652 9.934 -3.838 1.00 54.78 679 THR A N 1
ATOM 5228 C CA . THR A 1 679 ? -13.790 10.058 -2.684 1.00 52.60 679 THR A CA 1
ATOM 5229 C C . THR A 1 679 ? -13.118 11.406 -2.939 1.00 51.28 679 THR A C 1
ATOM 5230 O O . THR A 1 679 ? -12.884 12.184 -2.017 1.00 51.80 679 THR A O 1
ATOM 5234 N N . TRP A 1 680 ? -12.826 11.677 -4.210 1.00 49.88 680 TRP A N 1
ATOM 5235 C CA . TRP A 1 680 ? -12.194 12.932 -4.610 1.00 47.89 680 TRP A CA 1
ATOM 5236 C C . TRP A 1 680 ? -13.156 14.101 -4.441 1.00 48.90 680 TRP A C 1
ATOM 5237 O O . TRP A 1 680 ? -12.752 15.192 -4.042 1.00 49.30 680 TRP A O 1
ATOM 5248 N N . LYS A 1 681 ? -14.429 13.870 -4.742 1.00 50.24 681 LYS A N 1
ATOM 5249 C CA . LYS A 1 681 ? -15.434 14.918 -4.629 1.00 52.46 681 LYS A CA 1
ATOM 5250 C C . LYS A 1 681 ? -15.594 15.477 -3.220 1.00 51.81 681 LYS A C 1
ATOM 5251 O O . LYS A 1 681 ? -16.030 16.614 -3.054 1.00 52.98 681 LYS A O 1
ATOM 5257 N N . GLN A 1 682 ? -15.237 14.696 -2.206 1.00 50.51 682 GLN A N 1
ATOM 5258 C CA . GLN A 1 682 ? -15.387 15.163 -0.834 1.00 50.61 682 GLN A CA 1
ATOM 5259 C C . GLN A 1 682 ? -14.174 15.872 -0.243 1.00 50.35 682 GLN A C 1
ATOM 5260 O O . GLN A 1 682 ? -14.011 15.917 0.978 1.00 49.91 682 GLN A O 1
ATOM 5266 N N . PHE A 1 683 ? -13.324 16.429 -1.103 1.00 47.95 683 PHE A N 1
ATOM 5267 C CA . PHE A 1 683 ? -12.154 17.159 -0.635 1.00 45.45 683 PHE A CA 1
ATOM 5268 C C . PHE A 1 683 ? -12.547 18.605 -0.350 1.00 47.10 683 PHE A C 1
ATOM 5269 O O . PHE A 1 683 ? -11.977 19.253 0.528 1.00 48.48 683 PHE A O 1
ATOM 5277 N N . SER A 1 684 ? -13.536 19.097 -1.092 1.00 48.75 684 SER A N 1
ATOM 5278 C CA . SER A 1 684 ? -14.026 20.464 -0.935 1.00 50.39 684 SER A CA 1
ATOM 5279 C C . SER A 1 684 ? -15.551 20.498 -0.804 1.00 50.89 684 SER A C 1
ATOM 5280 O O . SER A 1 684 ? -16.044 21.138 0.152 1.00 51.51 684 SER A O 1
#

Organism: Pseudomonas putida (NCBI:txid303)

Sequence (684 aa):
ADIPANVDGARIIAADKEPGNWMSTGRTYDEQRYSPLKQISDQNVGQLGLAWSYKLDLDRGVEATPIVVDGVMYTTGPFSVVYALDARDGRLIWKYDPQSDRHRAGEACCDAVNRGVAVWKGKVYVGVLDGRLEAIDAKTGQRAWSVDTRADHKRSYTITGAPRVVNGKVVIGNGGAEFGVRGYVTAYDAETGKEAWRFYTVPGDPKLPPEGKGMEIAAKTWFGDAYVEQGGGGTAWDSFAYDPELNLLYIGVGNGSLWDPKWRSQAKGDNLFLSSIVAVNADTGEYVWHYQTTPGDAWDYTATQHMILAELPIDGKPRKVLMQAPKNGFFYVIDRATGELLSAKGIVPQSWTKGMDMKTGRPILDEENAAYWKNGKRNLVTPAFWGAHDWQPMSYNPDTGLVYIPAHIMSAYYEHIPEAPKRNPFKSMYQLGLRTGMMPEGAEGLLEMAKSWSGKLIAWDPVKQQAAWEVPYVTIFNGGTLSTAGNLVFEGSADGRVIAYAADTGEKLWEQPAASGVMAAPVTYSVDGEQYVTFMAGWGGAFSTFAGALSLRAGVQPYAQVLTYKLGGTAKLQEPAPRPDTPKPPALSNDTASIEAGAKLYDGYCSQCHGIHAVSGGVLPDLRKLTPEKHQMFLGILFGGRVPDGMPSFADAFTPEQVDQIHQYLIKRAHDLHQEGDTWKQFS

Nearest PDB structures (foldseek):
  1yiq-assembly1_A  TM=1.001E+00  e=0.000E+00  Pseudomonas putida
  8gy2-assembly1_A  TM=9.477E-01  e=6.093E-75  Gluconobacter oxydans 621H
  1kb0-assembly1_A  TM=9.420E-01  e=1.851E-73  Comamonas testosteroni
  6zcw-assembly1_A  TM=9.000E-01  e=1.047E-51  Pseudomonas putida KT2440
  6zcv-assembly1_A  TM=8.885E-01  e=1.272E-50  Pseudomonas putida KT2440

CATH classification: 2.140.10.10 (+1 more: 1.10.760.10)

Radius of gyration: 23.63 Å; Cα contacts (8 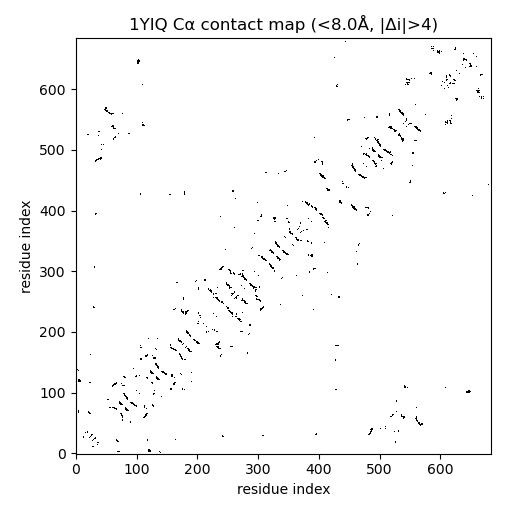Å, |Δi|>4): 2013; chains: 1; bounding box: 61×72×60 Å

InterPro domains:
  IPR002372 Pyrrolo-quinoline quinone repeat domain [PF01011] (51-385)
  IPR002372 Pyrrolo-quinoline quinone repeat domain [PF01011] (406-562)
  IPR009056 Cytochrome c-like domain [PF13442] (623-695)
  IPR009056 Cytochrome c-like domain [PS51007] (622-699)
  IPR011047 Quinoprotein alcohol dehydrogenase-like superfamily [SSF50998] (43-613)
  IPR017512 PQQ-dependent dehydrogenase, methanol/ethanol family [TIGR03075] (35-570)
  IPR018391 Pyrrolo-quinoline quinone beta-propeller repeat [SM00564] (95-126)
  IPR018391 Pyrrolo-quinoline quinone beta-propeller repeat [SM00564] (145-177)
  IPR018391 Pyrrolo-quinoline quinone beta-propeller repeat [SM00564] (191-229)
  IPR018391 Pyrrolo-quinoline quinone beta-propeller repeat [SM00564] (294-321)
  IPR018391 Pyrrolo-quinoline quinone beta-propeller repeat [SM00564] (510-542)
  IPR036909 Cytochrome c-like domain superfamily [G3DSA:1.10.760.10] (608-718)
  IPR036909 Cytochrome c-like domain superfamily [SSF46626] (603-697)

Secondary structure (DSSP, 8-state):
-PPTT---HHHHHTGGG-TT-B-STTSSTT---EE---SS-TTTGGGEEEEEEEE-SS-S------EEETTEEEEE-GGG-EEEEETTT--EEEEE-----GGGGGG-TT-S-----EEETTEEEEE-TTSEEEEEETTT--EEEEEE--S-TTS--B--S--EEETTEEEE--B-TTT--B-EEEEEETTT--EEEEEESS---TTSPP-SHHHHHHHTT--SSTHHHH-EE----S-EEEETTTTEEEEE---EESS-HHHHHTT-S--TTTTEEEEEETTT--EEEEEESSTT--S-----S-EEEEEEEETTEEEEEEEE--TTSEEEEEETTT--EEEEEESS--SSEEEEETTTTEEEE-HHHH-TTTSSS-EEESS-TT-SS-SS--EEETTTTEEEEEEEE--EEEE--SS-----S-TTS---SSEE----SSHHHHHHHHTT-EEEEEEEETTTTEEEEEEEESSS-PPPEEEETTTEEEEE-TTSEEEEEETTT--EEEEEE-SS---SPPEEEEETTEEEEEEEE---TTHHHHTHHHHGGG------EEEEEEET--PPPP-PPPPPPPPPPPPPPS-HHHHHHHHHHHHHHTHHHH-GGG---SSSPPTTS--HHHHHTHHHIIIIITGGGT----TTT--HHHHHHHHHHHHHHHHHHHH-SSTTGGG-

B-factor: mean 27.48, std 9.84, range [7.96, 69.61]

GO terms:
  GO:0070968 pyrroloquinoline quinone binding (F, IDA)
  GO:0005509 calcium ion binding (F, IDA)
  GO:0022900 electron transport chain (P, IDA)
  GO:0020037 heme binding (F, IDA)
  GO:0050039 lactaldehyde reductase (NADPH) activity (F, IDA)

Solvent-accessible surface area: 23700 Å² total; per-residue (Å²): 161,92,90,38,0,44,0,50,16,70,44,4,106,46,1,87,171,52,38,11,11,0,1,7,4,0,10,16,13,40,1,34,8,26,0,40,23,134,81,0,19,47,150,29,2,52,118,11,6,10,23,14,35,42,80,3,84,69,52,35,1,2,5,0,4,0,0,0,1,74,26,27,0,1,0,1,3,4,4,0,10,0,2,0,0,32,0,118,80,7,135,62,62,21,95,25,64,6,140,3,50,52,138,41,12,6,6,6,28,37,4,2,2,4,20,0,0,4,2,10,111,9,46,0,0,0,0,0,3,5,0,37,0,0,0,0,47,4,131,70,11,124,128,50,25,42,29,65,2,26,49,44,107,153,35,2,7,5,2,15,2,2,0,15,4,0,67,20,40,0,1,4,2,2,8,7,2,24,4,0,0,67,0,2,0,1,0,8,44,0,82,94,5,144,83,47,21,66,16,60,0,0,6,18,49,70,168,112,110,62,160,48,131,3,14,74,50,0,34,156,25,16,84,39,82,59,3,57,99,17,6,0,0,0,2,0,39,10,4,2,1,8,6,50,143,73,39,13,0,0,0,0,0,0,2,0,0,11,9,0,8,75,49,1,1,94,39,119,32,40,1,13,0,0,0,0,0,0,0,0,29,2,59,72,4,105,38,67,12,49,19,15,0,0,24,15,0,0,6,8,0,2,0,0,0,3,0,0,6,6,101,6,84,24,129,73,130,101,62,95,0,0,0,0,0,0,10,0,0,5,3,0,1,0,15,28,46,91,9,92,25,26,9,8,89,26,11,13,89,37,26,6,10,147,24,33,52,104,196,101,10,112,11,86,63,28,79,112,30,0,0,2,26,126,36,84,100,110,8,80,0,29,1,0,10,14,0,0,0,6,10,0,15,0,0,18,0,65,94,40,19,12,0,0,0,2,0,1,51,2,19,5,60,0,54,41,60,111,142,66,50,166,56,37,125,26,59,10,24,36,22,20,9,10,104,7,4,22,21,56,65,34,1,140,22,1,14,111,34,2,118,66,10,39,2,33,0,0,0,13,21,1,54,138,55,102,41,56,26,78,27,108,9,59,2,0,2,2,0,0,0,0,0,1,25,5,34,0,0,0,0,0,0,0,42,11,56,0,0,0,4,6,0,74,87,8,108,114,53,16,67,75,75,0,15,1,0,0,0,0,0,0,0,0,0,30,17,124,64,61,3,4,0,0,0,0,0,0,2,0,0,10,0,0,2,21,2,0,1,2,1,42,54,6,49,22,53,21,37,0,2,0,0,0,3,50,43,52,18,114,44,160,38,98,116,26,80,120,114,114,137,65,39,142,34,46,93,80,26,152,76,106,75,15,18,95,31,0,19,140,31,0,52,28,32,14,8,9,36,25,0,12,35,0,0,6,2,19,16,19,79,21,24,14,75,27,56,85,106,70,25,153,91,11,80,43,20,15,67,21,53,75,12,104,86,14,40,17,40,8,48,138,29,11,76,81,127,47,3,69,30,2,22,32,5,1,12,54,3,4,48,31,24,106,156,41,41,96,30,33,173,119,6,110